Protein AF-0000000075744714 (afdb_homodimer)

InterPro domains:
  IPR002328 Alcohol dehydrogenase, zinc-type, conserved site [PS00059] (64-78)
  IPR011032 GroES-like superfamily [SSF50129] (3-181)
  IPR013149 Alcohol dehydrogenase-like, C-terminal [PF00107] (180-305)
  IPR013154 Alcohol dehydrogenase-like, N-terminal [PF08240] (28-138)
  IPR036291 NAD(P)-binding domain superfamily [SSF51735] (141-310)

Sequence (692 aa):
MRARALVLREFSGRLRLESIDVKEPGNDESVLVKVIGAGMCKTDVRLWKGTEPREGFKLPFVLGHENAGIVEEVGGKVKGLKPGDKVLVYAIWADPGCKYCRVGKCMQCRDQSIPGQSNYYGGYAEYLYVPDYRYLVRIDIDPVETAPLADAGLTSYSAVKKSIPYLYPGSLVIVYGMGGLASYAVQYLRKMTPYVTVVAVSRSDDKLKWAEELGAHYAVHPSELASIVKSVSTDGASILLDFVGNEESAKAVSLLEPGGAVVLVGMEGKSYPIPVFDTVAWQYTVIGSNYGSINEMEEMVKFIKDHGVKSYIEKIPLSEGDVNDALVKLSEGKVLGRFVITPWGGMRARALVLREFSGRLRLESIDVKEPGNDESVLVKVIGAGMCKTDVRLWKGTEPREGFKLPFVLGHENAGIVEEVGGKVKGLKPGDKVLVYAIWADPGCKYCRVGKCMQCRDQSIPGQSNYYGGYAEYLYVPDYRYLVRIDIDPVETAPLADAGLTSYSAVKKSIPYLYPGSLVIVYGMGGLASYAVQYLRKMTPYVTVVAVSRSDDKLKWAEELGAHYAVHPSELASIVKSVSTDGASILLDFVGNEESAKAVSLLEPGGAVVLVGMEGKSYPIPVFDTVAWQYTVIGSNYGSINEMEEMVKFIKDHGVKSYIEKIPLSEGDVNDALVKLSEGKVLGRFVITPWGG

pLDDT: mean 96.55, std 4.26, range [54.09, 98.94]

Structure (mmCIF, N/CA/C/O backbone):
data_AF-0000000075744714-model_v1
#
loop_
_entity.id
_entity.type
_entity.pdbx_description
1 polymer 'Alcohol dehydrogenase GroES domain protein'
#
loop_
_atom_site.group_PDB
_atom_site.id
_atom_site.type_symbol
_atom_site.label_atom_id
_atom_site.label_alt_id
_atom_site.label_comp_id
_atom_site.label_asym_id
_atom_site.label_entity_id
_atom_site.label_seq_id
_atom_site.pdbx_PDB_ins_code
_atom_site.Cartn_x
_atom_site.Cartn_y
_atom_site.Cartn_z
_atom_site.occupancy
_atom_site.B_iso_or_equiv
_atom_site.auth_seq_id
_atom_site.auth_comp_id
_atom_site.auth_asym_id
_atom_site.auth_atom_id
_atom_site.pdbx_PDB_model_num
ATOM 1 N N . MET A 1 1 ? 17 -38.312 -19.609 1 95.38 1 MET A N 1
ATOM 2 C CA . MET A 1 1 ? 16.094 -39.25 -20.281 1 95.38 1 MET A CA 1
ATOM 3 C C . MET A 1 1 ? 15.211 -38.5 -21.297 1 95.38 1 MET A C 1
ATOM 5 O O . MET A 1 1 ? 15.078 -37.281 -21.219 1 95.38 1 MET A O 1
ATOM 9 N N . ARG A 1 2 ? 14.625 -39.25 -22.141 1 97.19 2 ARG A N 1
ATOM 10 C CA . ARG A 1 2 ? 13.711 -38.625 -23.094 1 97.19 2 ARG A CA 1
ATOM 11 C C . ARG A 1 2 ? 12.273 -38.688 -22.594 1 97.19 2 ARG A C 1
ATOM 13 O O . ARG A 1 2 ? 11.867 -39.688 -21.969 1 97.19 2 ARG A O 1
ATOM 20 N N . ALA A 1 3 ? 11.508 -37.656 -22.828 1 97.69 3 ALA A N 1
ATOM 21 C CA . ALA A 1 3 ? 10.109 -37.594 -22.422 1 97.69 3 ALA A CA 1
ATOM 22 C C . ALA A 1 3 ? 9.305 -36.688 -23.375 1 97.69 3 ALA A C 1
ATOM 24 O O . ALA A 1 3 ? 9.852 -35.781 -23.984 1 97.69 3 ALA A O 1
ATOM 25 N N . ARG A 1 4 ? 7.992 -36.938 -23.453 1 97.94 4 ARG A N 1
ATOM 26 C CA . ARG A 1 4 ? 7.121 -36.125 -24.281 1 97.94 4 ARG A CA 1
ATOM 27 C C . ARG A 1 4 ? 6.785 -34.812 -23.594 1 97.94 4 ARG A C 1
ATOM 29 O O . ARG A 1 4 ? 6.59 -34.781 -22.375 1 97.94 4 ARG A O 1
ATOM 36 N N . ALA A 1 5 ? 6.812 -33.781 -24.328 1 98.62 5 ALA A N 1
ATOM 37 C CA . ALA A 1 5 ? 6.434 -32.469 -23.859 1 98.62 5 ALA A CA 1
ATOM 38 C C . ALA A 1 5 ? 5.848 -31.625 -25 1 98.62 5 ALA A C 1
ATOM 40 O O . ALA A 1 5 ? 6.035 -31.938 -26.172 1 98.62 5 ALA A O 1
ATOM 41 N N . LEU A 1 6 ? 5.039 -30.75 -24.688 1 98.69 6 LEU A N 1
ATOM 42 C CA . LEU A 1 6 ? 4.602 -29.75 -25.641 1 98.69 6 LEU A CA 1
ATOM 43 C C . LEU A 1 6 ? 5.574 -28.578 -25.688 1 98.69 6 LEU A C 1
ATOM 45 O O . LEU A 1 6 ? 5.766 -27.875 -24.672 1 98.69 6 LEU A O 1
ATOM 49 N N . VAL A 1 7 ? 6.18 -28.312 -26.828 1 98.5 7 VAL A N 1
ATOM 50 C CA . VAL A 1 7 ? 7.281 -27.359 -26.953 1 98.5 7 VAL A CA 1
ATOM 51 C C . VAL A 1 7 ? 6.816 -26.125 -27.734 1 98.5 7 VAL A C 1
ATOM 53 O O . VAL A 1 7 ? 6.207 -26.25 -28.797 1 98.5 7 VAL A O 1
ATOM 56 N N . LEU A 1 8 ? 6.98 -25 -27.125 1 97.94 8 LEU A N 1
ATOM 57 C CA . LEU A 1 8 ? 6.793 -23.719 -27.781 1 97.94 8 LEU A CA 1
ATOM 58 C C . LEU A 1 8 ? 8.055 -23.297 -28.531 1 97.94 8 LEU A C 1
ATOM 60 O O . LEU A 1 8 ? 9.102 -23.094 -27.922 1 97.94 8 LEU A O 1
ATOM 64 N N . ARG A 1 9 ? 8.016 -23.109 -29.828 1 97.25 9 ARG A N 1
ATOM 65 C CA . ARG A 1 9 ? 9.195 -22.766 -30.609 1 97.25 9 ARG A CA 1
ATOM 66 C C . ARG A 1 9 ? 9.109 -21.344 -31.156 1 97.25 9 ARG A C 1
ATOM 68 O O . ARG A 1 9 ? 10.125 -20.75 -31.516 1 97.25 9 ARG A O 1
ATOM 75 N N . GLU A 1 10 ? 7.883 -20.906 -31.328 1 96.06 10 GLU A N 1
ATOM 76 C CA . GLU A 1 10 ? 7.598 -19.547 -31.797 1 96.06 10 GLU A CA 1
ATOM 77 C C . GLU A 1 10 ? 6.48 -18.906 -30.969 1 96.06 10 GLU A C 1
ATOM 79 O O . GLU A 1 10 ? 5.48 -19.547 -30.672 1 96.06 10 GLU A O 1
ATOM 84 N N . PHE A 1 11 ? 6.742 -17.656 -30.656 1 95 11 PHE A N 1
ATOM 85 C CA . PHE A 1 11 ? 5.703 -16.969 -29.891 1 95 11 PHE A CA 1
ATOM 86 C C . PHE A 1 11 ? 4.379 -17 -30.656 1 95 11 PHE A C 1
ATOM 88 O O . PHE A 1 11 ? 4.352 -16.812 -31.875 1 95 11 PHE A O 1
ATOM 95 N N . SER A 1 12 ? 3.375 -17.25 -29.953 1 94.94 12 SER A N 1
ATOM 96 C CA . SER A 1 12 ? 2.008 -17.328 -30.453 1 94.94 12 SER A CA 1
ATOM 97 C C . SER A 1 12 ? 1.842 -18.5 -31.422 1 94.94 12 SER A C 1
ATOM 99 O O . SER A 1 12 ? 0.806 -18.625 -32.062 1 94.94 12 SER A O 1
ATOM 101 N N . GLY A 1 13 ? 2.865 -19.266 -31.531 1 95.81 13 GLY A N 1
ATOM 102 C CA . GLY A 1 13 ? 2.773 -20.453 -32.344 1 95.81 13 GLY A CA 1
ATOM 103 C C . GLY A 1 13 ? 2.162 -21.641 -31.625 1 95.81 13 GLY A C 1
ATOM 104 O O . GLY A 1 13 ? 1.99 -21.609 -30.406 1 95.81 13 GLY A O 1
ATOM 105 N N . ARG A 1 14 ? 1.861 -22.656 -32.406 1 97.44 14 ARG A N 1
ATOM 106 C CA . ARG A 1 14 ? 1.31 -23.875 -31.844 1 97.44 14 ARG A CA 1
ATOM 107 C C . ARG A 1 14 ? 2.369 -24.641 -31.047 1 97.44 14 ARG A C 1
ATOM 109 O O . ARG A 1 14 ? 3.512 -24.766 -31.5 1 97.44 14 ARG A O 1
ATOM 116 N N . LEU A 1 15 ? 1.974 -25.047 -29.875 1 98.44 15 LEU A N 1
ATOM 117 C CA . LEU A 1 15 ? 2.834 -25.984 -29.156 1 98.44 15 LEU A CA 1
ATOM 118 C C . LEU A 1 15 ? 2.859 -27.344 -29.859 1 98.44 15 LEU A C 1
ATOM 120 O O . LEU A 1 15 ? 1.818 -27.844 -30.297 1 98.44 15 LEU A O 1
ATOM 124 N N . ARG A 1 16 ? 3.973 -27.906 -29.984 1 98.44 16 ARG A N 1
ATOM 125 C CA . ARG A 1 16 ? 4.125 -29.188 -30.672 1 98.44 16 ARG A CA 1
ATOM 126 C C . ARG A 1 16 ? 4.598 -30.266 -29.703 1 98.44 16 ARG A C 1
ATOM 128 O O . ARG A 1 16 ? 5.457 -30.016 -28.844 1 98.44 16 ARG A O 1
ATOM 135 N N . LEU A 1 17 ? 3.953 -31.375 -29.875 1 98.12 17 LEU A N 1
ATOM 136 C CA . LEU A 1 17 ? 4.379 -32.531 -29.078 1 98.12 17 LEU A CA 1
ATOM 137 C C . LEU A 1 17 ? 5.715 -33.062 -29.562 1 98.12 17 LEU A C 1
ATOM 139 O O . LEU A 1 17 ? 5.828 -33.5 -30.719 1 98.12 17 LEU A O 1
ATOM 143 N N . GLU A 1 18 ? 6.684 -33 -28.719 1 98.06 18 GLU A N 1
ATOM 144 C CA . GLU A 1 18 ? 8.031 -33.438 -29.047 1 98.06 18 GLU A CA 1
ATOM 145 C C . GLU A 1 18 ? 8.656 -34.219 -27.906 1 98.06 18 GLU A C 1
ATOM 147 O O . GLU A 1 18 ? 8.133 -34.25 -26.797 1 98.06 18 GLU A O 1
ATOM 152 N N . SER A 1 19 ? 9.695 -34.938 -28.312 1 97.69 19 SER A N 1
ATOM 153 C CA . SER A 1 19 ? 10.531 -35.562 -27.297 1 97.69 19 SER A CA 1
ATOM 154 C C . SER A 1 19 ? 11.648 -34.625 -26.844 1 97.69 19 SER A C 1
ATOM 156 O O . SER A 1 19 ? 12.375 -34.062 -27.688 1 97.69 19 SER A O 1
ATOM 158 N N . ILE A 1 20 ? 11.695 -34.438 -25.531 1 97.25 20 ILE A N 1
ATOM 159 C CA . ILE A 1 20 ? 12.734 -33.562 -25 1 97.25 20 ILE A CA 1
ATOM 160 C C . ILE A 1 20 ? 13.641 -34.375 -24.062 1 97.25 20 ILE A C 1
ATOM 162 O O . ILE A 1 20 ? 13.258 -35.438 -23.578 1 97.25 20 ILE A O 1
ATOM 166 N N . ASP A 1 21 ? 14.875 -33.844 -23.875 1 96.94 21 ASP A N 1
ATOM 167 C CA . ASP A 1 21 ? 15.766 -34.375 -22.859 1 96.94 21 ASP A CA 1
ATOM 168 C C . ASP A 1 21 ? 15.43 -33.844 -21.484 1 96.94 21 ASP A C 1
ATOM 170 O O . ASP A 1 21 ? 15.336 -32.625 -21.297 1 96.94 21 ASP A O 1
ATOM 174 N N . VAL A 1 22 ? 15.188 -34.656 -20.547 1 97.38 22 VAL A N 1
ATOM 175 C CA . VAL A 1 22 ? 14.961 -34.281 -19.156 1 97.38 22 VAL A CA 1
ATOM 176 C C . VAL A 1 22 ? 16.125 -34.75 -18.297 1 97.38 22 VAL A C 1
ATOM 178 O O . VAL A 1 22 ? 16.5 -35.938 -18.328 1 97.38 22 VAL A O 1
ATOM 181 N N . LYS A 1 23 ? 16.672 -33.812 -17.562 1 96.38 23 LYS A N 1
ATOM 182 C CA . LYS A 1 23 ? 17.781 -34.125 -16.672 1 96.38 23 LYS A CA 1
ATOM 183 C C . LYS A 1 23 ? 17.359 -35.188 -15.633 1 96.38 23 LYS A C 1
ATOM 185 O O . LYS A 1 23 ? 16.266 -35.094 -15.086 1 96.38 23 LYS A O 1
ATOM 190 N N . GLU A 1 24 ? 18.234 -36.125 -15.422 1 96.25 24 GLU A N 1
ATOM 191 C CA . GLU A 1 24 ? 18 -37.156 -14.406 1 96.25 24 GLU A CA 1
ATOM 192 C C . GLU A 1 24 ? 18.781 -36.844 -13.125 1 96.25 24 GLU A C 1
ATOM 194 O O . GLU A 1 24 ? 19.875 -36.281 -13.18 1 96.25 24 GLU A O 1
ATOM 199 N N . PRO A 1 25 ? 18.172 -37.281 -12.016 1 97.31 25 PRO A N 1
ATOM 200 C CA . PRO A 1 25 ? 18.859 -37.031 -10.75 1 97.31 25 PRO A CA 1
ATOM 201 C C . PRO A 1 25 ? 20.172 -37.812 -10.633 1 97.31 25 PRO A C 1
ATOM 203 O O . PRO A 1 25 ? 20.25 -38.969 -11.094 1 97.31 25 PRO A O 1
ATOM 206 N N . GLY A 1 26 ? 21.172 -37.188 -10.125 1 96.88 26 GLY A N 1
ATOM 207 C CA . GLY A 1 26 ? 22.438 -37.812 -9.789 1 96.88 26 GLY A CA 1
ATOM 208 C C . GLY A 1 26 ? 22.719 -37.844 -8.305 1 96.88 26 GLY A C 1
ATOM 209 O O . GLY A 1 26 ? 21.844 -38.188 -7.508 1 96.88 26 GLY A O 1
ATOM 210 N N . ASN A 1 27 ? 23.984 -37.688 -8 1 97.31 27 ASN A N 1
ATOM 211 C CA . ASN A 1 27 ? 24.312 -37.5 -6.59 1 97.31 27 ASN A CA 1
ATOM 212 C C . ASN A 1 27 ? 24.141 -36.062 -6.137 1 97.31 27 ASN A C 1
ATOM 214 O O . ASN A 1 27 ? 25.109 -35.406 -5.789 1 97.31 27 ASN A O 1
ATOM 218 N N . ASP A 1 28 ? 22.922 -35.594 -6.102 1 98 28 ASP A N 1
ATOM 219 C CA . ASP A 1 28 ? 22.562 -34.219 -5.797 1 98 28 ASP A CA 1
ATOM 220 C C . ASP A 1 28 ? 21.203 -34.156 -5.094 1 98 28 ASP A C 1
ATOM 222 O O . ASP A 1 28 ? 20.75 -35.156 -4.527 1 98 28 ASP A O 1
ATOM 226 N N . GLU A 1 29 ? 20.609 -33.031 -5.02 1 98.06 29 GLU A N 1
ATOM 227 C CA . GLU A 1 29 ? 19.375 -32.812 -4.27 1 98.06 29 GLU A CA 1
ATOM 228 C C . GLU A 1 29 ? 18.172 -32.75 -5.203 1 98.06 29 GLU A C 1
ATOM 230 O O . GLU A 1 29 ? 17.062 -32.375 -4.777 1 98.06 29 GLU A O 1
ATOM 235 N N . SER A 1 30 ? 18.344 -33.094 -6.461 1 98.5 30 SER A N 1
ATOM 236 C CA . SER A 1 30 ? 17.281 -32.938 -7.461 1 98.5 30 SER A CA 1
ATOM 237 C C . SER A 1 30 ? 16.297 -34.094 -7.395 1 98.5 30 SER A C 1
ATOM 239 O O . SER A 1 30 ? 16.594 -35.156 -6.797 1 98.5 30 SER A O 1
ATOM 241 N N . VAL A 1 31 ? 15.141 -33.906 -7.891 1 98.81 31 VAL A N 1
ATOM 242 C CA . VAL A 1 31 ? 14.062 -34.906 -7.934 1 98.81 31 VAL A CA 1
ATOM 243 C C . VAL A 1 31 ? 13.414 -34.875 -9.312 1 98.81 31 VAL A C 1
ATOM 245 O O . VAL A 1 31 ? 13.18 -33.812 -9.891 1 98.81 31 VAL A O 1
ATOM 248 N N . LEU A 1 32 ? 13.227 -36.031 -9.836 1 98.81 32 LEU A N 1
ATOM 249 C CA . LEU A 1 32 ? 12.422 -36.188 -11.039 1 98.81 32 LEU A CA 1
ATOM 250 C C . LEU A 1 32 ? 10.977 -36.5 -10.695 1 98.81 32 LEU A C 1
ATOM 252 O O . LEU A 1 32 ? 10.703 -37.469 -9.992 1 98.81 32 LEU A O 1
ATOM 256 N N . VAL A 1 33 ? 10.086 -35.719 -11.125 1 98.81 33 VAL A N 1
ATOM 257 C CA . VAL A 1 33 ? 8.672 -35.875 -10.82 1 98.81 33 VAL A CA 1
ATOM 258 C C . VAL A 1 33 ? 7.922 -36.344 -12.07 1 98.81 33 VAL A C 1
ATOM 260 O O . VAL A 1 33 ? 8.07 -35.75 -13.148 1 98.81 33 VAL A O 1
ATOM 263 N N . LYS A 1 34 ? 7.23 -37.438 -11.992 1 98.75 34 LYS A N 1
ATOM 264 C CA . LYS A 1 34 ? 6.223 -37.781 -12.984 1 98.75 34 LYS A CA 1
ATOM 265 C C . LYS A 1 34 ? 5.008 -36.844 -12.898 1 98.75 34 LYS A C 1
ATOM 267 O O . LYS A 1 34 ? 4.25 -36.906 -11.93 1 98.75 34 LYS A O 1
ATOM 272 N N . VAL A 1 35 ? 4.816 -36.031 -13.891 1 98.75 35 VAL A N 1
ATOM 273 C CA . VAL A 1 35 ? 3.752 -35.031 -13.828 1 98.75 35 VAL A CA 1
ATOM 274 C C . VAL A 1 35 ? 2.395 -35.719 -13.969 1 98.75 35 VAL A C 1
ATOM 276 O O . VAL A 1 35 ? 2.148 -36.438 -14.945 1 98.75 35 VAL A O 1
ATOM 279 N N . ILE A 1 36 ? 1.574 -35.562 -12.953 1 98.69 36 ILE A N 1
ATOM 280 C CA . ILE A 1 36 ? 0.22 -36.094 -13.008 1 98.69 36 ILE A CA 1
ATOM 281 C C . ILE A 1 36 ? -0.759 -35 -13.414 1 98.69 36 ILE A C 1
ATOM 283 O O . ILE A 1 36 ? -1.738 -35.25 -14.117 1 98.69 36 ILE A O 1
ATOM 287 N N . GLY A 1 37 ? -0.546 -33.812 -12.977 1 98.56 37 GLY A N 1
ATOM 288 C CA . GLY A 1 37 ? -1.32 -32.656 -13.344 1 98.56 37 GLY A CA 1
ATOM 289 C C . GLY A 1 37 ? -0.476 -31.391 -13.484 1 98.56 37 GLY A C 1
ATOM 290 O O . GLY A 1 37 ? 0.435 -31.156 -12.688 1 98.56 37 GLY A O 1
ATOM 291 N N . ALA A 1 38 ? -0.735 -30.609 -14.523 1 98.69 38 ALA A N 1
ATOM 292 C CA . ALA A 1 38 ? -0.154 -29.281 -14.742 1 98.69 38 ALA A CA 1
ATOM 293 C C . ALA A 1 38 ? -1.235 -28.25 -15.062 1 98.69 38 ALA A C 1
ATOM 295 O O . ALA A 1 38 ? -1.857 -28.312 -16.125 1 98.69 38 ALA A O 1
ATOM 296 N N . GLY A 1 39 ? -1.427 -27.344 -14.109 1 98.06 39 GLY A N 1
ATOM 297 C CA . GLY A 1 39 ? -2.439 -26.328 -14.32 1 98.06 39 GLY A CA 1
ATOM 298 C C . GLY A 1 39 ? -2.031 -25.281 -15.352 1 98.06 39 GLY A C 1
ATOM 299 O O . GLY A 1 39 ? -0.841 -25.047 -15.562 1 98.06 39 GLY A O 1
ATOM 300 N N . MET A 1 40 ? -2.988 -24.734 -16.031 1 97.56 40 MET A N 1
ATOM 301 C CA . MET A 1 40 ? -2.76 -23.672 -17.016 1 97.56 40 MET A CA 1
ATOM 302 C C . MET A 1 40 ? -3.16 -22.312 -16.453 1 97.56 40 MET A C 1
ATOM 304 O O . MET A 1 40 ? -4.301 -22.125 -16.016 1 97.56 40 MET A O 1
ATOM 308 N N . CYS A 1 41 ? -2.279 -21.422 -16.422 1 94.94 41 CYS A N 1
ATOM 309 C CA . CYS A 1 41 ? -2.445 -20.078 -15.859 1 94.94 41 CYS A CA 1
ATOM 310 C C . CYS A 1 41 ? -2.438 -19.031 -16.953 1 94.94 41 CYS A C 1
ATOM 312 O O . CYS A 1 41 ? -1.862 -19.25 -18.031 1 94.94 41 CYS A O 1
ATOM 314 N N . LYS A 1 42 ? -3.049 -17.906 -16.719 1 93 42 LYS A N 1
ATOM 315 C CA . LYS A 1 42 ? -3.016 -16.797 -17.672 1 93 42 LYS A CA 1
ATOM 316 C C . LYS A 1 42 ? -1.58 -16.391 -17.984 1 93 42 LYS A C 1
ATOM 318 O O . LYS A 1 42 ? -1.29 -15.922 -19.094 1 93 42 LYS A O 1
ATOM 323 N N . THR A 1 43 ? -0.723 -16.578 -17.047 1 93.88 43 THR A N 1
ATOM 324 C CA . THR A 1 43 ? 0.689 -16.297 -17.281 1 93.88 43 THR A CA 1
ATOM 325 C C . THR A 1 43 ? 1.226 -17.156 -18.422 1 93.88 43 THR A C 1
ATOM 327 O O . THR A 1 43 ? 2.076 -16.719 -19.203 1 93.88 43 THR A O 1
ATOM 330 N N . ASP A 1 44 ? 0.776 -18.359 -18.562 1 96 44 ASP A N 1
ATOM 331 C CA . ASP A 1 44 ? 1.182 -19.219 -19.672 1 96 44 ASP A CA 1
ATOM 332 C C . ASP A 1 44 ? 0.785 -18.609 -21.016 1 96 44 ASP A C 1
ATOM 334 O O . ASP A 1 44 ? 1.521 -18.734 -22 1 96 44 ASP A O 1
ATOM 338 N N . VAL A 1 45 ? -0.397 -17.969 -21.016 1 95.25 45 VAL A N 1
ATOM 339 C CA . VAL A 1 45 ? -0.871 -17.312 -22.234 1 95.25 45 VAL A CA 1
ATOM 340 C C . VAL A 1 45 ? 0.057 -16.156 -22.594 1 95.25 45 VAL A C 1
ATOM 342 O O . VAL A 1 45 ? 0.417 -15.984 -23.766 1 95.25 45 VAL A O 1
ATOM 345 N N . ARG A 1 46 ? 0.447 -15.43 -21.578 1 93.62 46 ARG A N 1
ATOM 346 C CA . ARG A 1 46 ? 1.331 -14.297 -21.828 1 93.62 46 ARG A CA 1
ATOM 347 C C . ARG A 1 46 ? 2.703 -14.766 -22.297 1 93.62 46 ARG A C 1
ATOM 349 O O . ARG A 1 46 ? 3.316 -14.133 -23.156 1 93.62 46 ARG A O 1
ATOM 356 N N . LEU A 1 47 ? 3.189 -15.805 -21.75 1 94.88 47 LEU A N 1
ATOM 357 C CA . LEU A 1 47 ? 4.445 -16.391 -22.203 1 94.88 47 LEU A CA 1
ATOM 358 C C . LEU A 1 47 ? 4.32 -16.938 -23.625 1 94.88 47 LEU A C 1
ATOM 360 O O . LEU A 1 47 ? 5.203 -16.703 -24.453 1 94.88 47 LEU A O 1
ATOM 364 N N . TRP A 1 48 ? 3.213 -17.547 -23.875 1 96.12 48 TRP A N 1
ATOM 365 C CA . TRP A 1 48 ? 2.918 -18.078 -25.203 1 96.12 48 TRP A CA 1
ATOM 366 C C . TRP A 1 48 ? 2.934 -16.969 -26.25 1 96.12 48 TRP A C 1
ATOM 368 O O . TRP A 1 48 ? 3.48 -17.141 -27.344 1 96.12 48 TRP A O 1
ATOM 378 N N . LYS A 1 49 ? 2.436 -15.844 -25.844 1 94.62 49 LYS A N 1
ATOM 379 C CA . LYS A 1 49 ? 2.336 -14.711 -26.766 1 94.62 49 LYS A CA 1
ATOM 380 C C . LYS A 1 49 ? 3.648 -13.93 -26.812 1 94.62 49 LYS A C 1
ATOM 382 O O . LYS A 1 49 ? 3.844 -13.094 -27.703 1 94.62 49 LYS A O 1
ATOM 387 N N . GLY A 1 50 ? 4.539 -14.148 -25.906 1 91.38 50 GLY A N 1
ATOM 388 C CA . GLY A 1 50 ? 5.801 -13.422 -25.844 1 91.38 50 GLY A CA 1
ATOM 389 C C . GLY A 1 50 ? 5.676 -12.047 -25.219 1 91.38 50 GLY A C 1
ATOM 390 O O . GLY A 1 50 ? 6.516 -11.18 -25.453 1 91.38 50 GLY A O 1
ATOM 391 N N . THR A 1 51 ? 4.633 -11.852 -24.453 1 85.06 51 THR A N 1
ATOM 392 C CA . THR A 1 51 ? 4.379 -10.523 -23.906 1 85.06 51 THR A CA 1
ATOM 393 C C . THR A 1 51 ? 4.801 -10.461 -22.438 1 85.06 51 THR A C 1
ATOM 395 O O . THR A 1 51 ? 4.699 -9.406 -21.797 1 85.06 51 THR A O 1
ATOM 398 N N . GLU A 1 52 ? 5.203 -11.586 -21.922 1 80.25 52 GLU A N 1
ATOM 399 C CA . GLU A 1 52 ? 5.723 -11.641 -20.562 1 80.25 52 GLU A CA 1
ATOM 400 C C . GLU A 1 52 ? 7.246 -11.727 -20.562 1 80.25 52 GLU A C 1
ATOM 402 O O . GLU A 1 52 ? 7.812 -12.812 -20.734 1 80.25 52 GLU A O 1
ATOM 407 N N . PRO A 1 53 ? 7.836 -10.602 -20.312 1 70.94 53 PRO A N 1
ATOM 408 C CA . PRO A 1 53 ? 9.297 -10.664 -20.312 1 70.94 53 PRO A CA 1
ATOM 409 C C . PRO A 1 53 ? 9.852 -11.367 -19.078 1 70.94 53 PRO A C 1
ATOM 411 O O . PRO A 1 53 ? 9.422 -11.086 -17.953 1 70.94 53 PRO A O 1
ATOM 414 N N . ARG A 1 54 ? 10.539 -12.422 -19.25 1 78.44 54 ARG A N 1
ATOM 415 C CA . ARG A 1 54 ? 11.234 -13.094 -18.156 1 78.44 54 ARG A CA 1
ATOM 416 C C . ARG A 1 54 ? 12.703 -13.312 -18.5 1 78.44 54 ARG A C 1
ATOM 418 O O . ARG A 1 54 ? 13.031 -13.805 -19.594 1 78.44 54 ARG A O 1
ATOM 425 N N . GLU A 1 55 ? 13.484 -12.797 -17.547 1 75.81 55 GLU A N 1
ATOM 426 C CA . GLU A 1 55 ? 14.906 -13.062 -17.734 1 75.81 55 GLU A CA 1
ATOM 427 C C . GLU A 1 55 ? 15.18 -14.562 -17.797 1 75.81 55 GLU A C 1
ATOM 429 O O . GLU A 1 55 ? 14.664 -15.328 -16.969 1 75.81 55 GLU A O 1
ATOM 434 N N . GLY A 1 56 ? 15.828 -15.031 -18.828 1 76.5 56 GLY A N 1
ATOM 435 C CA . GLY A 1 56 ? 16.172 -16.438 -18.953 1 76.5 56 GLY A CA 1
ATOM 436 C C . GLY A 1 56 ? 15.203 -17.219 -19.828 1 76.5 56 GLY A C 1
ATOM 437 O O . GLY A 1 56 ? 15.484 -18.359 -20.219 1 76.5 56 GLY A O 1
ATOM 438 N N . PHE A 1 57 ? 14.062 -16.578 -20.109 1 82.38 57 PHE A N 1
ATOM 439 C CA . PHE A 1 57 ? 13.086 -17.219 -20.984 1 82.38 57 PHE A CA 1
ATOM 440 C C . PHE A 1 57 ? 13.57 -17.188 -22.422 1 82.38 57 PHE A C 1
ATOM 442 O O . PHE A 1 57 ? 13.812 -16.125 -22.984 1 82.38 57 PHE A O 1
ATOM 449 N N . LYS A 1 58 ? 13.797 -18.375 -22.953 1 88.94 58 LYS A N 1
ATOM 450 C CA . LYS A 1 58 ? 14.266 -18.5 -24.328 1 88.94 58 LYS A CA 1
ATOM 451 C C . LYS A 1 58 ? 13.586 -19.688 -25.031 1 88.94 58 LYS A C 1
ATOM 453 O O . LYS A 1 58 ? 13.383 -20.734 -24.422 1 88.94 58 LYS A O 1
ATOM 458 N N . LEU A 1 59 ? 13.258 -19.484 -26.266 1 93.06 59 LEU A N 1
ATOM 459 C CA . LEU A 1 59 ? 12.672 -20.562 -27.078 1 93.06 59 LEU A CA 1
ATOM 460 C C . LEU A 1 59 ? 13.75 -21.453 -27.656 1 93.06 59 LEU A C 1
ATOM 462 O O . LEU A 1 59 ? 14.859 -20.984 -27.953 1 93.06 59 LEU A O 1
ATOM 466 N N . PRO A 1 60 ? 13.484 -22.766 -27.953 1 95.88 60 PRO A N 1
ATOM 467 C CA . PRO A 1 60 ? 12.242 -23.469 -27.625 1 95.88 60 PRO A CA 1
ATOM 468 C C . PRO A 1 60 ? 12.062 -23.672 -26.125 1 95.88 60 PRO A C 1
ATOM 470 O O . PRO A 1 60 ? 13.047 -23.75 -25.375 1 95.88 60 PRO A O 1
ATOM 473 N N . PHE A 1 61 ? 10.797 -23.75 -25.672 1 96.25 61 PHE A N 1
ATOM 474 C CA . PHE A 1 61 ? 10.531 -23.812 -24.234 1 96.25 61 PHE A CA 1
ATOM 475 C C . PHE A 1 61 ? 9.32 -24.672 -23.938 1 96.25 61 PHE A C 1
ATOM 477 O O . PHE A 1 61 ? 8.492 -24.922 -24.828 1 96.25 61 PHE A O 1
ATOM 484 N N . VAL A 1 62 ? 9.25 -25.266 -22.766 1 98.06 62 VAL A N 1
ATOM 485 C CA . VAL A 1 62 ? 8.094 -26 -22.266 1 98.06 62 VAL A CA 1
ATOM 486 C C . VAL A 1 62 ? 7.41 -25.203 -21.156 1 98.06 62 VAL A C 1
ATOM 488 O O . VAL A 1 62 ? 8.016 -24.938 -20.109 1 98.06 62 VAL A O 1
ATOM 491 N N . LEU A 1 63 ? 6.121 -24.859 -21.297 1 97.94 63 LEU A N 1
ATOM 492 C CA . LEU A 1 63 ? 5.371 -24.016 -20.359 1 97.94 63 LEU A CA 1
ATOM 493 C C . LEU A 1 63 ? 4.848 -24.859 -19.203 1 97.94 63 LEU A C 1
ATOM 495 O O . LEU A 1 63 ? 5.008 -26.078 -19.188 1 97.94 63 LEU A O 1
ATOM 499 N N . GLY A 1 64 ? 4.27 -24.156 -18.219 1 98 64 GLY A N 1
ATOM 500 C CA . GLY A 1 64 ? 3.562 -24.812 -17.141 1 98 64 GLY A CA 1
ATOM 501 C C . GLY A 1 64 ? 4.262 -24.672 -15.797 1 98 64 GLY A C 1
ATOM 502 O O . GLY A 1 64 ? 5.238 -25.375 -15.523 1 98 64 GLY A O 1
ATOM 503 N N . HIS A 1 65 ? 3.625 -23.875 -14.891 1 98.12 65 HIS A N 1
ATOM 504 C CA . HIS A 1 65 ? 4.277 -23.672 -13.602 1 98.12 65 HIS A CA 1
ATOM 505 C C . HIS A 1 65 ? 3.406 -24.172 -12.453 1 98.12 65 HIS A C 1
ATOM 507 O O . HIS A 1 65 ? 3.809 -24.094 -11.289 1 98.12 65 HIS A O 1
ATOM 513 N N . GLU A 1 66 ? 2.225 -24.672 -12.695 1 98.62 66 GLU A N 1
ATOM 514 C CA . GLU A 1 66 ? 1.341 -25.281 -11.703 1 98.62 66 GLU A CA 1
ATOM 515 C C . GLU A 1 66 ? 1.408 -26.797 -11.766 1 98.62 66 GLU A C 1
ATOM 517 O O . GLU A 1 66 ? 0.614 -27.438 -12.461 1 98.62 66 GLU A O 1
ATOM 522 N N . ASN A 1 67 ? 2.309 -27.359 -10.93 1 98.75 67 ASN A N 1
ATOM 523 C CA . ASN A 1 67 ? 2.605 -28.781 -11.156 1 98.75 67 ASN A CA 1
ATOM 524 C C . ASN A 1 67 ? 2.385 -29.609 -9.891 1 98.75 67 ASN A C 1
ATOM 526 O O . ASN A 1 67 ? 2.693 -29.156 -8.789 1 98.75 67 ASN A O 1
ATOM 530 N N . ALA A 1 68 ? 1.845 -30.766 -10.07 1 98.81 68 ALA A N 1
ATOM 531 C CA . ALA A 1 68 ? 1.754 -31.812 -9.07 1 98.81 68 ALA A CA 1
ATOM 532 C C . ALA A 1 68 ? 1.967 -33.188 -9.703 1 98.81 68 ALA A C 1
ATOM 534 O O . ALA A 1 68 ? 1.697 -33.375 -10.891 1 98.81 68 ALA A O 1
ATOM 535 N N . GLY A 1 69 ? 2.473 -34.094 -8.914 1 98.69 69 GLY A N 1
ATOM 536 C CA . GLY A 1 69 ? 2.73 -35.438 -9.477 1 98.69 69 GLY A CA 1
ATOM 537 C C . GLY A 1 69 ? 3.268 -36.406 -8.453 1 98.69 69 GLY A C 1
ATOM 538 O O . GLY A 1 69 ? 2.922 -36.344 -7.273 1 98.69 69 GLY A O 1
ATOM 539 N N . ILE A 1 70 ? 3.957 -37.375 -9.039 1 98.69 70 ILE A N 1
ATOM 540 C CA . ILE A 1 70 ? 4.527 -38.469 -8.242 1 98.69 70 ILE A CA 1
ATOM 541 C C . ILE A 1 70 ? 6.043 -38.469 -8.398 1 98.69 70 ILE A C 1
ATOM 543 O O . ILE A 1 70 ? 6.562 -38.344 -9.516 1 98.69 70 ILE A O 1
ATOM 547 N N . VAL A 1 71 ? 6.738 -38.625 -7.262 1 98.81 71 VAL A N 1
ATOM 548 C CA . VAL A 1 71 ? 8.195 -38.719 -7.324 1 98.81 71 VAL A CA 1
ATOM 549 C C . VAL A 1 71 ? 8.578 -39.969 -8.109 1 98.81 71 VAL A C 1
ATOM 551 O O . VAL A 1 71 ? 8.188 -41.094 -7.746 1 98.81 71 VAL A O 1
ATOM 554 N N . GLU A 1 72 ? 9.281 -39.75 -9.18 1 98.56 72 GLU A N 1
ATOM 555 C CA . GLU A 1 72 ? 9.75 -40.844 -10.008 1 98.56 72 GLU A CA 1
ATOM 556 C C . GLU A 1 72 ? 11.133 -41.312 -9.562 1 98.56 72 GLU A C 1
ATOM 558 O O . GLU A 1 72 ? 11.375 -42.531 -9.469 1 98.56 72 GLU A O 1
ATOM 563 N N . GLU A 1 73 ? 12.031 -40.438 -9.391 1 98.56 73 GLU A N 1
ATOM 564 C CA . GLU A 1 73 ? 13.406 -40.688 -8.984 1 98.56 73 GLU A CA 1
ATOM 565 C C . GLU A 1 73 ? 13.938 -39.562 -8.086 1 98.56 73 GLU A C 1
ATOM 567 O O . GLU A 1 73 ? 13.492 -38.438 -8.188 1 98.56 73 GLU A O 1
ATOM 572 N N . VAL A 1 74 ? 14.859 -39.969 -7.152 1 98.56 74 VAL A N 1
ATOM 573 C CA . VAL A 1 74 ? 15.445 -38.969 -6.258 1 98.56 74 VAL A CA 1
ATOM 574 C C . VAL A 1 74 ? 16.969 -39.031 -6.359 1 98.56 74 VAL A C 1
ATOM 576 O O . VAL A 1 74 ? 17.547 -40.094 -6.52 1 98.56 74 VAL A O 1
ATOM 579 N N . GLY A 1 75 ? 17.562 -37.844 -6.281 1 98.44 75 GLY A N 1
ATOM 580 C CA . GLY A 1 75 ? 19 -37.781 -6.18 1 98.44 75 GLY A CA 1
ATOM 581 C C . GLY A 1 75 ? 19.531 -38.312 -4.863 1 98.44 75 GLY A C 1
ATOM 582 O O . GLY A 1 75 ? 18.781 -38.469 -3.896 1 98.44 75 GLY A O 1
ATOM 583 N N . GLY A 1 76 ? 20.875 -38.625 -4.895 1 98.06 76 GLY A N 1
ATOM 584 C CA . GLY A 1 76 ? 21.5 -39.281 -3.758 1 98.06 76 GLY A CA 1
ATOM 585 C C . GLY A 1 76 ? 21.469 -38.438 -2.492 1 98.06 76 GLY A C 1
ATOM 586 O O . GLY A 1 76 ? 21.609 -38.969 -1.389 1 98.06 76 GLY A O 1
ATOM 587 N N . LYS A 1 77 ? 21.266 -37.125 -2.562 1 98.19 77 LYS A N 1
ATOM 588 C CA . LYS A 1 77 ? 21.328 -36.219 -1.407 1 98.19 77 LYS A CA 1
ATOM 589 C C . LYS A 1 77 ? 19.938 -35.781 -0.974 1 98.19 77 LYS A C 1
ATOM 591 O O . LYS A 1 77 ? 19.797 -34.906 -0.11 1 98.19 77 LYS A O 1
ATOM 596 N N . VAL A 1 78 ? 18.922 -36.312 -1.591 1 98.06 78 VAL A N 1
ATOM 597 C CA . VAL A 1 78 ? 17.547 -35.969 -1.266 1 98.06 78 VAL A CA 1
ATOM 598 C C . VAL A 1 78 ? 17.172 -36.562 0.091 1 98.06 78 VAL A C 1
ATOM 600 O O . VAL A 1 78 ? 17.516 -37.688 0.397 1 98.06 78 VAL A O 1
ATOM 603 N N . LYS A 1 79 ? 16.5 -35.781 0.887 1 97 79 LYS A N 1
ATOM 604 C CA . LYS A 1 79 ? 16.031 -36.219 2.201 1 97 79 LYS A CA 1
ATOM 605 C C . LYS A 1 79 ? 14.508 -36.188 2.287 1 97 79 LYS A C 1
ATOM 607 O O . LYS A 1 79 ? 13.867 -35.312 1.739 1 97 79 LYS A O 1
ATOM 612 N N . GLY A 1 80 ? 13.898 -37.219 2.885 1 96.62 80 GLY A N 1
ATOM 613 C CA . GLY A 1 80 ? 12.5 -37.188 3.293 1 96.62 80 GLY A CA 1
ATOM 614 C C . GLY A 1 80 ? 11.539 -37.5 2.16 1 96.62 80 GLY A C 1
ATOM 615 O O . GLY A 1 80 ? 10.32 -37.406 2.334 1 96.62 80 GLY A O 1
ATOM 616 N N . LEU A 1 81 ? 11.984 -37.75 0.949 1 98 81 LEU A N 1
ATOM 617 C CA . LEU A 1 81 ? 11.148 -38.094 -0.194 1 98 81 LEU A CA 1
ATOM 618 C C . LEU A 1 81 ? 11.625 -39.406 -0.827 1 98 81 LEU A C 1
ATOM 620 O O . LEU A 1 81 ? 12.812 -39.719 -0.793 1 98 81 LEU A O 1
ATOM 624 N N . LYS A 1 82 ? 10.727 -40.156 -1.398 1 98 82 LYS A N 1
ATOM 625 C CA . LYS A 1 82 ? 11.023 -41.406 -2.102 1 98 82 LYS A CA 1
ATOM 626 C C . LYS A 1 82 ? 10.102 -41.594 -3.303 1 98 82 LYS A C 1
ATOM 628 O O . LYS A 1 82 ? 9.023 -41 -3.365 1 98 82 LYS A O 1
ATOM 633 N N . PRO A 1 83 ? 10.625 -42.375 -4.254 1 98.56 83 PRO A N 1
ATOM 634 C CA . PRO A 1 83 ? 9.734 -42.688 -5.379 1 98.56 83 PRO A CA 1
ATOM 635 C C . PRO A 1 83 ? 8.359 -43.156 -4.934 1 98.56 83 PRO A C 1
ATOM 637 O O . PRO A 1 83 ? 8.25 -43.969 -3.986 1 98.56 83 PRO A O 1
ATOM 640 N N . GLY A 1 84 ? 7.332 -42.625 -5.527 1 98.44 84 GLY A N 1
ATOM 641 C CA . GLY A 1 84 ? 5.977 -43 -5.168 1 98.44 84 GLY A CA 1
ATOM 642 C C . GLY A 1 84 ? 5.254 -41.938 -4.367 1 98.44 84 GLY A C 1
ATOM 643 O O . GLY A 1 84 ? 4.023 -41.938 -4.312 1 98.44 84 GLY A O 1
ATOM 644 N N . ASP A 1 85 ? 5.957 -41.062 -3.711 1 98.5 85 ASP A N 1
ATOM 645 C CA . ASP A 1 85 ? 5.344 -39.969 -2.957 1 98.5 85 ASP A CA 1
ATOM 646 C C . ASP A 1 85 ? 4.598 -39.031 -3.885 1 98.5 85 ASP A C 1
ATOM 648 O O . ASP A 1 85 ? 5.094 -38.688 -4.961 1 98.5 85 ASP A O 1
ATOM 652 N N . LYS A 1 86 ? 3.344 -38.625 -3.539 1 98.69 86 LYS A N 1
ATOM 653 C CA . LYS A 1 86 ? 2.646 -37.531 -4.227 1 98.69 86 LYS A CA 1
ATOM 654 C C . LYS A 1 86 ? 3.143 -36.156 -3.758 1 98.69 86 LYS A C 1
ATOM 656 O O . LYS A 1 86 ? 3.305 -35.938 -2.557 1 98.69 86 LYS A O 1
ATOM 661 N N . VAL A 1 87 ? 3.42 -35.281 -4.691 1 98.81 87 VAL A N 1
ATOM 662 C CA . VAL A 1 87 ? 4.02 -34 -4.305 1 98.81 87 VAL A CA 1
ATOM 663 C C . VAL A 1 87 ? 3.367 -32.875 -5.082 1 98.81 87 VAL A C 1
ATOM 665 O O . VAL A 1 87 ? 2.885 -33.062 -6.199 1 98.81 87 VAL A O 1
ATOM 668 N N . LEU A 1 88 ? 3.199 -31.766 -4.438 1 98.81 88 LEU A N 1
ATOM 669 C CA . LEU A 1 88 ? 2.916 -30.469 -5.039 1 98.81 88 LEU A CA 1
ATOM 670 C C . LEU A 1 88 ? 4.199 -29.656 -5.211 1 98.81 88 LEU A C 1
ATOM 672 O O . LEU A 1 88 ? 5.016 -29.578 -4.289 1 98.81 88 LEU A O 1
ATOM 676 N N . VAL A 1 89 ? 4.457 -29.078 -6.391 1 98.88 89 VAL A N 1
ATOM 677 C CA . VAL A 1 89 ? 5.723 -28.422 -6.703 1 98.88 89 VAL A CA 1
ATOM 678 C C . VAL A 1 89 ? 5.613 -26.922 -6.418 1 98.88 89 VAL A C 1
ATOM 680 O O . VAL A 1 89 ? 4.762 -26.234 -6.988 1 98.88 89 VAL A O 1
ATOM 683 N N . TYR A 1 90 ? 6.391 -26.438 -5.5 1 98.69 90 TYR A N 1
ATOM 684 C CA . TYR A 1 90 ? 6.508 -25.016 -5.254 1 98.69 90 TYR A CA 1
ATOM 685 C C . TYR A 1 90 ? 7.219 -24.312 -6.41 1 98.69 90 TYR A C 1
ATOM 687 O O . TYR A 1 90 ? 8.305 -24.734 -6.82 1 98.69 90 TYR A O 1
ATOM 695 N N . ALA A 1 91 ? 6.703 -23.281 -6.914 1 97.56 91 ALA A N 1
ATOM 696 C CA . ALA A 1 91 ? 7.141 -22.734 -8.195 1 97.56 91 ALA A CA 1
ATOM 697 C C . ALA A 1 91 ? 8.273 -21.734 -8.008 1 97.56 91 ALA A C 1
ATOM 699 O O . ALA A 1 91 ? 8.953 -21.375 -8.977 1 97.56 91 ALA A O 1
ATOM 700 N N . ILE A 1 92 ? 8.484 -21.25 -6.77 1 97.88 92 ILE A N 1
ATOM 701 C CA . ILE A 1 92 ? 9.516 -20.234 -6.562 1 97.88 92 ILE A CA 1
ATOM 702 C C . ILE A 1 92 ? 10.836 -20.906 -6.203 1 97.88 92 ILE A C 1
ATOM 704 O O . ILE A 1 92 ? 11.102 -21.188 -5.027 1 97.88 92 ILE A O 1
ATOM 708 N N . TRP A 1 93 ? 11.656 -21.141 -7.277 1 97.62 93 TRP A N 1
ATOM 709 C CA . TRP A 1 93 ? 12.969 -21.75 -7.094 1 97.62 93 TRP A CA 1
ATOM 710 C C . TRP A 1 93 ? 14.047 -20.688 -6.945 1 97.62 93 TRP A C 1
ATOM 712 O O . TRP A 1 93 ? 14.664 -20.281 -7.934 1 97.62 93 TRP A O 1
ATOM 722 N N . ALA A 1 94 ? 14.32 -20.281 -5.68 1 96.5 94 ALA A N 1
ATOM 723 C CA . ALA A 1 94 ? 15.125 -19.094 -5.391 1 96.5 94 ALA A CA 1
ATOM 724 C C . ALA A 1 94 ? 16.453 -19.469 -4.723 1 96.5 94 ALA A C 1
ATOM 726 O O . ALA A 1 94 ? 16.672 -20.641 -4.422 1 96.5 94 ALA A O 1
ATOM 727 N N . ASP A 1 95 ? 17.359 -18.453 -4.66 1 93.5 95 ASP A N 1
ATOM 728 C CA . ASP A 1 95 ? 18.625 -18.594 -3.936 1 93.5 95 ASP A CA 1
ATOM 729 C C . ASP A 1 95 ? 18.391 -18.641 -2.428 1 93.5 95 ASP A C 1
ATOM 731 O O . ASP A 1 95 ? 18.094 -17.609 -1.806 1 93.5 95 ASP A O 1
ATOM 735 N N . PRO A 1 96 ? 18.609 -19.781 -1.847 1 92.06 96 PRO A N 1
ATOM 736 C CA . PRO A 1 96 ? 18.297 -19.906 -0.421 1 92.06 96 PRO A CA 1
ATOM 737 C C . PRO A 1 96 ? 19.172 -19.031 0.456 1 92.06 96 PRO A C 1
ATOM 739 O O . PRO A 1 96 ? 18.844 -18.781 1.618 1 92.06 96 PRO A O 1
ATOM 742 N N . GLY A 1 97 ? 20.281 -18.578 -0.119 1 93.94 97 GLY A N 1
ATOM 743 C CA . GLY A 1 97 ? 21.234 -17.797 0.657 1 93.94 97 GLY A CA 1
ATOM 744 C C . GLY A 1 97 ? 20.969 -16.297 0.605 1 93.94 97 GLY A C 1
ATOM 745 O O . GLY A 1 97 ? 21.594 -15.531 1.341 1 93.94 97 GLY A O 1
ATOM 746 N N . CYS A 1 98 ? 19.984 -15.914 -0.175 1 94.56 98 CYS A N 1
ATOM 747 C CA . CYS A 1 98 ? 19.797 -14.469 -0.295 1 94.56 98 CYS A CA 1
ATOM 748 C C . CYS A 1 98 ? 19 -13.93 0.893 1 94.56 98 CYS A C 1
ATOM 750 O O . CYS A 1 98 ? 18.422 -14.695 1.655 1 94.56 98 CYS A O 1
ATOM 752 N N . LYS A 1 99 ? 18.953 -12.625 1.075 1 93.25 99 LYS A N 1
ATOM 753 C CA . LYS A 1 99 ? 18.375 -11.984 2.258 1 93.25 99 LYS A CA 1
ATOM 754 C C . LYS A 1 99 ? 16.875 -12.211 2.336 1 93.25 99 LYS A C 1
ATOM 756 O O . LYS A 1 99 ? 16.297 -12.266 3.428 1 93.25 99 LYS A O 1
ATOM 761 N N . TYR A 1 100 ? 16.219 -12.43 1.27 1 96.12 100 TYR A N 1
ATOM 762 C CA . TYR A 1 100 ? 14.766 -12.625 1.252 1 96.12 100 TYR A CA 1
ATOM 763 C C . TYR A 1 100 ? 14.406 -14.062 1.615 1 96.12 100 TYR A C 1
ATOM 765 O O . TYR A 1 100 ? 13.539 -14.297 2.457 1 96.12 100 TYR A O 1
ATOM 773 N N . CYS A 1 101 ? 15.07 -15 1.045 1 95.94 101 CYS A N 1
ATOM 774 C CA . CYS A 1 101 ? 14.758 -16.406 1.273 1 95.94 101 CYS A CA 1
ATOM 775 C C . CYS A 1 101 ? 15.062 -16.812 2.711 1 95.94 101 CYS A C 1
ATOM 777 O O . CYS A 1 101 ? 14.375 -17.656 3.283 1 95.94 101 CYS A O 1
ATOM 779 N N . ARG A 1 102 ? 16.016 -16.141 3.283 1 96.19 102 ARG A N 1
ATOM 780 C CA . ARG A 1 102 ? 16.422 -16.453 4.652 1 96.19 102 ARG A CA 1
ATOM 781 C C . ARG A 1 102 ? 15.305 -16.109 5.637 1 96.19 102 ARG A C 1
ATOM 783 O O . ARG A 1 102 ? 15.312 -16.578 6.777 1 96.19 102 ARG A O 1
ATOM 790 N N . VAL A 1 103 ? 14.352 -15.281 5.176 1 94.94 103 VAL A N 1
ATOM 791 C CA . VAL A 1 103 ? 13.273 -14.914 6.082 1 94.94 103 VAL A CA 1
ATOM 792 C C . VAL A 1 103 ? 11.93 -15.328 5.488 1 94.94 103 VAL A C 1
ATOM 794 O O . VAL A 1 103 ? 10.898 -14.719 5.773 1 94.94 103 VAL A O 1
ATOM 797 N N . GLY A 1 104 ? 11.914 -16.266 4.59 1 94.75 104 GLY A N 1
ATOM 798 C CA . GLY A 1 104 ? 10.695 -16.875 4.082 1 94.75 104 GLY A CA 1
ATOM 799 C C . GLY A 1 104 ? 10.008 -16.047 3.021 1 94.75 104 GLY A C 1
ATOM 800 O O . GLY A 1 104 ? 8.812 -16.234 2.764 1 94.75 104 GLY A O 1
ATOM 801 N N . LYS A 1 105 ? 10.695 -15.078 2.42 1 97.31 105 LYS A N 1
ATOM 802 C CA . LYS A 1 105 ? 10.125 -14.195 1.403 1 97.31 105 LYS A CA 1
ATOM 803 C C . LYS A 1 105 ? 10.781 -14.43 0.045 1 97.31 105 LYS A C 1
ATOM 805 O O . LYS A 1 105 ? 11.164 -13.477 -0.637 1 97.31 105 LYS A O 1
ATOM 810 N N . CYS A 1 106 ? 10.883 -15.703 -0.318 1 97.19 106 CYS A N 1
ATOM 811 C CA . CYS A 1 106 ? 11.609 -16.094 -1.517 1 97.19 106 CYS A CA 1
ATOM 812 C C . CYS A 1 106 ? 10.945 -15.539 -2.77 1 97.19 106 CYS A C 1
ATOM 814 O O . CYS A 1 106 ? 11.578 -15.453 -3.824 1 97.19 106 CYS A O 1
ATOM 816 N N . MET A 1 107 ? 9.602 -15.164 -2.66 1 97.25 107 MET A N 1
ATOM 817 C CA . MET A 1 107 ? 8.898 -14.547 -3.787 1 97.25 107 MET A CA 1
ATOM 818 C C . MET A 1 107 ? 9.562 -13.234 -4.184 1 97.25 107 MET A C 1
ATOM 820 O O . MET A 1 107 ? 9.383 -12.758 -5.309 1 97.25 107 MET A O 1
ATOM 824 N N . GLN A 1 108 ? 10.352 -12.672 -3.289 1 97.31 108 GLN A N 1
ATOM 825 C CA . GLN A 1 108 ? 10.969 -11.367 -3.502 1 97.31 108 GLN A CA 1
ATOM 826 C C . GLN A 1 108 ? 12.398 -11.516 -4.023 1 97.31 108 GLN A C 1
ATOM 828 O O . GLN A 1 108 ? 13.07 -10.516 -4.281 1 97.31 108 GLN A O 1
ATOM 833 N N . CYS A 1 109 ? 12.898 -12.781 -4.23 1 96.25 109 CYS A N 1
ATOM 834 C CA . CYS A 1 109 ? 14.242 -13.031 -4.742 1 96.25 109 CYS A CA 1
ATOM 835 C C . CYS A 1 109 ? 14.328 -12.719 -6.234 1 96.25 109 CYS A C 1
ATOM 837 O O . CYS A 1 109 ? 13.664 -13.375 -7.043 1 96.25 109 CYS A O 1
ATOM 839 N N . ARG A 1 110 ? 15.164 -11.789 -6.672 1 91.5 110 ARG A N 1
ATOM 840 C CA . ARG A 1 110 ? 15.273 -11.406 -8.078 1 91.5 110 ARG A CA 1
ATOM 841 C C . ARG A 1 110 ? 15.906 -12.523 -8.898 1 91.5 110 ARG A C 1
ATOM 843 O O . ARG A 1 110 ? 15.695 -12.594 -10.117 1 91.5 110 ARG A O 1
ATOM 850 N N . ASP A 1 111 ? 16.578 -13.398 -8.211 1 91.69 111 ASP A N 1
ATOM 851 C CA . ASP A 1 111 ? 17.281 -14.477 -8.906 1 91.69 111 ASP A CA 1
ATOM 852 C C . ASP A 1 111 ? 16.438 -15.75 -8.93 1 91.69 111 ASP A C 1
ATOM 854 O O . ASP A 1 111 ? 16.922 -16.828 -9.273 1 91.69 111 ASP A O 1
ATOM 858 N N . GLN A 1 112 ? 15.211 -15.609 -8.617 1 94.25 112 GLN A N 1
ATOM 859 C CA . GLN A 1 112 ? 14.344 -16.781 -8.594 1 94.25 112 GLN A CA 1
ATOM 860 C C . GLN A 1 112 ? 14.086 -17.297 -10 1 94.25 112 GLN A C 1
ATOM 862 O O . GLN A 1 112 ? 14.133 -16.547 -10.969 1 94.25 112 GLN A O 1
ATOM 867 N N . SER A 1 113 ? 13.93 -18.578 -10.109 1 95.06 113 SER A N 1
ATOM 868 C CA . SER A 1 113 ? 13.453 -19.25 -11.312 1 95.06 113 SER A CA 1
ATOM 869 C C . SER A 1 113 ? 12.086 -19.875 -11.086 1 95.06 113 SER A C 1
ATOM 871 O O . SER A 1 113 ? 11.789 -20.359 -9.992 1 95.06 113 SER A O 1
ATOM 873 N N . ILE A 1 114 ? 11.266 -19.797 -12.047 1 96.25 114 ILE A N 1
ATOM 874 C CA . ILE A 1 114 ? 9.961 -20.453 -12.023 1 96.25 114 ILE A CA 1
ATOM 875 C C . ILE A 1 114 ? 9.891 -21.484 -13.148 1 96.25 114 ILE A C 1
ATOM 877 O O . ILE A 1 114 ? 10.133 -21.172 -14.312 1 96.25 114 ILE A O 1
ATOM 881 N N . PRO A 1 115 ? 9.656 -22.766 -12.773 1 97.19 115 PRO A N 1
ATOM 882 C CA . PRO A 1 115 ? 9.508 -23.75 -13.836 1 97.19 115 PRO A CA 1
ATOM 883 C C . PRO A 1 115 ? 8.422 -23.391 -14.844 1 97.19 115 PRO A C 1
ATOM 885 O O . PRO A 1 115 ? 7.324 -22.984 -14.453 1 97.19 115 PRO A O 1
ATOM 888 N N . GLY A 1 116 ? 8.805 -23.5 -16.078 1 97.12 116 GLY A N 1
ATOM 889 C CA . GLY A 1 116 ? 7.836 -23.188 -17.109 1 97.12 116 GLY A CA 1
ATOM 890 C C . GLY A 1 116 ? 7.785 -21.719 -17.453 1 97.12 116 GLY A C 1
ATOM 891 O O . GLY A 1 116 ? 7.012 -21.297 -18.328 1 97.12 116 GLY A O 1
ATOM 892 N N . GLN A 1 117 ? 8.602 -20.922 -16.703 1 95.38 117 GLN A N 1
ATOM 893 C CA . GLN A 1 117 ? 8.609 -19.5 -17 1 95.38 117 GLN A CA 1
ATOM 894 C C . GLN A 1 117 ? 10.016 -19 -17.297 1 95.38 117 GLN A C 1
ATOM 896 O O . GLN A 1 117 ? 10.203 -18 -18 1 95.38 117 GLN A O 1
ATOM 901 N N . SER A 1 118 ? 10.992 -19.672 -16.562 1 90.06 118 SER A N 1
ATOM 902 C CA . SER A 1 118 ? 12.375 -19.25 -16.75 1 90.06 118 SER A CA 1
ATOM 903 C C . SER A 1 118 ? 13.352 -20.359 -16.406 1 90.06 118 SER A C 1
ATOM 905 O O . SER A 1 118 ? 13.156 -21.078 -15.43 1 90.06 118 SER A O 1
ATOM 907 N N . ASN A 1 119 ? 14.398 -20.516 -17.062 1 92.12 119 ASN A N 1
ATOM 908 C CA . ASN A 1 119 ? 15.594 -21.312 -16.797 1 92.12 119 ASN A CA 1
ATOM 909 C C . ASN A 1 119 ? 15.273 -22.797 -16.797 1 92.12 119 ASN A C 1
ATOM 911 O O . ASN A 1 119 ? 16.172 -23.625 -16.969 1 92.12 119 ASN A O 1
ATOM 915 N N . TYR A 1 120 ? 14.039 -23.188 -16.359 1 95.5 120 TYR A N 1
ATOM 916 C CA . TYR A 1 120 ? 13.648 -24.594 -16.281 1 95.5 120 TYR A CA 1
ATOM 917 C C . TYR A 1 120 ? 12.375 -24.859 -17.078 1 95.5 120 TYR A C 1
ATOM 919 O O . TYR A 1 120 ? 11.445 -24.047 -17.062 1 95.5 120 TYR A O 1
ATOM 927 N N . TYR A 1 121 ? 12.359 -25.984 -17.75 1 97.25 121 TYR A N 1
ATOM 928 C CA . TYR A 1 121 ? 11.133 -26.422 -18.422 1 97.25 121 TYR A CA 1
ATOM 929 C C . TYR A 1 121 ? 10.016 -26.672 -17.422 1 97.25 121 TYR A C 1
ATOM 931 O O . TYR A 1 121 ? 10.281 -27.016 -16.266 1 97.25 121 TYR A O 1
ATOM 939 N N . GLY A 1 122 ? 8.75 -26.5 -17.938 1 98.06 122 GLY A N 1
ATOM 940 C CA . GLY A 1 122 ? 7.602 -26.609 -17.062 1 98.06 122 GLY A CA 1
ATOM 941 C C . GLY A 1 122 ? 6.883 -27.938 -17.188 1 98.06 122 GLY A C 1
ATOM 942 O O . GLY A 1 122 ? 7.473 -28.938 -17.609 1 98.06 122 GLY A O 1
ATOM 943 N N . GLY A 1 123 ? 5.656 -27.953 -16.719 1 98.38 123 GLY A N 1
ATOM 944 C CA . GLY A 1 123 ? 4.922 -29.188 -16.484 1 98.38 123 GLY A CA 1
ATOM 945 C C . GLY A 1 123 ? 4.09 -29.609 -17.672 1 98.38 123 GLY A C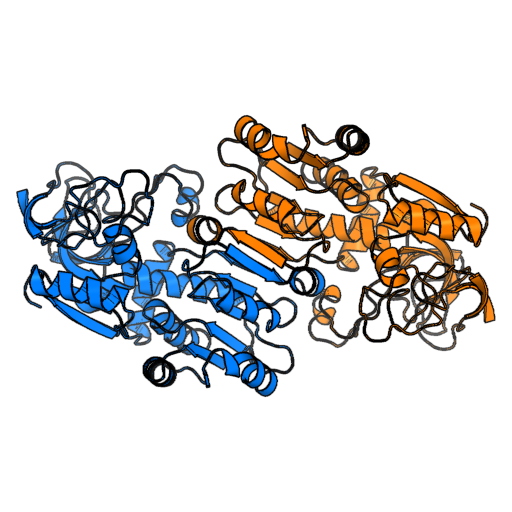 1
ATOM 946 O O . GLY A 1 123 ? 3.387 -30.625 -17.625 1 98.38 123 GLY A O 1
ATOM 947 N N . TYR A 1 124 ? 4.094 -28.797 -18.781 1 98.62 124 TYR A N 1
ATOM 948 C CA . TYR A 1 124 ? 3.443 -29.297 -19.984 1 98.62 124 TYR A CA 1
ATOM 949 C C . TYR A 1 124 ? 4.25 -30.438 -20.594 1 98.62 124 TYR A C 1
ATOM 951 O O . TYR A 1 124 ? 4.594 -30.391 -21.781 1 98.62 124 TYR A O 1
ATOM 959 N N . ALA A 1 125 ? 4.547 -31.453 -19.828 1 98.56 125 ALA A N 1
ATOM 960 C CA . ALA A 1 125 ? 5.434 -32.562 -20.125 1 98.56 125 ALA A CA 1
ATOM 961 C C . ALA A 1 125 ? 5.113 -33.781 -19.25 1 98.56 125 ALA A C 1
ATOM 963 O O . ALA A 1 125 ? 4.367 -33.656 -18.281 1 98.56 125 ALA A O 1
ATOM 964 N N . GLU A 1 126 ? 5.664 -34.875 -19.641 1 98.62 126 GLU A N 1
ATOM 965 C CA . GLU A 1 126 ? 5.473 -36.125 -18.891 1 98.62 126 GLU A CA 1
ATOM 966 C C . GLU A 1 126 ? 6.25 -36.094 -17.578 1 98.62 126 GLU A C 1
ATOM 968 O O . GLU A 1 126 ? 5.801 -36.625 -16.562 1 98.62 126 GLU A O 1
ATOM 973 N N . TYR A 1 127 ? 7.41 -35.438 -17.594 1 98.69 127 TYR A N 1
ATOM 974 C CA . TYR A 1 127 ? 8.281 -35.375 -16.438 1 98.69 127 TYR A CA 1
ATOM 975 C C . TYR A 1 127 ? 8.781 -33.969 -16.172 1 98.69 127 TYR A C 1
ATOM 977 O O . TYR A 1 127 ? 8.906 -33.156 -17.094 1 98.69 127 TYR A O 1
ATOM 985 N N . LEU A 1 128 ? 9.039 -33.656 -14.938 1 98.62 128 LEU A N 1
ATOM 986 C CA . LEU A 1 128 ? 9.555 -32.375 -14.492 1 98.62 128 LEU A CA 1
ATOM 987 C C . LEU A 1 128 ? 10.797 -32.562 -13.633 1 98.62 128 LEU A C 1
ATOM 989 O O . LEU A 1 128 ? 10.773 -33.312 -12.656 1 98.62 128 LEU A O 1
ATOM 993 N N . TYR A 1 129 ? 11.844 -31.906 -14.055 1 98.62 129 TYR A N 1
ATOM 994 C CA . TYR A 1 129 ? 13.062 -31.875 -13.258 1 98.62 129 TYR A CA 1
ATOM 995 C C . TYR A 1 129 ? 12.984 -30.781 -12.188 1 98.62 129 TYR A C 1
ATOM 997 O O . TYR A 1 129 ? 12.758 -29.609 -12.5 1 98.62 129 TYR A O 1
ATOM 1005 N N . VAL A 1 130 ? 13.102 -31.141 -10.93 1 98.62 130 VAL A N 1
ATOM 1006 C CA . VAL A 1 130 ? 13.148 -30.219 -9.805 1 98.62 130 VAL A CA 1
ATOM 1007 C C . VAL A 1 130 ? 14.547 -30.203 -9.195 1 98.62 130 VAL A C 1
ATOM 1009 O O . VAL A 1 130 ? 14.992 -31.219 -8.641 1 98.62 130 VAL A O 1
ATOM 1012 N N . PRO A 1 131 ? 15.219 -29.109 -9.258 1 97.88 131 PRO A N 1
ATOM 1013 C CA . PRO A 1 131 ? 16.641 -29.078 -8.914 1 97.88 131 PRO A CA 1
ATOM 1014 C C . PRO A 1 131 ? 16.891 -29.281 -7.418 1 97.88 131 PRO A C 1
ATOM 1016 O O . PRO A 1 131 ? 18.016 -29.562 -7.012 1 97.88 131 PRO A O 1
ATOM 1019 N N . ASP A 1 132 ? 15.906 -29.078 -6.59 1 98 132 ASP A N 1
ATOM 1020 C CA . ASP A 1 132 ? 16.047 -29.172 -5.141 1 98 132 ASP A CA 1
ATOM 1021 C C . ASP A 1 132 ? 14.773 -29.719 -4.5 1 98 132 ASP A C 1
ATOM 1023 O O . ASP A 1 132 ? 13.68 -29.203 -4.734 1 98 132 ASP A O 1
ATOM 1027 N N . TYR A 1 133 ? 14.906 -30.766 -3.654 1 97.94 133 TYR A N 1
ATOM 1028 C CA . TYR A 1 133 ? 13.758 -31.422 -3.037 1 97.94 133 TYR A CA 1
ATOM 1029 C C . TYR A 1 133 ? 13.016 -30.469 -2.115 1 97.94 133 TYR A C 1
ATOM 1031 O O . TYR A 1 133 ? 11.852 -30.703 -1.767 1 97.94 133 TYR A O 1
ATOM 1039 N N . ARG A 1 134 ? 13.594 -29.375 -1.701 1 96.12 134 ARG A N 1
ATOM 1040 C CA . ARG A 1 134 ? 12.969 -28.406 -0.8 1 96.12 134 ARG A CA 1
ATOM 1041 C C . ARG A 1 134 ? 11.789 -27.719 -1.476 1 96.12 134 ARG A C 1
ATOM 1043 O O . ARG A 1 134 ? 10.969 -27.094 -0.806 1 96.12 134 ARG A O 1
ATOM 1050 N N . TYR A 1 135 ? 11.664 -27.812 -2.795 1 98.31 135 TYR A N 1
ATOM 1051 C CA . TYR A 1 135 ? 10.594 -27.172 -3.545 1 98.31 135 TYR A CA 1
ATOM 1052 C C . TYR A 1 135 ? 9.391 -28.094 -3.68 1 98.31 135 TYR A C 1
ATOM 1054 O O . TYR A 1 135 ? 8.453 -27.797 -4.426 1 98.31 135 TYR A O 1
ATOM 1062 N N . LEU A 1 136 ? 9.422 -29.188 -2.941 1 98.62 136 LEU A N 1
ATOM 1063 C CA . LEU A 1 136 ? 8.336 -30.156 -3.027 1 98.62 136 LEU A CA 1
ATOM 1064 C C . LEU A 1 136 ? 7.617 -30.281 -1.69 1 98.62 136 LEU A C 1
ATOM 1066 O O . LEU A 1 136 ? 8.258 -30.391 -0.643 1 98.62 136 LEU A O 1
ATOM 1070 N N . VAL A 1 137 ? 6.305 -30.188 -1.735 1 98.38 137 VAL A N 1
ATOM 1071 C CA . VAL A 1 137 ? 5.457 -30.453 -0.575 1 98.38 137 VAL A CA 1
ATOM 1072 C C . VAL A 1 137 ? 4.715 -31.766 -0.758 1 98.38 137 VAL A C 1
ATOM 1074 O O . VAL A 1 137 ? 4.012 -31.953 -1.753 1 98.38 137 VAL A O 1
ATOM 1077 N N . ARG A 1 138 ? 4.883 -32.688 0.152 1 97.62 138 ARG A N 1
ATOM 1078 C CA . ARG A 1 138 ? 4.148 -33.938 0.095 1 97.62 138 ARG A CA 1
ATOM 1079 C C . ARG A 1 138 ? 2.652 -33.719 0.278 1 97.62 138 ARG A C 1
ATOM 1081 O O . ARG A 1 138 ? 2.24 -32.906 1.113 1 97.62 138 ARG A O 1
ATOM 1088 N N . ILE A 1 139 ? 1.887 -34.406 -0.524 1 97.31 139 ILE A N 1
ATOM 1089 C CA . ILE A 1 139 ? 0.44 -34.25 -0.427 1 97.31 139 ILE A CA 1
ATOM 1090 C C . ILE A 1 139 ? -0.227 -35.594 -0.379 1 97.31 139 ILE A C 1
ATOM 1092 O O . ILE A 1 139 ? 0.379 -36.625 -0.758 1 97.31 139 ILE A O 1
ATOM 1096 N N . ASP A 1 140 ? -1.422 -35.688 0.166 1 94.69 140 ASP A N 1
ATOM 1097 C CA . ASP A 1 140 ? -2.217 -36.906 0.187 1 94.69 140 ASP A CA 1
ATOM 1098 C C . ASP A 1 140 ? -3.516 -36.719 -0.597 1 94.69 140 ASP A C 1
ATOM 1100 O O . ASP A 1 140 ? -4.465 -37.5 -0.414 1 94.69 140 ASP A O 1
ATOM 1104 N N . ILE A 1 141 ? -3.568 -35.688 -1.356 1 93.69 141 ILE A N 1
ATOM 1105 C CA . ILE A 1 141 ? -4.711 -35.375 -2.213 1 93.69 141 ILE A CA 1
ATOM 1106 C C . ILE A 1 141 ? -4.367 -35.719 -3.664 1 93.69 141 ILE A C 1
ATOM 1108 O O . ILE A 1 141 ? -3.197 -35.875 -4.008 1 93.69 141 ILE A O 1
ATOM 1112 N N . ASP A 1 142 ? -5.406 -35.875 -4.484 1 95.81 142 ASP A N 1
ATOM 1113 C CA . ASP A 1 142 ? -5.227 -36.156 -5.898 1 95.81 142 ASP A CA 1
ATOM 1114 C C . ASP A 1 142 ? -4.387 -35.094 -6.59 1 95.81 142 ASP A C 1
ATOM 1116 O O . ASP A 1 142 ? -4.754 -33.906 -6.598 1 95.81 142 ASP A O 1
ATOM 1120 N N . PRO A 1 143 ? -3.258 -35.5 -7.191 1 97.38 143 PRO A N 1
ATOM 1121 C CA . PRO A 1 143 ? -2.371 -34.5 -7.812 1 97.38 143 PRO A CA 1
ATOM 1122 C C . PRO A 1 143 ? -3.061 -33.719 -8.922 1 97.38 143 PRO A C 1
ATOM 1124 O O . PRO A 1 143 ? -2.717 -32.531 -9.156 1 97.38 143 PRO A O 1
ATOM 1127 N N . VAL A 1 144 ? -4.012 -34.281 -9.641 1 97.56 144 VAL A N 1
ATOM 1128 C CA . VAL A 1 144 ? -4.73 -33.531 -10.68 1 97.56 144 VAL A CA 1
ATOM 1129 C C . VAL A 1 144 ? -5.508 -32.375 -10.055 1 97.56 144 VAL A C 1
ATOM 1131 O O . VAL A 1 144 ? -5.496 -31.266 -10.578 1 97.56 144 VAL A O 1
ATOM 1134 N N . GLU A 1 145 ? -6.074 -32.625 -8.914 1 94.94 145 GLU A N 1
ATOM 1135 C CA . GLU A 1 145 ? -6.887 -31.625 -8.211 1 94.94 145 GLU A CA 1
ATOM 1136 C C . GLU A 1 145 ? -6.008 -30.578 -7.539 1 94.94 145 GLU A C 1
ATOM 1138 O O . GLU A 1 145 ? -6.441 -29.438 -7.324 1 94.94 145 GLU A O 1
ATOM 1143 N N . THR A 1 146 ? -4.754 -30.953 -7.301 1 96.31 146 THR A N 1
ATOM 1144 C CA . THR A 1 146 ? -3.91 -30.078 -6.488 1 96.31 146 THR A CA 1
ATOM 1145 C C . THR A 1 146 ? -2.979 -29.25 -7.371 1 96.31 146 THR A C 1
ATOM 1147 O O . THR A 1 146 ? -2.414 -28.25 -6.922 1 96.31 146 THR A O 1
ATOM 1150 N N . ALA A 1 147 ? -2.832 -29.625 -8.617 1 98 147 ALA A N 1
ATOM 1151 C CA . ALA A 1 147 ? -1.871 -28.969 -9.5 1 98 147 ALA A CA 1
ATOM 1152 C C . ALA A 1 147 ? -2.086 -27.453 -9.508 1 98 147 ALA A C 1
ATOM 1154 O O . ALA A 1 147 ? -1.144 -26.688 -9.305 1 98 147 ALA A O 1
ATOM 1155 N N . PRO A 1 148 ? -3.395 -26.984 -9.602 1 97.81 148 PRO A N 1
ATOM 1156 C CA . PRO A 1 148 ? -3.609 -25.547 -9.633 1 97.81 148 PRO A CA 1
ATOM 1157 C C . PRO A 1 148 ? -3.246 -24.859 -8.32 1 97.81 148 PRO A C 1
ATOM 1159 O O . PRO A 1 148 ? -3.061 -23.641 -8.281 1 97.81 148 PRO A O 1
ATOM 1162 N N . LEU A 1 149 ? -3.15 -25.625 -7.234 1 98.06 149 LEU A N 1
ATOM 1163 C CA . LEU A 1 149 ? -2.846 -25.062 -5.926 1 98.06 149 LEU A CA 1
ATOM 1164 C C . LEU A 1 149 ? -1.423 -24.516 -5.891 1 98.06 149 LEU A C 1
ATOM 1166 O O . LEU A 1 149 ? -1.104 -23.656 -5.062 1 98.06 149 LEU A O 1
ATOM 1170 N N . ALA A 1 150 ? -0.554 -25 -6.789 1 98.38 150 ALA A N 1
ATOM 1171 C CA . ALA A 1 150 ? 0.85 -24.594 -6.793 1 98.38 150 ALA A CA 1
ATOM 1172 C C . ALA A 1 150 ? 0.99 -23.094 -7.043 1 98.38 150 ALA A C 1
ATOM 1174 O O . ALA A 1 150 ? 1.959 -22.469 -6.598 1 98.38 150 ALA A O 1
ATOM 1175 N N . ASP A 1 151 ? 0.047 -22.531 -7.734 1 98.12 151 ASP A N 1
ATOM 1176 C CA . ASP A 1 151 ? 0.048 -21.078 -7.961 1 98.12 151 ASP A CA 1
ATOM 1177 C C . ASP A 1 151 ? -1.314 -20.469 -7.637 1 98.12 151 ASP A C 1
ATOM 1179 O O . ASP A 1 151 ? -1.478 -19.812 -6.605 1 98.12 151 ASP A O 1
ATOM 1183 N N . ALA A 1 152 ? -2.357 -20.844 -8.352 1 97.81 152 ALA A N 1
ATOM 1184 C CA . ALA A 1 152 ? -3.672 -20.234 -8.188 1 97.81 152 ALA A CA 1
ATOM 1185 C C . ALA A 1 152 ? -4.137 -20.312 -6.734 1 97.81 152 ALA A C 1
ATOM 1187 O O . ALA A 1 152 ? -4.543 -19.312 -6.148 1 97.81 152 ALA A O 1
ATOM 1188 N N . GLY A 1 153 ? -4.082 -21.531 -6.203 1 98.25 153 GLY A N 1
ATOM 1189 C CA . GLY A 1 153 ? -4.465 -21.688 -4.812 1 98.25 153 GLY A CA 1
ATOM 1190 C C . GLY A 1 153 ? -3.57 -20.922 -3.854 1 98.25 153 GLY A C 1
ATOM 1191 O O . GLY A 1 153 ? -4.059 -20.219 -2.969 1 98.25 153 GLY A O 1
ATOM 1192 N N . LEU A 1 154 ? -2.256 -21.078 -4.051 1 98.75 154 LEU A N 1
ATOM 1193 C CA . LEU A 1 154 ? -1.281 -20.5 -3.137 1 98.75 154 LEU A CA 1
ATOM 1194 C C . LEU A 1 154 ? -1.323 -18.969 -3.197 1 98.75 154 LEU A C 1
ATOM 1196 O O . LEU A 1 154 ? -1.285 -18.297 -2.16 1 98.75 154 LEU A O 1
ATOM 1200 N N . THR A 1 155 ? -1.399 -18.422 -4.398 1 98.69 155 THR A N 1
ATOM 1201 C CA . THR A 1 155 ? -1.492 -16.984 -4.594 1 98.69 155 THR A CA 1
ATOM 1202 C C . THR A 1 155 ? -2.719 -16.422 -3.885 1 98.69 155 THR A C 1
ATOM 1204 O O . THR A 1 155 ? -2.629 -15.398 -3.197 1 98.69 155 THR A O 1
ATOM 1207 N N . SER A 1 156 ? -3.83 -17.094 -4.008 1 98.81 156 SER A N 1
ATOM 1208 C CA . SER A 1 156 ? -5.07 -16.672 -3.371 1 98.81 156 SER A CA 1
ATOM 1209 C C . SER A 1 156 ? -4.992 -16.812 -1.855 1 98.81 156 SER A C 1
ATOM 1211 O O . SER A 1 156 ? -5.484 -15.953 -1.118 1 98.81 156 SER A O 1
ATOM 1213 N N . TYR A 1 157 ? -4.41 -17.922 -1.407 1 98.88 157 TYR A N 1
ATOM 1214 C CA . TYR A 1 157 ? -4.262 -18.172 0.022 1 98.88 157 TYR A CA 1
ATOM 1215 C C . TYR A 1 157 ? -3.445 -17.078 0.688 1 98.88 157 TYR A C 1
ATOM 1217 O O . TYR A 1 157 ? -3.85 -16.531 1.72 1 98.88 157 TYR A O 1
ATOM 1225 N N . SER A 1 158 ? -2.342 -16.766 0.066 1 98.88 158 SER A N 1
ATOM 1226 C CA . SER A 1 158 ? -1.472 -15.727 0.599 1 98.88 158 SER A CA 1
ATOM 1227 C C . SER A 1 158 ? -2.178 -14.375 0.619 1 98.88 158 SER A C 1
ATOM 1229 O O . SER A 1 158 ? -2.043 -13.609 1.578 1 98.88 158 SER A O 1
ATOM 1231 N N . ALA A 1 159 ? -2.898 -14.039 -0.412 1 98.88 159 ALA A N 1
ATOM 1232 C CA . ALA A 1 159 ? -3.637 -12.781 -0.493 1 98.88 159 ALA A CA 1
ATOM 1233 C C . ALA A 1 159 ? -4.676 -12.688 0.618 1 98.88 159 ALA A C 1
ATOM 1235 O O . ALA A 1 159 ? -4.812 -11.641 1.263 1 98.88 159 ALA A O 1
ATOM 1236 N N . VAL A 1 160 ? -5.402 -13.781 0.84 1 98.88 160 VAL A N 1
ATOM 1237 C CA . VAL A 1 160 ? -6.422 -13.797 1.881 1 98.88 160 VAL A CA 1
ATOM 1238 C C . VAL A 1 160 ? -5.766 -13.648 3.252 1 98.88 160 VAL A C 1
ATOM 1240 O O . VAL A 1 160 ? -6.254 -12.906 4.105 1 98.88 160 VAL A O 1
ATOM 1243 N N . LYS A 1 161 ? -4.691 -14.336 3.443 1 98.81 161 LYS A N 1
ATOM 1244 C CA . LYS A 1 161 ? -3.992 -14.211 4.719 1 98.81 161 LYS A CA 1
ATOM 1245 C C . LYS A 1 161 ? -3.574 -12.766 4.977 1 98.81 161 LYS A C 1
ATOM 1247 O O . LYS A 1 161 ? -3.674 -12.273 6.105 1 98.81 161 LYS A O 1
ATOM 1252 N N . LYS A 1 162 ? -3.135 -12.078 3.977 1 98.69 162 LYS A N 1
ATOM 1253 C CA . LYS A 1 162 ? -2.711 -10.688 4.09 1 98.69 162 LYS A CA 1
ATOM 1254 C C . LYS A 1 162 ? -3.896 -9.773 4.398 1 98.69 162 LYS A C 1
ATOM 1256 O O . LYS A 1 162 ? -3.713 -8.641 4.848 1 98.69 162 LYS A O 1
ATOM 1261 N N . SER A 1 163 ? -5.082 -10.25 4.156 1 98.69 163 SER A N 1
ATOM 1262 C CA . SER A 1 163 ? -6.297 -9.469 4.379 1 98.69 163 SER A CA 1
ATOM 1263 C C . SER A 1 163 ? -6.762 -9.578 5.828 1 98.69 163 SER A C 1
ATOM 1265 O O . SER A 1 163 ? -7.422 -8.672 6.344 1 98.69 163 SER A O 1
ATOM 1267 N N . ILE A 1 164 ? -6.43 -10.617 6.469 1 98.69 164 ILE A N 1
ATOM 1268 C CA . ILE A 1 164 ? -7.039 -11.008 7.734 1 98.69 164 ILE A CA 1
ATOM 1269 C C . ILE A 1 164 ? -6.809 -9.914 8.781 1 98.69 164 ILE A C 1
ATOM 1271 O O . ILE A 1 164 ? -7.723 -9.562 9.531 1 98.69 164 ILE A O 1
ATOM 1275 N N . PRO A 1 165 ? -5.59 -9.273 8.828 1 98.06 165 PRO A N 1
ATOM 1276 C CA . PRO A 1 165 ? -5.352 -8.25 9.844 1 98.06 165 PRO A CA 1
ATOM 1277 C C . PRO A 1 165 ? -6.289 -7.051 9.703 1 98.06 165 PRO A C 1
ATOM 1279 O O . PRO A 1 165 ? -6.422 -6.258 10.641 1 98.06 165 PRO A O 1
ATOM 1282 N N . TYR A 1 166 ? -6.949 -6.859 8.617 1 98.31 166 TYR A N 1
ATOM 1283 C CA . TYR A 1 166 ? -7.828 -5.723 8.367 1 98.31 166 TYR A CA 1
ATOM 1284 C C . TYR A 1 166 ? -9.281 -6.078 8.656 1 98.31 166 TYR A C 1
ATOM 1286 O O . TYR A 1 166 ? -10.156 -5.215 8.625 1 98.31 166 TYR A O 1
ATOM 1294 N N . LEU A 1 167 ? -9.547 -7.371 8.969 1 98.44 167 LEU A N 1
ATOM 1295 C CA . LEU A 1 167 ? -10.922 -7.855 9.016 1 98.44 167 LEU A CA 1
ATOM 1296 C C . LEU A 1 167 ? -11.406 -7.969 10.461 1 98.44 167 LEU A C 1
ATOM 1298 O O . LEU A 1 167 ? -10.633 -8.297 11.359 1 98.44 167 LEU A O 1
ATOM 1302 N N . TYR A 1 168 ? -12.633 -7.645 10.711 1 96.69 168 TYR A N 1
ATOM 1303 C CA . TYR A 1 168 ? -13.391 -7.785 11.953 1 96.69 168 TYR A CA 1
ATOM 1304 C C . TYR A 1 168 ? -14.836 -8.164 11.664 1 96.69 168 TYR A C 1
ATOM 1306 O O . TYR A 1 168 ? -15.2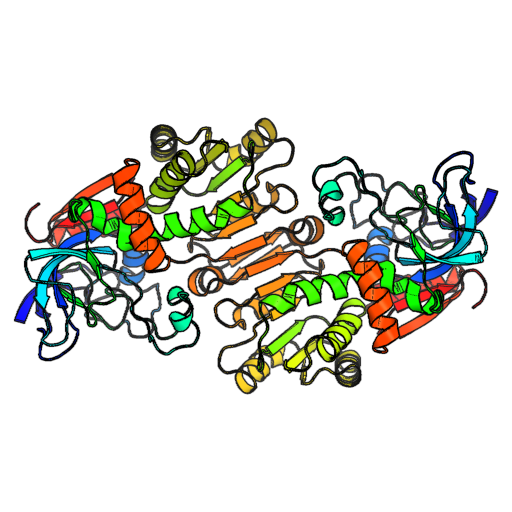81 -8.133 10.516 1 96.69 168 TYR A O 1
ATOM 1314 N N . PRO A 1 169 ? -15.57 -8.68 12.695 1 96.5 169 PRO A N 1
ATOM 1315 C CA . PRO A 1 169 ? -16.969 -9.039 12.438 1 96.5 169 PRO A CA 1
ATOM 1316 C C . PRO A 1 169 ? -17.75 -7.895 11.797 1 96.5 169 PRO A C 1
ATOM 1318 O O . PRO A 1 169 ? -17.766 -6.777 12.32 1 96.5 169 PRO A O 1
ATOM 1321 N N . GLY A 1 170 ? -18.312 -8.188 10.641 1 95.31 170 GLY A N 1
ATOM 1322 C CA . GLY A 1 170 ? -19.078 -7.188 9.922 1 95.31 170 GLY A CA 1
ATOM 1323 C C . GLY A 1 170 ? -18.312 -6.551 8.781 1 95.31 170 GLY A C 1
ATOM 1324 O O . GLY A 1 170 ? -18.891 -5.805 7.98 1 95.31 170 GLY A O 1
ATOM 1325 N N . SER A 1 171 ? -17.047 -6.887 8.617 1 98.06 171 SER A N 1
ATOM 1326 C CA . SER A 1 171 ? -16.234 -6.355 7.523 1 98.06 171 SER A CA 1
ATOM 1327 C C . SER A 1 171 ? -16.766 -6.801 6.168 1 98.06 171 SER A C 1
ATOM 1329 O O . SER A 1 171 ? -17.312 -7.898 6.039 1 98.06 171 SER A O 1
ATOM 1331 N N . LEU A 1 172 ? -16.641 -5.906 5.246 1 98.75 172 LEU A N 1
ATOM 1332 C CA . LEU A 1 172 ? -16.953 -6.211 3.855 1 98.75 172 LEU A CA 1
ATOM 1333 C C . LEU A 1 172 ? -15.672 -6.41 3.043 1 98.75 172 LEU A C 1
ATOM 1335 O O . LEU A 1 172 ? -14.727 -5.633 3.168 1 98.75 172 LEU A O 1
ATOM 1339 N N . VAL A 1 173 ? -15.625 -7.512 2.287 1 98.94 173 VAL A N 1
ATOM 1340 C CA . VAL A 1 173 ? -14.5 -7.797 1.404 1 98.94 173 VAL A CA 1
ATOM 1341 C C . VAL A 1 173 ? -14.977 -7.812 -0.048 1 98.94 173 VAL A C 1
ATOM 1343 O O . VAL A 1 173 ? -15.914 -8.531 -0.393 1 98.94 173 VAL A O 1
ATOM 1346 N N . ILE A 1 174 ? -14.352 -6.973 -0.875 1 98.94 174 ILE A N 1
ATOM 1347 C CA . ILE A 1 174 ? -14.602 -7.008 -2.312 1 98.94 174 ILE A CA 1
ATOM 1348 C C . ILE A 1 174 ? -13.609 -7.945 -2.988 1 98.94 174 ILE A C 1
ATOM 1350 O O . ILE A 1 174 ? -12.398 -7.805 -2.814 1 98.94 174 ILE A O 1
ATOM 1354 N N . VAL A 1 175 ? -14.086 -8.93 -3.633 1 98.94 175 VAL A N 1
ATOM 1355 C CA . VAL A 1 175 ? -13.281 -9.781 -4.5 1 98.94 175 VAL A CA 1
ATOM 1356 C C . VAL A 1 175 ? -13.5 -9.391 -5.961 1 98.94 175 VAL A C 1
ATOM 1358 O O . VAL A 1 175 ? -14.508 -9.766 -6.562 1 98.94 175 VAL A O 1
ATOM 1361 N N . TYR A 1 176 ? -12.523 -8.695 -6.48 1 98.88 176 TYR A N 1
ATOM 1362 C CA . TYR A 1 176 ? -12.695 -8.07 -7.789 1 98.88 176 TYR A CA 1
ATOM 1363 C C . TYR A 1 176 ? -12.031 -8.906 -8.875 1 98.88 176 TYR A C 1
ATOM 1365 O O . TYR A 1 176 ? -10.805 -9.031 -8.906 1 98.88 176 TYR A O 1
ATOM 1373 N N . GLY A 1 177 ? -12.812 -9.391 -9.797 1 97.38 177 GLY A N 1
ATOM 1374 C CA . GLY A 1 177 ? -12.305 -10.227 -10.875 1 97.38 177 GLY A CA 1
ATOM 1375 C C . GLY A 1 177 ? -12.445 -11.711 -10.594 1 97.38 177 GLY A C 1
ATOM 1376 O O . GLY A 1 177 ? -11.469 -12.383 -10.25 1 97.38 177 GLY A O 1
ATOM 1377 N N . MET A 1 178 ? -13.672 -12.234 -10.828 1 96.19 178 MET A N 1
ATOM 1378 C CA . MET A 1 178 ? -13.922 -13.656 -10.594 1 96.19 178 MET A CA 1
ATOM 1379 C C . MET A 1 178 ? -13.273 -14.508 -11.672 1 96.19 178 MET A C 1
ATOM 1381 O O . MET A 1 178 ? -13.508 -14.289 -12.867 1 96.19 178 MET A O 1
ATOM 1385 N N . GLY A 1 179 ? -12.438 -15.375 -11.266 1 94.12 179 GLY A N 1
ATOM 1386 C CA . GLY A 1 179 ? -11.734 -16.328 -12.109 1 94.12 179 GLY A CA 1
ATOM 1387 C C . GLY A 1 179 ? -11.039 -17.422 -11.312 1 94.12 179 GLY A C 1
ATOM 1388 O O . GLY A 1 179 ? -11.516 -17.828 -10.258 1 94.12 179 GLY A O 1
ATOM 1389 N N . GLY A 1 180 ? -10.039 -17.969 -11.938 1 93.75 180 GLY A N 1
ATOM 1390 C CA . GLY A 1 180 ? -9.344 -19.094 -11.32 1 93.75 180 GLY A CA 1
ATOM 1391 C C . GLY A 1 180 ? -8.812 -18.766 -9.938 1 93.75 180 GLY A C 1
ATOM 1392 O O . GLY A 1 180 ? -9.008 -19.547 -9 1 93.75 180 GLY A O 1
ATOM 1393 N N . LEU A 1 181 ? -8.18 -17.625 -9.734 1 96.69 181 LEU A N 1
ATOM 1394 C CA . LEU A 1 181 ? -7.613 -17.25 -8.438 1 96.69 181 LEU A CA 1
ATOM 1395 C C . LEU A 1 181 ? -8.711 -16.859 -7.457 1 96.69 181 LEU A C 1
ATOM 1397 O O . LEU A 1 181 ? -8.75 -17.344 -6.328 1 96.69 181 LEU A O 1
ATOM 1401 N N . ALA A 1 182 ? -9.633 -16.094 -7.922 1 97.75 182 ALA A N 1
ATOM 1402 C CA . ALA A 1 182 ? -10.695 -15.562 -7.066 1 97.75 182 ALA A CA 1
ATOM 1403 C C . ALA A 1 182 ? -11.594 -16.688 -6.559 1 97.75 182 ALA A C 1
ATOM 1405 O O . ALA A 1 182 ? -12.164 -16.578 -5.469 1 97.75 182 ALA A O 1
ATOM 1406 N N . SER A 1 183 ? -11.719 -17.734 -7.348 1 97.69 183 SER A N 1
ATOM 1407 C CA . SER A 1 183 ? -12.539 -18.859 -6.918 1 97.69 183 SER A CA 1
ATOM 1408 C C . SER A 1 183 ? -12.008 -19.484 -5.633 1 97.69 183 SER A C 1
ATOM 1410 O O . SER A 1 183 ? -12.781 -19.875 -4.758 1 97.69 183 SER A O 1
ATOM 1412 N N . TYR A 1 184 ? -10.688 -19.562 -5.527 1 98.25 184 TYR A N 1
ATOM 1413 C CA . TYR A 1 184 ? -10.086 -20.047 -4.289 1 98.25 184 TYR A CA 1
ATOM 1414 C C . TYR A 1 184 ? -10.25 -19.016 -3.17 1 98.25 184 TYR A C 1
ATOM 1416 O O . TYR A 1 184 ? -10.57 -19.375 -2.037 1 98.25 184 TYR A O 1
ATOM 1424 N N . ALA A 1 185 ? -10.078 -17.766 -3.471 1 98.81 185 ALA A N 1
ATOM 1425 C CA . ALA A 1 185 ? -10.125 -16.703 -2.467 1 98.81 185 ALA A CA 1
ATOM 1426 C C . ALA A 1 185 ? -11.492 -16.656 -1.788 1 98.81 185 ALA A C 1
ATOM 1428 O O . ALA A 1 185 ? -11.578 -16.5 -0.566 1 98.81 185 ALA A O 1
ATOM 1429 N N . VAL A 1 186 ? -12.562 -16.766 -2.596 1 98.81 186 VAL A N 1
ATOM 1430 C CA . VAL A 1 186 ? -13.914 -16.734 -2.039 1 98.81 186 VAL A CA 1
ATOM 1431 C C . VAL A 1 186 ? -14.086 -17.891 -1.049 1 98.81 186 VAL A C 1
ATOM 1433 O O . VAL A 1 186 ? -14.578 -17.688 0.062 1 98.81 186 VAL A O 1
ATOM 1436 N N . GLN A 1 187 ? -13.625 -19.047 -1.439 1 98.69 187 GLN A N 1
ATOM 1437 C CA . GLN A 1 187 ? -13.742 -20.203 -0.56 1 98.69 187 GLN A CA 1
ATOM 1438 C C . GLN A 1 187 ? -12.906 -20.016 0.702 1 98.69 187 GLN A C 1
ATOM 1440 O O . GLN A 1 187 ? -13.367 -20.328 1.807 1 98.69 187 GLN A O 1
ATOM 1445 N N . TYR A 1 188 ? -11.609 -19.562 0.532 1 98.81 188 TYR A N 1
ATOM 1446 C CA . TYR A 1 188 ? -10.758 -19.312 1.686 1 98.81 188 TYR A CA 1
ATOM 1447 C C . TYR A 1 188 ? -11.406 -18.312 2.637 1 98.81 188 TYR A C 1
ATOM 1449 O O . TYR A 1 188 ? -11.414 -18.516 3.854 1 98.81 188 TYR A O 1
ATOM 1457 N N . LEU A 1 189 ? -11.969 -17.203 2.086 1 98.75 189 LEU A N 1
ATOM 1458 C CA . LEU A 1 189 ? -12.609 -16.188 2.914 1 98.75 189 LEU A CA 1
ATOM 1459 C C . LEU A 1 189 ? -13.766 -16.797 3.703 1 98.75 189 LEU A C 1
ATOM 1461 O O . LEU A 1 189 ? -13.883 -16.562 4.91 1 98.75 189 LEU A O 1
ATOM 1465 N N . ARG A 1 190 ? -14.57 -17.578 3.061 1 98.5 190 ARG A N 1
ATOM 1466 C CA . ARG A 1 190 ? -15.758 -18.141 3.691 1 98.5 190 ARG A CA 1
ATOM 1467 C C . ARG A 1 190 ? -15.367 -19.094 4.816 1 98.5 190 ARG A C 1
ATOM 1469 O O . ARG A 1 190 ? -16.078 -19.203 5.816 1 98.5 190 ARG A O 1
ATOM 1476 N N . LYS A 1 191 ? -14.266 -19.719 4.672 1 98.31 191 LYS A N 1
ATOM 1477 C CA . LYS A 1 191 ? -13.867 -20.734 5.645 1 98.31 191 LYS A CA 1
ATOM 1478 C C . LYS A 1 191 ? -12.984 -20.141 6.734 1 98.31 191 LYS A C 1
ATOM 1480 O O . LYS A 1 191 ? -13.102 -20.5 7.906 1 98.31 191 LYS A O 1
ATOM 1485 N N . MET A 1 192 ? -12.094 -19.188 6.43 1 98.19 192 MET A N 1
ATOM 1486 C CA . MET A 1 192 ? -11.141 -18.625 7.379 1 98.19 192 MET A CA 1
ATOM 1487 C C . MET A 1 192 ? -11.758 -17.453 8.141 1 98.19 192 MET A C 1
ATOM 1489 O O . MET A 1 192 ? -11.375 -17.172 9.273 1 98.19 192 MET A O 1
ATOM 1493 N N . THR A 1 193 ? -12.648 -16.719 7.461 1 98.25 193 THR A N 1
ATOM 1494 C CA . THR A 1 193 ? -13.234 -15.508 8.016 1 98.25 193 THR A CA 1
ATOM 1495 C C . THR A 1 193 ? -14.75 -15.5 7.82 1 98.25 193 THR A C 1
ATOM 1497 O O . THR A 1 193 ? -15.289 -14.602 7.172 1 98.25 193 THR A O 1
ATOM 1500 N N . PRO A 1 194 ? -15.422 -16.438 8.43 1 97.31 194 PRO A N 1
ATOM 1501 C CA . PRO A 1 194 ? -16.859 -16.578 8.219 1 97.31 194 PRO A CA 1
ATOM 1502 C C . PRO A 1 194 ? -17.641 -15.359 8.695 1 97.31 194 PRO A C 1
ATOM 1504 O O . PRO A 1 194 ? -18.844 -15.234 8.414 1 97.31 194 PRO A O 1
ATOM 1507 N N . TYR A 1 195 ? -17.047 -14.438 9.383 1 97.88 195 TYR A N 1
ATOM 1508 C CA . TYR A 1 195 ? -17.719 -13.289 9.992 1 97.88 195 TYR A CA 1
ATOM 1509 C C . TYR A 1 195 ? -17.734 -12.109 9.023 1 97.88 195 TYR A C 1
ATOM 1511 O O . TYR A 1 195 ? -18.266 -11.039 9.359 1 97.88 195 TYR A O 1
ATOM 1519 N N . VAL A 1 196 ? -17.203 -12.266 7.793 1 98.38 196 VAL A N 1
ATOM 1520 C CA . VAL A 1 196 ? -17.172 -11.156 6.848 1 98.38 196 VAL A CA 1
ATOM 1521 C C . VAL A 1 196 ? -18.266 -11.336 5.805 1 98.38 196 VAL A C 1
ATOM 1523 O O . VAL A 1 196 ? -18.812 -12.43 5.656 1 98.38 196 VAL A O 1
ATOM 1526 N N . THR A 1 197 ? -18.625 -10.258 5.129 1 98.69 197 THR A N 1
ATOM 1527 C CA . THR A 1 197 ? -19.469 -10.266 3.934 1 98.69 197 THR A CA 1
ATOM 1528 C C . THR A 1 197 ? -18.609 -10.164 2.674 1 98.69 197 THR A C 1
ATOM 1530 O O . THR A 1 197 ? -17.781 -9.258 2.551 1 98.69 197 THR A O 1
ATOM 1533 N N . VAL A 1 198 ? -18.812 -11.117 1.769 1 98.88 198 VAL A N 1
ATOM 1534 C CA . VAL A 1 198 ? -18.016 -11.164 0.546 1 98.88 198 VAL A CA 1
ATOM 1535 C C . VAL A 1 198 ? -18.859 -10.695 -0.637 1 98.88 198 VAL A C 1
ATOM 1537 O O . VAL A 1 198 ? -19.938 -11.219 -0.885 1 98.88 198 VAL A O 1
ATOM 1540 N N . VAL A 1 199 ? -18.375 -9.672 -1.364 1 98.88 199 VAL A N 1
ATOM 1541 C CA . VAL A 1 199 ? -18.953 -9.211 -2.617 1 98.88 199 VAL A CA 1
ATOM 1542 C C . VAL A 1 199 ? -18.031 -9.547 -3.781 1 98.88 199 VAL A C 1
ATOM 1544 O O . VAL A 1 199 ? -16.938 -9 -3.883 1 98.88 199 VAL A O 1
ATOM 1547 N N . ALA A 1 200 ? -18.469 -10.422 -4.648 1 98.88 200 ALA A N 1
ATOM 1548 C CA . ALA A 1 200 ? -17.703 -10.797 -5.832 1 98.88 200 ALA A CA 1
ATOM 1549 C C . ALA A 1 200 ? -18.094 -9.945 -7.031 1 98.88 200 ALA A C 1
ATOM 1551 O O . ALA A 1 200 ? -19.266 -9.625 -7.219 1 98.88 200 ALA A O 1
ATOM 1552 N N . VAL A 1 201 ? -17.094 -9.578 -7.805 1 98.81 201 VAL A N 1
ATOM 1553 C CA . VAL A 1 201 ? -17.312 -8.703 -8.953 1 98.81 201 VAL A CA 1
ATOM 1554 C C . VAL A 1 201 ? -16.844 -9.398 -10.227 1 98.81 201 VAL A C 1
ATOM 1556 O O . VAL A 1 201 ? -15.773 -10.008 -10.25 1 98.81 201 VAL A O 1
ATOM 1559 N N . SER A 1 202 ? -17.594 -9.422 -11.273 1 97.5 202 SER A N 1
ATOM 1560 C CA . SER A 1 202 ? -17.25 -9.961 -12.586 1 97.5 202 SER A CA 1
ATOM 1561 C C . SER A 1 202 ? -18.094 -9.328 -13.688 1 97.5 202 SER A C 1
ATOM 1563 O O . SER A 1 202 ? -19.188 -8.82 -13.414 1 97.5 202 SER A O 1
ATOM 1565 N N . ARG A 1 203 ? -17.578 -9.328 -14.844 1 95.88 203 ARG A N 1
ATOM 1566 C CA . ARG A 1 203 ? -18.344 -8.883 -16 1 95.88 203 ARG A CA 1
ATOM 1567 C C . ARG A 1 203 ? -19.234 -10.008 -16.531 1 95.88 203 ARG A C 1
ATOM 1569 O O . ARG A 1 203 ? -20.141 -9.766 -17.328 1 95.88 203 ARG A O 1
ATOM 1576 N N . SER A 1 204 ? -18.953 -11.258 -16.141 1 95.56 204 SER A N 1
ATOM 1577 C CA . SER A 1 204 ? -19.609 -12.445 -16.656 1 95.56 204 SER A CA 1
ATOM 1578 C C . SER A 1 204 ? -20.719 -12.93 -15.719 1 95.56 204 SER A C 1
ATOM 1580 O O . SER A 1 204 ? -20.453 -13.211 -14.547 1 95.56 204 SER A O 1
ATOM 1582 N N . ASP A 1 205 ? -21.922 -13.141 -16.328 1 96.56 205 ASP A N 1
ATOM 1583 C CA . ASP A 1 205 ? -23.047 -13.664 -15.539 1 96.56 205 ASP A CA 1
ATOM 1584 C C . ASP A 1 205 ? -22.734 -15.062 -15.008 1 96.56 205 ASP A C 1
ATOM 1586 O O . ASP A 1 205 ? -23.062 -15.383 -13.867 1 96.56 205 ASP A O 1
ATOM 1590 N N . ASP A 1 206 ? -22.109 -15.805 -15.836 1 95.5 206 ASP A N 1
ATOM 1591 C CA . ASP A 1 206 ? -21.781 -17.172 -15.445 1 95.5 206 ASP A CA 1
ATOM 1592 C C . ASP A 1 206 ? -20.828 -17.188 -14.258 1 95.5 206 ASP A C 1
ATOM 1594 O O . ASP A 1 206 ? -20.969 -18 -13.336 1 95.5 206 ASP A O 1
ATOM 1598 N N . LYS A 1 207 ? -19.906 -16.297 -14.227 1 96.38 207 LYS A N 1
ATOM 1599 C CA . LYS A 1 207 ? -18.922 -16.234 -13.141 1 96.38 207 LYS A CA 1
ATOM 1600 C C . LYS A 1 207 ? -19.547 -15.664 -11.867 1 96.38 207 LYS A C 1
ATOM 1602 O O . LYS A 1 207 ? -19.156 -16.016 -10.758 1 96.38 207 LYS A O 1
ATOM 1607 N N . LEU A 1 208 ? -20.531 -14.766 -12.094 1 98.06 208 LEU A N 1
ATOM 1608 C CA . LEU A 1 208 ? -21.25 -14.258 -10.93 1 98.06 208 LEU A CA 1
ATOM 1609 C C . LEU A 1 208 ? -22.031 -15.367 -10.242 1 98.06 208 LEU A C 1
ATOM 1611 O O . LEU A 1 208 ? -22 -15.484 -9.016 1 98.06 208 LEU A O 1
ATOM 1615 N N . LYS A 1 209 ? -22.719 -16.172 -11.039 1 97.75 209 LYS A N 1
ATOM 1616 C CA . LYS A 1 209 ? -23.422 -17.328 -10.484 1 97.75 209 LYS A CA 1
ATOM 1617 C C . LYS A 1 209 ? -22.469 -18.281 -9.789 1 97.75 209 LYS A C 1
ATOM 1619 O O . LYS A 1 209 ? -22.75 -18.781 -8.695 1 97.75 209 LYS A O 1
ATOM 1624 N N . TRP A 1 210 ? -21.359 -18.469 -10.461 1 97.12 210 TRP A N 1
ATOM 1625 C CA . TRP A 1 210 ? -20.312 -19.344 -9.914 1 97.12 210 TRP A CA 1
ATOM 1626 C C . TRP A 1 210 ? -19.812 -18.797 -8.578 1 97.12 210 TRP A C 1
ATOM 1628 O O . TRP A 1 210 ? -19.609 -19.562 -7.629 1 97.12 210 TRP A O 1
ATOM 1638 N N . ALA A 1 211 ? -19.641 -17.5 -8.422 1 98.12 211 ALA A N 1
ATOM 1639 C CA . ALA A 1 211 ? -19.188 -16.859 -7.195 1 98.12 211 ALA A CA 1
ATOM 1640 C C . ALA A 1 211 ? -20.156 -17.125 -6.047 1 98.12 211 ALA A C 1
ATOM 1642 O O . ALA A 1 211 ? -19.734 -17.422 -4.926 1 98.12 211 ALA A O 1
ATOM 1643 N N . GLU A 1 212 ? -21.406 -17 -6.328 1 98.31 212 GLU A N 1
ATOM 1644 C CA . GLU A 1 212 ? -22.422 -17.281 -5.316 1 98.31 212 GLU A CA 1
ATOM 1645 C C . GLU A 1 212 ? -22.391 -18.734 -4.871 1 98.31 212 GLU A C 1
ATOM 1647 O O . GLU A 1 212 ? -22.5 -19.031 -3.678 1 98.31 212 GLU A O 1
ATOM 1652 N N . GLU A 1 213 ? -22.188 -19.609 -5.836 1 97.38 213 GLU A N 1
ATOM 1653 C CA . GLU A 1 213 ? -22.078 -21.031 -5.523 1 97.38 213 GLU A CA 1
ATOM 1654 C C . GLU A 1 213 ? -20.891 -21.312 -4.609 1 97.38 213 GLU A C 1
ATOM 1656 O O . GLU A 1 213 ? -20.953 -22.219 -3.766 1 97.38 213 GLU A O 1
ATOM 1661 N N . LEU A 1 214 ? -19.859 -20.547 -4.785 1 97.44 214 LEU A N 1
ATOM 1662 C CA . LEU A 1 214 ? -18.641 -20.75 -4.016 1 97.44 214 LEU A CA 1
ATOM 1663 C C . LEU A 1 214 ? -18.75 -20.109 -2.633 1 97.44 214 LEU A C 1
ATOM 1665 O O . LEU A 1 214 ? -17.922 -20.375 -1.757 1 97.44 214 LEU A O 1
ATOM 1669 N N . GLY A 1 215 ? -19.766 -19.219 -2.453 1 98.06 215 GLY A N 1
ATOM 1670 C CA . GLY A 1 215 ? -20.031 -18.734 -1.107 1 98.06 215 GLY A CA 1
ATOM 1671 C C . GLY A 1 215 ? -20.047 -17.219 -1.021 1 98.06 215 GLY A C 1
ATOM 1672 O O . GLY A 1 215 ? -20.203 -16.656 0.065 1 98.06 215 GLY A O 1
ATOM 1673 N N . ALA A 1 216 ? -19.875 -16.5 -2.133 1 98.75 216 ALA A N 1
ATOM 1674 C CA . ALA A 1 216 ? -20.016 -15.047 -2.08 1 98.75 216 ALA A CA 1
ATOM 1675 C C . ALA A 1 216 ? -21.422 -14.641 -1.637 1 98.75 216 ALA A C 1
ATOM 1677 O O . ALA A 1 216 ? -22.406 -15.258 -2.051 1 98.75 216 ALA A O 1
ATOM 1678 N N . HIS A 1 217 ? -21.5 -13.688 -0.777 1 98.81 217 HIS A N 1
ATOM 1679 C CA . HIS A 1 217 ? -22.797 -13.227 -0.307 1 98.81 217 HIS A CA 1
ATOM 1680 C C . HIS A 1 217 ? -23.516 -12.406 -1.379 1 98.81 217 HIS A C 1
ATOM 1682 O O . HIS A 1 217 ? -24.75 -12.43 -1.469 1 98.81 217 HIS A O 1
ATOM 1688 N N . TYR A 1 218 ? -22.766 -11.625 -2.125 1 98.69 218 TYR A N 1
ATOM 1689 C CA . TYR A 1 218 ? -23.25 -10.852 -3.268 1 98.69 218 TYR A CA 1
ATOM 1690 C C . TYR A 1 218 ? -22.328 -11.047 -4.473 1 98.69 218 TYR A C 1
ATOM 1692 O O . TYR A 1 218 ? -21.125 -11.273 -4.32 1 98.69 218 TYR A O 1
ATOM 1700 N N . ALA A 1 219 ? -22.891 -11.039 -5.645 1 98.81 219 ALA A N 1
ATOM 1701 C CA . ALA A 1 219 ? -22.172 -11.094 -6.918 1 98.81 219 ALA A CA 1
ATOM 1702 C C . ALA A 1 219 ? -22.734 -10.07 -7.906 1 98.81 219 ALA A C 1
ATOM 1704 O O . ALA A 1 219 ? -23.906 -10.125 -8.258 1 98.81 219 ALA A O 1
ATOM 1705 N N . VAL A 1 220 ? -21.859 -9.148 -8.32 1 98.81 220 VAL A N 1
ATOM 1706 C CA . VAL A 1 220 ? -22.422 -8.023 -9.078 1 98.81 220 VAL A CA 1
ATOM 1707 C C . VAL A 1 220 ? -21.469 -7.648 -10.211 1 98.81 220 VAL A C 1
ATOM 1709 O O . VAL A 1 220 ? -20.281 -7.988 -10.18 1 98.81 220 VAL A O 1
ATOM 1712 N N . HIS A 1 221 ? -22.016 -7 -11.203 1 98.62 221 HIS A N 1
ATOM 1713 C CA . HIS A 1 221 ? -21.203 -6.379 -12.242 1 98.62 221 HIS A CA 1
ATOM 1714 C C . HIS A 1 221 ? -20.484 -5.141 -11.719 1 98.62 221 HIS A C 1
ATOM 1716 O O . HIS A 1 221 ? -20.906 -4.547 -10.727 1 98.62 221 HIS A O 1
ATOM 1722 N N . PRO A 1 222 ? -19.391 -4.773 -12.352 1 98.31 222 PRO A N 1
ATOM 1723 C CA . PRO A 1 222 ? -18.625 -3.609 -11.891 1 98.31 222 PRO A CA 1
ATOM 1724 C C . PRO A 1 222 ? -19.5 -2.363 -11.734 1 98.31 222 PRO A C 1
ATOM 1726 O O . PRO A 1 222 ? -19.312 -1.59 -10.789 1 98.31 222 PRO A O 1
ATOM 1729 N N . SER A 1 223 ? -20.438 -2.18 -12.625 1 97.81 223 SER A N 1
ATOM 1730 C CA . SER A 1 223 ? -21.266 -0.973 -12.625 1 97.81 223 SER A CA 1
ATOM 1731 C C . SER A 1 223 ? -22.156 -0.913 -11.398 1 97.81 223 SER A C 1
ATOM 1733 O O . SER A 1 223 ? -22.656 0.156 -11.039 1 97.81 223 SER A O 1
ATOM 1735 N N . GLU A 1 224 ? -22.312 -2.039 -10.734 1 98.38 224 GLU A N 1
ATOM 1736 C CA . GLU A 1 224 ? -23.234 -2.113 -9.594 1 98.38 224 GLU A CA 1
ATOM 1737 C C . GLU A 1 224 ? -22.469 -2.143 -8.273 1 98.38 224 GLU A C 1
ATOM 1739 O O . GLU A 1 224 ? -23.062 -2.119 -7.203 1 98.38 224 GLU A O 1
ATOM 1744 N N . LEU A 1 225 ? -21.203 -2.195 -8.344 1 98.69 225 LEU A N 1
ATOM 1745 C CA . LEU A 1 225 ? -20.375 -2.449 -7.168 1 98.69 225 LEU A CA 1
ATOM 1746 C C . LEU A 1 225 ? -20.531 -1.336 -6.141 1 98.69 225 LEU A C 1
ATOM 1748 O O . LEU A 1 225 ? -20.766 -1.605 -4.961 1 98.69 225 LEU A O 1
ATOM 1752 N N . ALA A 1 226 ? -20.469 -0.086 -6.551 1 98.19 226 ALA A N 1
ATOM 1753 C CA . ALA A 1 226 ? -20.562 1.042 -5.629 1 98.19 226 ALA A CA 1
ATOM 1754 C C . ALA A 1 226 ? -21.891 1.023 -4.871 1 98.19 226 ALA A C 1
ATOM 1756 O O . ALA A 1 226 ? -21.922 1.252 -3.66 1 98.19 226 ALA A O 1
ATOM 1757 N N . SER A 1 227 ? -22.984 0.747 -5.578 1 98 227 SER A N 1
ATOM 1758 C CA . SER A 1 227 ? -24.312 0.727 -4.977 1 98 227 SER A CA 1
ATOM 1759 C C . SER A 1 227 ? -24.438 -0.385 -3.941 1 98 227 SER A C 1
ATOM 1761 O O . SER A 1 227 ? -25 -0.179 -2.865 1 98 227 SER A O 1
ATOM 1763 N N . ILE A 1 228 ? -23.922 -1.562 -4.246 1 98.31 228 ILE A N 1
ATOM 1764 C CA . ILE A 1 228 ? -24.031 -2.686 -3.322 1 98.31 228 ILE A CA 1
ATOM 1765 C C . ILE A 1 228 ? -23.172 -2.426 -2.088 1 98.31 228 ILE A C 1
ATOM 1767 O O . ILE A 1 228 ? -23.578 -2.732 -0.964 1 98.31 228 ILE A O 1
ATOM 1771 N N . VAL A 1 229 ? -21.984 -1.874 -2.244 1 98.5 229 VAL A N 1
ATOM 1772 C CA . VAL A 1 229 ? -21.125 -1.568 -1.111 1 98.5 229 VAL A CA 1
ATOM 1773 C C . VAL A 1 229 ? -21.828 -0.586 -0.176 1 98.5 229 VAL A C 1
ATOM 1775 O O . VAL A 1 229 ? -21.859 -0.796 1.039 1 98.5 229 VAL A O 1
ATOM 1778 N N . LYS A 1 230 ? -22.375 0.466 -0.741 1 96.81 230 LYS A N 1
ATOM 1779 C CA . LYS A 1 230 ? -23.078 1.476 0.048 1 96.81 230 LYS A CA 1
ATOM 1780 C C . LYS A 1 230 ? -24.25 0.864 0.805 1 96.81 230 LYS A C 1
ATOM 1782 O O . LYS A 1 230 ? -24.547 1.261 1.935 1 96.81 230 LYS A O 1
ATOM 1787 N N . SER A 1 231 ? -24.906 -0.077 0.188 1 96.94 231 SER A N 1
ATOM 1788 C CA . SER A 1 231 ? -26.094 -0.683 0.776 1 96.94 231 SER A CA 1
ATOM 1789 C C . SER A 1 231 ? -25.734 -1.639 1.906 1 96.94 231 SER A C 1
ATOM 1791 O O . SER A 1 231 ? -26.484 -1.794 2.865 1 96.94 231 SER A O 1
ATOM 1793 N N . VAL A 1 232 ? -24.547 -2.252 1.843 1 96.12 232 VAL A N 1
ATOM 1794 C CA . VAL A 1 232 ? -24.219 -3.346 2.748 1 96.12 232 VAL A CA 1
ATOM 1795 C C . VAL A 1 232 ? -23.328 -2.83 3.877 1 96.12 232 VAL A C 1
ATOM 1797 O O . VAL A 1 232 ? -23.297 -3.408 4.965 1 96.12 232 VAL A O 1
ATOM 1800 N N . SER A 1 233 ? -22.609 -1.794 3.594 1 95.38 233 SER A N 1
ATOM 1801 C CA . SER A 1 233 ? -21.672 -1.266 4.578 1 95.38 233 SER A CA 1
ATOM 1802 C C . SER A 1 233 ? -21.688 0.26 4.594 1 95.38 233 SER A C 1
ATOM 1804 O O . SER A 1 233 ? -21.406 0.899 3.578 1 95.38 233 SER A O 1
ATOM 1806 N N . THR A 1 234 ? -21.891 0.838 5.719 1 90.88 234 THR A N 1
ATOM 1807 C CA . THR A 1 234 ? -21.938 2.289 5.867 1 90.88 234 THR A CA 1
ATOM 1808 C C . THR A 1 234 ? -20.547 2.898 5.68 1 90.88 234 THR A C 1
ATOM 1810 O O . THR A 1 234 ? -20.422 3.98 5.105 1 90.88 234 THR A O 1
ATOM 1813 N N . ASP A 1 235 ? -19.516 2.17 6.051 1 93.56 235 ASP A N 1
ATOM 1814 C CA . ASP A 1 235 ? -18.188 2.748 6.086 1 93.56 235 ASP A CA 1
ATOM 1815 C C . ASP A 1 235 ? -17.375 2.361 4.844 1 93.56 235 ASP A C 1
ATOM 1817 O O . ASP A 1 235 ? -16.344 2.953 4.562 1 93.56 235 ASP A O 1
ATOM 1821 N N . GLY A 1 236 ? -17.859 1.356 4.082 1 98.06 236 GLY A N 1
ATOM 1822 C CA . GLY A 1 236 ? -17.109 0.866 2.932 1 98.06 236 GLY A CA 1
ATOM 1823 C C . GLY A 1 236 ? -16.469 -0.493 3.168 1 98.06 236 GLY A C 1
ATOM 1824 O O . GLY A 1 236 ? -16.844 -1.198 4.109 1 98.06 236 GLY A O 1
ATOM 1825 N N . ALA A 1 237 ? -15.641 -0.889 2.287 1 98.81 237 ALA A N 1
ATOM 1826 C CA . ALA A 1 237 ? -15.016 -2.207 2.354 1 98.81 237 ALA A CA 1
ATOM 1827 C C . ALA A 1 237 ? -13.711 -2.154 3.148 1 98.81 237 ALA A C 1
ATOM 1829 O O . ALA A 1 237 ? -12.945 -1.196 3.029 1 98.81 237 ALA A O 1
ATOM 1830 N N . SER A 1 238 ? -13.469 -3.197 3.975 1 98.81 238 SER A N 1
ATOM 1831 C CA . SER A 1 238 ? -12.203 -3.316 4.684 1 98.81 238 SER A CA 1
ATOM 1832 C C . SER A 1 238 ? -11.078 -3.73 3.742 1 98.81 238 SER A C 1
ATOM 1834 O O . SER A 1 238 ? -9.922 -3.336 3.93 1 98.81 238 SER A O 1
ATOM 1836 N N . ILE A 1 239 ? -11.5 -4.527 2.746 1 98.94 239 ILE A N 1
ATOM 1837 C CA . ILE A 1 239 ? -10.5 -5.082 1.844 1 98.94 239 ILE A CA 1
ATOM 1838 C C . ILE A 1 239 ? -11.039 -5.09 0.416 1 98.94 239 ILE A C 1
ATOM 1840 O O . ILE A 1 239 ? -12.203 -5.434 0.188 1 98.94 239 ILE A O 1
ATOM 1844 N N . LEU A 1 240 ? -10.234 -4.703 -0.488 1 98.94 240 LEU A N 1
ATOM 1845 C CA . LEU A 1 240 ? -10.359 -4.984 -1.913 1 98.94 240 LEU A CA 1
ATOM 1846 C C . LEU A 1 240 ? -9.305 -5.992 -2.363 1 98.94 240 LEU A C 1
ATOM 1848 O O . LEU A 1 240 ? -8.117 -5.656 -2.459 1 98.94 240 LEU A O 1
ATOM 1852 N N . LEU A 1 241 ? -9.688 -7.25 -2.545 1 98.94 241 LEU A N 1
ATOM 1853 C CA . LEU A 1 241 ? -8.836 -8.227 -3.219 1 98.94 241 LEU A CA 1
ATOM 1854 C C . LEU A 1 241 ? -8.938 -8.078 -4.734 1 98.94 241 LEU A C 1
ATOM 1856 O O . LEU A 1 241 ? -9.922 -8.508 -5.34 1 98.94 241 LEU A O 1
ATOM 1860 N N . ASP A 1 242 ? -7.969 -7.523 -5.324 1 98.94 242 ASP A N 1
ATOM 1861 C CA . ASP A 1 242 ? -8.055 -7.195 -6.742 1 98.94 242 ASP A CA 1
ATOM 1862 C C . ASP A 1 242 ? -7.289 -8.219 -7.586 1 98.94 242 ASP A C 1
ATOM 1864 O O . ASP A 1 242 ? -6.055 -8.203 -7.613 1 98.94 242 ASP A O 1
ATOM 1868 N N . PHE A 1 243 ? -8.008 -9.055 -8.281 1 98.19 243 PHE A N 1
ATOM 1869 C CA . PHE A 1 243 ? -7.414 -10.102 -9.102 1 98.19 243 PHE A CA 1
ATOM 1870 C C . PHE A 1 243 ? -7.312 -9.664 -10.555 1 98.19 243 PHE A C 1
ATOM 1872 O O . PHE A 1 243 ? -7 -10.469 -11.43 1 98.19 243 PHE A O 1
ATOM 1879 N N . VAL A 1 244 ? -7.547 -8.43 -10.875 1 97.38 244 VAL A N 1
ATOM 1880 C CA . VAL A 1 244 ? -7.434 -7.883 -12.227 1 97.38 244 VAL A CA 1
ATOM 1881 C C . VAL A 1 244 ? -6.215 -6.965 -12.312 1 97.38 244 VAL A C 1
ATOM 1883 O O . VAL A 1 244 ? -5.223 -7.301 -12.961 1 97.38 244 VAL A O 1
ATOM 1886 N N . GLY A 1 245 ? -6.207 -5.883 -11.484 1 98.06 245 GLY A N 1
ATOM 1887 C CA . GLY A 1 245 ? -5.062 -4.988 -11.422 1 98.06 245 GLY A CA 1
ATOM 1888 C C . GLY A 1 245 ? -4.926 -4.105 -12.648 1 98.06 245 GLY A C 1
ATOM 1889 O O . GLY A 1 245 ? -3.877 -4.094 -13.297 1 98.06 245 GLY A O 1
ATOM 1890 N N . ASN A 1 246 ? -5.957 -3.404 -13.008 1 97.94 246 ASN A N 1
ATOM 1891 C CA . ASN A 1 246 ? -5.93 -2.441 -14.109 1 97.94 246 ASN A CA 1
ATOM 1892 C C . ASN A 1 246 ? -6.621 -1.137 -13.727 1 97.94 246 ASN A C 1
ATOM 1894 O O . ASN A 1 246 ? -6.977 -0.933 -12.562 1 97.94 246 ASN A O 1
ATOM 1898 N N . GLU A 1 247 ? -6.723 -0.193 -14.641 1 98 247 GLU A N 1
ATOM 1899 C CA . GLU A 1 247 ? -7.289 1.121 -14.352 1 98 247 GLU A CA 1
ATOM 1900 C C . GLU A 1 247 ? -8.75 1.009 -13.914 1 98 247 GLU A C 1
ATOM 1902 O O . GLU A 1 247 ? -9.195 1.748 -13.039 1 98 247 GLU A O 1
ATOM 1907 N N . GLU A 1 248 ? -9.492 0.099 -14.516 1 97.56 248 GLU A N 1
ATOM 1908 C CA . GLU A 1 248 ? -10.906 -0.057 -14.188 1 97.56 248 GLU A CA 1
ATOM 1909 C C . GLU A 1 248 ? -11.086 -0.583 -12.773 1 97.56 248 GLU A C 1
ATOM 1911 O O . GLU A 1 248 ? -11.891 -0.051 -12.008 1 97.56 248 GLU A O 1
ATOM 1916 N N . SER A 1 249 ? -10.367 -1.643 -12.422 1 98.5 249 SER A N 1
ATOM 1917 C CA . SER A 1 249 ? -10.516 -2.207 -11.086 1 98.5 249 SER A CA 1
ATOM 1918 C C . SER A 1 249 ? -10.008 -1.243 -10.016 1 98.5 249 SER A C 1
ATOM 1920 O O . SER A 1 249 ? -10.492 -1.252 -8.883 1 98.5 249 SER A O 1
ATOM 1922 N N . ALA A 1 250 ? -9.055 -0.352 -10.398 1 98.69 250 ALA A N 1
ATOM 1923 C CA . ALA A 1 250 ? -8.5 0.628 -9.469 1 98.69 250 ALA A CA 1
ATOM 1924 C C . ALA A 1 250 ? -9.578 1.598 -8.984 1 98.69 250 ALA A C 1
ATOM 1926 O O . ALA A 1 250 ? -9.445 2.195 -7.914 1 98.69 250 ALA A O 1
ATOM 1927 N N . LYS A 1 251 ? -10.617 1.788 -9.742 1 98.12 251 LYS A N 1
ATOM 1928 C CA . LYS A 1 251 ? -11.711 2.686 -9.367 1 98.12 251 LYS A CA 1
ATOM 1929 C C . LYS A 1 251 ? -12.383 2.219 -8.078 1 98.12 251 LYS A C 1
ATOM 1931 O O . LYS A 1 251 ? -13 3.018 -7.371 1 98.12 251 LYS A O 1
ATOM 1936 N N . ALA A 1 252 ? -12.242 0.944 -7.75 1 98.75 252 ALA A N 1
ATOM 1937 C CA . ALA A 1 252 ? -12.891 0.373 -6.57 1 98.75 252 ALA A CA 1
ATOM 1938 C C . ALA A 1 252 ? -12.156 0.771 -5.293 1 98.75 252 ALA A C 1
ATOM 1940 O O . ALA A 1 252 ? -12.672 0.596 -4.191 1 98.75 252 ALA A O 1
ATOM 1941 N N . VAL A 1 253 ? -10.977 1.348 -5.41 1 98.81 253 VAL A N 1
ATOM 1942 C CA . VAL A 1 253 ? -10.188 1.744 -4.25 1 98.81 253 VAL A CA 1
ATOM 1943 C C . VAL A 1 253 ? -10.961 2.768 -3.424 1 98.81 253 VAL A C 1
ATOM 1945 O O . VAL A 1 253 ? -10.883 2.77 -2.193 1 98.81 253 VAL A O 1
ATOM 1948 N N . SER A 1 254 ? -11.734 3.592 -4.055 1 97.62 254 SER A N 1
ATOM 1949 C CA . SER A 1 254 ? -12.469 4.66 -3.381 1 97.62 254 SER A CA 1
ATOM 1950 C C . SER A 1 254 ? -13.609 4.102 -2.537 1 97.62 254 SER A C 1
ATOM 1952 O O . SER A 1 254 ? -14.234 4.832 -1.765 1 97.62 254 SER A O 1
ATOM 1954 N N . LEU A 1 255 ? -13.891 2.809 -2.646 1 98.62 255 LEU A N 1
ATOM 1955 C CA . LEU A 1 255 ? -14.984 2.172 -1.921 1 98.62 255 LEU A CA 1
ATOM 1956 C C . LEU A 1 255 ? -14.508 1.633 -0.578 1 98.62 255 LEU A C 1
ATOM 1958 O O . LEU A 1 255 ? -15.297 1.091 0.196 1 98.62 255 LEU A O 1
ATOM 1962 N N . LEU A 1 256 ? -13.219 1.799 -0.276 1 98.75 256 LEU A N 1
ATOM 1963 C CA . LEU A 1 256 ? -12.648 1.31 0.976 1 98.75 256 LEU A CA 1
ATOM 1964 C C . LEU A 1 256 ? -13.125 2.154 2.154 1 98.75 256 LEU A C 1
ATOM 1966 O O . LEU A 1 256 ? -13.398 3.348 1.998 1 98.75 256 LEU A O 1
ATOM 1970 N N . GLU A 1 257 ? -13.258 1.557 3.307 1 98.44 257 GLU A N 1
ATOM 1971 C CA . GLU A 1 257 ? -13.414 2.316 4.543 1 98.44 257 GLU A CA 1
ATOM 1972 C C . GLU A 1 257 ? -12.086 2.926 4.98 1 98.44 257 GLU A C 1
ATOM 1974 O O . GLU A 1 257 ? -11.016 2.5 4.527 1 98.44 257 GLU A O 1
ATOM 1979 N N . PRO A 1 258 ? -12.109 3.947 5.812 1 98.06 258 PRO A N 1
ATOM 1980 C CA . PRO A 1 258 ? -10.836 4.465 6.316 1 98.06 258 PRO A CA 1
ATOM 1981 C C . PRO A 1 258 ? -9.953 3.373 6.922 1 98.06 258 PRO A C 1
ATOM 1983 O O . PRO A 1 258 ? -10.445 2.529 7.676 1 98.06 258 PRO A O 1
ATOM 1986 N N . GLY A 1 259 ? -8.695 3.412 6.508 1 98.38 259 GLY A N 1
ATOM 1987 C CA . GLY A 1 259 ? -7.773 2.41 7.012 1 98.38 259 GLY A CA 1
ATOM 1988 C C . GLY A 1 259 ? -7.855 1.093 6.266 1 98.38 259 GLY A C 1
ATOM 1989 O O . GLY A 1 259 ? -7.129 0.147 6.582 1 98.38 259 GLY A O 1
ATOM 1990 N N . GLY A 1 260 ? -8.758 1.001 5.227 1 98.75 260 GLY A N 1
ATOM 1991 C CA . GLY A 1 260 ? -8.883 -0.211 4.434 1 98.75 260 GLY A CA 1
ATOM 1992 C C . GLY A 1 260 ? -7.688 -0.466 3.541 1 98.75 260 GLY A C 1
ATOM 1993 O O . GLY A 1 260 ? -6.781 0.366 3.457 1 98.75 260 GLY A O 1
ATOM 1994 N N . ALA A 1 261 ? -7.719 -1.666 2.863 1 98.94 261 ALA A N 1
ATOM 1995 C CA . ALA A 1 261 ? -6.535 -2.021 2.084 1 98.94 261 ALA A CA 1
ATOM 1996 C C . ALA A 1 261 ? -6.922 -2.725 0.786 1 98.94 261 ALA A C 1
ATOM 1998 O O . ALA A 1 261 ? -8 -3.314 0.691 1 98.94 261 ALA A O 1
ATOM 1999 N N . VAL A 1 262 ? -6.051 -2.547 -0.153 1 98.94 262 VAL A N 1
ATOM 2000 C CA . VAL A 1 262 ? -6.062 -3.334 -1.382 1 98.94 262 VAL A CA 1
ATOM 2001 C C . VAL A 1 262 ? -4.992 -4.418 -1.311 1 98.94 262 VAL A C 1
ATOM 2003 O O . VAL A 1 262 ? -3.852 -4.148 -0.925 1 98.94 262 VAL A O 1
ATOM 2006 N N . VAL A 1 263 ? -5.363 -5.602 -1.526 1 98.94 263 VAL A N 1
ATOM 2007 C CA . VAL A 1 263 ? -4.379 -6.613 -1.902 1 98.94 263 VAL A CA 1
ATOM 2008 C C . VAL A 1 263 ? -4.379 -6.793 -3.418 1 98.94 263 VAL A C 1
ATOM 2010 O O . VAL A 1 263 ? -5.332 -7.336 -3.986 1 98.94 263 VAL A O 1
ATOM 2013 N N . LEU A 1 264 ? -3.35 -6.297 -4.031 1 98.94 264 LEU A N 1
ATOM 2014 C CA . LEU A 1 264 ? -3.234 -6.27 -5.484 1 98.94 264 LEU A CA 1
ATOM 2015 C C . LEU A 1 264 ? -2.543 -7.531 -5.996 1 98.94 264 LEU A C 1
ATOM 2017 O O . LEU A 1 264 ? -1.358 -7.746 -5.73 1 98.94 264 LEU A O 1
ATOM 2021 N N . VAL A 1 265 ? -3.289 -8.336 -6.766 1 98.62 265 VAL A N 1
ATOM 2022 C CA . VAL A 1 265 ? -2.797 -9.633 -7.219 1 98.62 265 VAL A CA 1
ATOM 2023 C C . VAL A 1 265 ? -2.734 -9.656 -8.742 1 98.62 265 VAL A C 1
ATOM 2025 O O . VAL A 1 265 ? -1.768 -10.156 -9.32 1 98.62 265 VAL A O 1
ATOM 2028 N N . GLY A 1 266 ? -3.76 -9.102 -9.352 1 97.25 266 GLY A N 1
ATOM 2029 C CA . GLY A 1 266 ? -3.854 -9.141 -10.805 1 97.25 266 GLY A CA 1
ATOM 2030 C C . GLY A 1 266 ? -2.854 -8.234 -11.492 1 97.25 266 GLY A C 1
ATOM 2031 O O . GLY A 1 266 ? -2.467 -7.199 -10.945 1 97.25 266 GLY A O 1
ATOM 2032 N N . MET A 1 267 ? -2.477 -8.617 -12.727 1 95.38 267 MET A N 1
ATOM 2033 C CA . MET A 1 267 ? -1.449 -7.879 -13.453 1 95.38 267 MET A CA 1
ATOM 2034 C C . MET A 1 267 ? -1.913 -7.547 -14.867 1 95.38 267 MET A C 1
ATOM 2036 O O . MET A 1 267 ? -1.117 -7.574 -15.805 1 95.38 267 MET A O 1
ATOM 2040 N N . GLU A 1 268 ? -3.178 -7.277 -14.969 1 93.25 268 GLU A N 1
ATOM 2041 C CA . GLU A 1 268 ? -3.729 -7.102 -16.312 1 93.25 268 GLU A CA 1
ATOM 2042 C C . GLU A 1 268 ? -3.363 -5.734 -16.875 1 93.25 268 GLU A C 1
ATOM 2044 O O . GLU A 1 268 ? -3.316 -5.559 -18.094 1 93.25 268 GLU A O 1
ATOM 2049 N N . GLY A 1 269 ? -3.221 -4.773 -15.992 1 94.81 269 GLY A N 1
ATOM 2050 C CA . GLY A 1 269 ? -2.902 -3.436 -16.469 1 94.81 269 GLY A CA 1
ATOM 2051 C C . GLY A 1 269 ? -1.444 -3.064 -16.266 1 94.81 269 GLY A C 1
ATOM 2052 O O . GLY A 1 269 ? -0.707 -3.771 -15.57 1 94.81 269 GLY A O 1
ATOM 2053 N N . LYS A 1 270 ? -1.013 -1.977 -16.953 1 95.06 270 LYS A N 1
ATOM 2054 C CA . LYS A 1 270 ? 0.337 -1.451 -16.781 1 95.06 270 LYS A CA 1
ATOM 2055 C C . LYS A 1 270 ? 0.439 -0.612 -15.5 1 95.06 270 LYS A C 1
ATOM 2057 O O . LYS A 1 270 ? 1.455 -0.654 -14.805 1 95.06 270 LYS A O 1
ATOM 2062 N N . SER A 1 271 ? -0.628 0.079 -15.273 1 97.5 271 SER A N 1
ATOM 2063 C CA . SER A 1 271 ? -0.644 0.976 -14.117 1 97.5 271 SER A CA 1
ATOM 2064 C C . SER A 1 271 ? -1.919 0.804 -13.305 1 97.5 271 SER A C 1
ATOM 2066 O O . SER A 1 271 ? -2.93 0.313 -13.812 1 97.5 271 SER A O 1
ATOM 2068 N N . TYR A 1 272 ? -1.812 1.071 -12.094 1 98.56 272 TYR A N 1
ATOM 2069 C CA . TYR A 1 272 ? -2.896 1.061 -11.117 1 98.56 272 TYR A CA 1
ATOM 2070 C C . TYR A 1 272 ? -3.043 2.422 -10.453 1 98.56 272 TYR A C 1
ATOM 2072 O O . TYR A 1 272 ? -2.383 2.705 -9.453 1 98.56 272 TYR A O 1
ATOM 2080 N N . PRO A 1 273 ? -3.893 3.299 -11.078 1 98.62 273 PRO A N 1
ATOM 2081 C CA . PRO A 1 273 ? -4.043 4.656 -10.547 1 98.62 273 PRO A CA 1
ATOM 2082 C C . PRO A 1 273 ? -4.891 4.699 -9.273 1 98.62 273 PRO A C 1
ATOM 2084 O O . PRO A 1 273 ? -6.121 4.629 -9.344 1 98.62 273 PRO A O 1
ATOM 2087 N N . ILE A 1 274 ? -4.25 4.844 -8.102 1 98.56 274 ILE A N 1
ATOM 2088 C CA . ILE A 1 274 ? -5.023 4.965 -6.871 1 98.56 274 ILE A CA 1
ATOM 2089 C C . ILE A 1 274 ? -5.398 6.426 -6.641 1 98.56 274 ILE A C 1
ATOM 2091 O O . ILE A 1 274 ? -4.668 7.332 -7.043 1 98.56 274 ILE A O 1
ATOM 2095 N N . PRO A 1 275 ? -6.555 6.707 -6.066 1 98.38 275 PRO A N 1
ATOM 2096 C CA . PRO A 1 275 ? -6.93 8.086 -5.758 1 98.38 275 PRO A CA 1
ATOM 2097 C C . PRO A 1 275 ? -6.062 8.703 -4.66 1 98.38 275 PRO A C 1
ATOM 2099 O O . PRO A 1 275 ? -6.059 8.211 -3.527 1 98.38 275 PRO A O 1
ATOM 2102 N N . VAL A 1 276 ? -5.391 9.75 -4.98 1 97.75 276 VAL A N 1
ATOM 2103 C CA . VAL A 1 276 ? -4.375 10.305 -4.098 1 97.75 276 VAL A CA 1
ATOM 2104 C C . VAL A 1 276 ? -5.031 10.844 -2.826 1 97.75 276 VAL A C 1
ATOM 2106 O O . VAL A 1 276 ? -4.652 10.461 -1.716 1 97.75 276 VAL A O 1
ATOM 2109 N N . PHE A 1 277 ? -6.047 11.695 -2.939 1 95.06 277 PHE A N 1
ATOM 2110 C CA . PHE A 1 277 ? -6.648 12.352 -1.787 1 95.06 277 PHE A CA 1
ATOM 2111 C C . PHE A 1 277 ? -7.191 11.328 -0.798 1 95.06 277 PHE A C 1
ATOM 2113 O O . PHE A 1 277 ? -6.844 11.352 0.385 1 95.06 277 PHE A O 1
ATOM 2120 N N . ASP A 1 278 ? -7.996 10.344 -1.323 1 96 278 ASP A N 1
ATOM 2121 C CA . ASP A 1 278 ? -8.602 9.344 -0.451 1 96 278 ASP A CA 1
ATOM 2122 C C . ASP A 1 278 ? -7.539 8.477 0.221 1 96 278 ASP A C 1
ATOM 2124 O O . ASP A 1 278 ? -7.652 8.156 1.406 1 96 278 ASP A O 1
ATOM 2128 N N . THR A 1 279 ? -6.516 8.102 -0.554 1 98.5 279 THR A N 1
ATOM 2129 C CA . THR A 1 279 ? -5.48 7.223 -0.025 1 98.5 279 THR A CA 1
ATOM 2130 C C . THR A 1 279 ? -4.723 7.906 1.111 1 98.5 279 THR A C 1
ATOM 2132 O O . THR A 1 279 ? -4.469 7.293 2.152 1 98.5 279 THR A O 1
ATOM 2135 N N . VAL A 1 280 ? -4.402 9.148 0.948 1 97.88 280 VAL A N 1
ATOM 2136 C CA . VAL A 1 280 ? -3.635 9.867 1.957 1 97.88 280 VAL A CA 1
ATOM 2137 C C . VAL A 1 280 ? -4.539 10.234 3.133 1 97.88 280 VAL A C 1
ATOM 2139 O O . VAL A 1 280 ? -4.238 9.906 4.281 1 97.88 280 VAL A O 1
ATOM 2142 N N . ALA A 1 281 ? -5.707 10.812 2.885 1 95.25 281 ALA A N 1
ATOM 2143 C CA . ALA A 1 281 ? -6.602 11.336 3.914 1 95.25 281 ALA A CA 1
ATOM 2144 C C . ALA A 1 281 ? -7.137 10.211 4.797 1 95.25 281 ALA A C 1
ATOM 2146 O O . ALA A 1 281 ? -7.23 10.359 6.016 1 95.25 281 ALA A O 1
ATOM 2147 N N . TRP A 1 282 ? -7.461 9.07 4.094 1 97.38 282 TRP A N 1
ATOM 2148 C CA . TRP A 1 282 ? -8.102 7.992 4.836 1 97.38 282 TRP A CA 1
ATOM 2149 C C . TRP A 1 282 ? -7.137 6.836 5.074 1 97.38 282 TRP A C 1
ATOM 2151 O O . TRP A 1 282 ? -7.52 5.801 5.617 1 97.38 282 TRP A O 1
ATOM 2161 N N . GLN A 1 283 ? -5.914 7.066 4.652 1 98.5 283 GLN A N 1
ATOM 2162 C CA . GLN A 1 283 ? -4.793 6.191 4.973 1 98.5 283 GLN A CA 1
ATOM 2163 C C . GLN A 1 283 ? -5.047 4.77 4.48 1 98.5 283 GLN A C 1
ATOM 2165 O O . GLN A 1 283 ? -4.914 3.809 5.242 1 98.5 283 GLN A O 1
ATOM 2170 N N . TYR A 1 284 ? -5.402 4.648 3.156 1 98.81 284 TYR A N 1
ATOM 2171 C CA . TYR A 1 284 ? -5.473 3.342 2.514 1 98.81 284 TYR A CA 1
ATOM 2172 C C . TYR A 1 284 ? -4.086 2.725 2.379 1 98.81 284 TYR A C 1
ATOM 2174 O O . TYR A 1 284 ? -3.078 3.432 2.422 1 98.81 284 TYR A O 1
ATOM 2182 N N . THR A 1 285 ? -4.07 1.393 2.334 1 98.88 285 THR A N 1
ATOM 2183 C CA . THR A 1 285 ? -2.84 0.667 2.037 1 98.88 285 THR A CA 1
ATOM 2184 C C . THR A 1 285 ? -3.01 -0.205 0.797 1 98.88 285 THR A C 1
ATOM 2186 O O . THR A 1 285 ? -4.055 -0.831 0.611 1 98.88 285 THR A O 1
ATOM 2189 N N . VAL A 1 286 ? -2.055 -0.18 -0.096 1 98.94 286 VAL A N 1
ATOM 2190 C CA . VAL A 1 286 ? -2.004 -1.104 -1.225 1 98.94 286 VAL A CA 1
ATOM 2191 C C . VAL A 1 286 ? -0.847 -2.084 -1.038 1 98.94 286 VAL A C 1
ATOM 2193 O O . VAL A 1 286 ? 0.305 -1.672 -0.884 1 98.94 286 VAL A O 1
ATOM 2196 N N . ILE A 1 287 ? -1.176 -3.35 -1.047 1 98.88 287 ILE A N 1
ATOM 2197 C CA . ILE A 1 287 ? -0.198 -4.41 -0.825 1 98.88 287 ILE A CA 1
ATOM 2198 C C . ILE A 1 287 ? -0.072 -5.266 -2.082 1 98.88 287 ILE A C 1
ATOM 2200 O O . ILE A 1 287 ? -1.029 -5.93 -2.486 1 98.88 287 ILE A O 1
ATOM 2204 N N . GLY A 1 288 ? 1.104 -5.215 -2.658 1 98.81 288 GLY A N 1
ATOM 2205 C CA . GLY A 1 288 ? 1.358 -6.176 -3.719 1 98.81 288 GLY A CA 1
ATOM 2206 C C . GLY A 1 288 ? 1.498 -7.598 -3.213 1 98.81 288 GLY A C 1
ATOM 2207 O O . GLY A 1 288 ? 2.121 -7.836 -2.176 1 98.81 288 GLY A O 1
ATOM 2208 N N . SER A 1 289 ? 0.943 -8.5 -3.951 1 98.69 289 SER A N 1
ATOM 2209 C CA . SER A 1 289 ? 0.972 -9.898 -3.527 1 98.69 289 SER A CA 1
ATOM 2210 C C . SER A 1 289 ? 1.229 -10.828 -4.707 1 98.69 289 SER A C 1
ATOM 2212 O O . SER A 1 289 ? 0.577 -10.719 -5.746 1 98.69 289 SER A O 1
ATOM 2214 N N . ASN A 1 290 ? 2.188 -11.672 -4.578 1 97.25 290 ASN A N 1
ATOM 2215 C CA . ASN A 1 290 ? 2.545 -12.648 -5.598 1 97.25 290 ASN A CA 1
ATOM 2216 C C . ASN A 1 290 ? 2.912 -13.992 -4.98 1 97.25 290 ASN A C 1
ATOM 2218 O O . ASN A 1 290 ? 3.775 -14.07 -4.105 1 97.25 290 ASN A O 1
ATOM 2222 N N . TYR A 1 291 ? 2.225 -15.031 -5.445 1 97.81 291 TYR A N 1
ATOM 2223 C CA . TYR A 1 291 ? 2.416 -16.375 -4.918 1 97.81 291 TYR A CA 1
ATOM 2224 C C . TYR A 1 291 ? 2.268 -16.391 -3.4 1 97.81 291 TYR A C 1
ATOM 2226 O O . TYR A 1 291 ? 1.317 -15.828 -2.857 1 97.81 291 TYR A O 1
ATOM 2234 N N . GLY A 1 292 ? 2.896 -17.172 -2.65 1 98.25 292 GLY A N 1
ATOM 2235 C CA . GLY A 1 292 ? 3.043 -17.375 -1.221 1 98.25 292 GLY A CA 1
ATOM 2236 C C . GLY A 1 292 ? 4.297 -18.156 -0.857 1 98.25 292 GLY A C 1
ATOM 2237 O O . GLY A 1 292 ? 5.016 -18.625 -1.738 1 98.25 292 GLY A O 1
ATOM 2238 N N . SER A 1 293 ? 4.594 -18.172 0.351 1 98.06 293 SER A N 1
ATOM 2239 C CA . SER A 1 293 ? 5.758 -18.922 0.823 1 98.06 293 SER A CA 1
ATOM 2240 C C . SER A 1 293 ? 5.508 -20.422 0.795 1 98.06 293 SER A C 1
ATOM 2242 O O . SER A 1 293 ? 4.363 -20.859 0.678 1 98.06 293 SER A O 1
ATOM 2244 N N . ILE A 1 294 ? 6.523 -21.172 0.805 1 97.56 294 ILE A N 1
ATOM 2245 C CA . ILE A 1 294 ? 6.395 -22.625 0.831 1 97.56 294 ILE A CA 1
ATOM 2246 C C . ILE A 1 294 ? 5.688 -23.047 2.113 1 97.56 294 ILE A C 1
ATOM 2248 O O . ILE A 1 294 ? 4.926 -24.031 2.113 1 97.56 294 ILE A O 1
ATOM 2252 N N . ASN A 1 295 ? 5.945 -22.297 3.219 1 97.94 295 ASN A N 1
ATOM 2253 C CA . ASN A 1 295 ? 5.199 -22.562 4.441 1 97.94 295 ASN A CA 1
ATOM 2254 C C . ASN A 1 295 ? 3.699 -22.359 4.246 1 97.94 295 ASN A C 1
ATOM 2256 O O . ASN A 1 295 ? 2.889 -23.141 4.746 1 97.94 295 ASN A O 1
ATOM 2260 N N . GLU A 1 296 ? 3.387 -21.344 3.523 1 98.44 296 GLU A N 1
ATOM 2261 C CA . GLU A 1 296 ? 1.979 -21.109 3.221 1 98.44 296 GLU A CA 1
ATOM 2262 C C . GLU A 1 296 ? 1.405 -22.219 2.355 1 98.44 296 GLU A C 1
ATOM 2264 O O . GLU A 1 296 ? 0.233 -22.578 2.49 1 98.44 296 GLU A O 1
ATOM 2269 N N . MET A 1 297 ? 2.205 -22.734 1.456 1 98.5 297 MET A N 1
ATOM 2270 C CA . MET A 1 297 ? 1.733 -23.844 0.64 1 98.5 297 MET A CA 1
ATOM 2271 C C . MET A 1 297 ? 1.415 -25.062 1.507 1 98.5 297 MET A C 1
ATOM 2273 O O . MET A 1 297 ? 0.384 -25.703 1.319 1 98.5 297 MET A O 1
ATOM 2277 N N . GLU A 1 298 ? 2.244 -25.344 2.457 1 97.81 298 GLU A N 1
ATOM 2278 C CA . GLU A 1 298 ? 1.996 -26.453 3.369 1 97.81 298 GLU A CA 1
ATOM 2279 C C . GLU A 1 298 ? 0.727 -26.234 4.184 1 97.81 298 GLU A C 1
ATOM 2281 O O . GLU A 1 298 ? -0.096 -27.141 4.328 1 97.81 298 GLU A O 1
ATOM 2286 N N . GLU A 1 299 ? 0.606 -24.953 4.676 1 97.94 299 GLU A N 1
ATOM 2287 C CA . GLU A 1 299 ? -0.604 -24.562 5.398 1 97.94 299 GLU A CA 1
ATOM 2288 C C . GLU A 1 299 ? -1.846 -24.75 4.531 1 97.94 299 GLU A C 1
ATOM 2290 O O . GLU A 1 299 ? -2.852 -25.297 4.988 1 97.94 299 GLU A O 1
ATOM 2295 N N . MET A 1 300 ? -1.673 -24.328 3.344 1 98.19 300 MET A N 1
ATOM 2296 C CA . MET A 1 300 ? -2.787 -24.344 2.398 1 98.19 300 MET A CA 1
ATOM 2297 C C . MET A 1 300 ? -3.236 -25.766 2.117 1 98.19 300 MET A C 1
ATOM 2299 O O . MET A 1 300 ? -4.434 -26.062 2.129 1 98.19 300 MET A O 1
ATOM 2303 N N . VAL A 1 301 ? -2.314 -26.641 1.884 1 97.25 301 VAL A N 1
ATOM 2304 C CA . VAL A 1 301 ? -2.635 -28.031 1.583 1 97.25 301 VAL A CA 1
ATOM 2305 C C . VAL A 1 301 ? -3.391 -28.656 2.756 1 97.25 301 VAL A C 1
ATOM 2307 O O . VAL A 1 301 ? -4.41 -29.312 2.561 1 97.25 301 VAL A O 1
ATOM 2310 N N . LYS A 1 302 ? -2.908 -28.422 3.955 1 96.56 302 LYS A N 1
ATOM 2311 C CA . LYS A 1 302 ? -3.586 -28.922 5.148 1 96.56 302 LYS A CA 1
ATOM 2312 C C . LYS A 1 302 ? -4.98 -28.312 5.281 1 96.56 302 LYS A C 1
ATOM 2314 O O . LYS A 1 302 ? -5.945 -29.016 5.586 1 96.56 302 LYS A O 1
ATOM 2319 N N . PHE A 1 303 ? -5.066 -27.062 5.035 1 97.81 303 PHE A N 1
ATOM 2320 C CA . PHE A 1 303 ? -6.328 -26.344 5.164 1 97.81 303 PHE A CA 1
ATOM 2321 C C . PHE A 1 303 ? -7.363 -26.891 4.188 1 97.81 303 PHE A C 1
ATOM 2323 O O . PHE A 1 303 ? -8.523 -27.094 4.555 1 97.81 303 PHE A O 1
ATOM 2330 N N . ILE A 1 304 ? -6.953 -27.031 2.998 1 96.06 304 ILE A N 1
ATOM 2331 C CA . ILE A 1 304 ? -7.848 -27.5 1.943 1 96.06 304 ILE A CA 1
ATOM 2332 C C . ILE A 1 304 ? -8.359 -28.891 2.275 1 96.06 304 ILE A C 1
ATOM 2334 O O . ILE A 1 304 ? -9.547 -29.188 2.1 1 96.06 304 ILE A O 1
ATOM 2338 N N . LYS A 1 305 ? -7.512 -29.688 2.73 1 92.81 305 LYS A N 1
ATOM 2339 C CA . LYS A 1 305 ? -7.898 -31.031 3.135 1 92.81 305 LYS A CA 1
ATOM 2340 C C . LYS A 1 305 ? -8.914 -31 4.277 1 92.81 305 LYS A C 1
ATOM 2342 O O . LYS A 1 305 ? -9.93 -31.688 4.234 1 92.81 305 LYS A O 1
ATOM 2347 N N . ASP A 1 306 ? -8.711 -30.141 5.227 1 95.56 306 ASP A N 1
ATOM 2348 C CA . ASP A 1 306 ? -9.5 -30.109 6.457 1 95.56 306 ASP A CA 1
ATOM 2349 C C . ASP A 1 306 ? -10.836 -29.406 6.23 1 95.56 306 ASP A C 1
ATOM 2351 O O . ASP A 1 306 ? -11.82 -29.703 6.914 1 95.56 306 ASP A O 1
ATOM 2355 N N . HIS A 1 307 ? -10.922 -28.516 5.246 1 96.31 307 HIS A N 1
ATOM 2356 C CA . HIS A 1 307 ? -12.086 -27.641 5.172 1 96.31 307 HIS A CA 1
ATOM 2357 C C . HIS A 1 307 ? -12.836 -27.828 3.857 1 96.31 307 HIS A C 1
ATOM 2359 O O . HIS A 1 307 ? -13.906 -27.25 3.654 1 96.31 307 HIS A O 1
ATOM 2365 N N . GLY A 1 308 ? -12.297 -28.594 3.008 1 93.69 308 GLY A N 1
ATOM 2366 C CA . GLY A 1 308 ? -13 -28.984 1.8 1 93.69 308 GLY A CA 1
ATOM 2367 C C . GLY A 1 308 ? -13.039 -27.891 0.749 1 93.69 308 GLY A C 1
ATOM 2368 O O . GLY A 1 308 ? -14.078 -27.656 0.126 1 93.69 308 GLY A O 1
ATOM 2369 N N . VAL A 1 309 ? -11.984 -27.125 0.551 1 95.56 309 VAL A N 1
ATOM 2370 C CA . VAL A 1 309 ? -11.867 -26.188 -0.56 1 95.56 309 VAL A CA 1
ATOM 2371 C C . VAL A 1 309 ? -11.742 -26.953 -1.874 1 95.56 309 VAL A C 1
ATOM 2373 O O . VAL A 1 309 ? -10.969 -27.906 -1.976 1 95.56 309 VAL A O 1
ATOM 2376 N N . LYS A 1 310 ? -12.492 -26.531 -2.861 1 93.69 310 LYS A N 1
ATOM 2377 C CA . LYS A 1 310 ? -12.562 -27.297 -4.105 1 93.69 310 LYS A CA 1
ATOM 2378 C C . LYS A 1 310 ? -11.836 -26.562 -5.234 1 93.69 310 LYS A C 1
ATOM 2380 O O . LYS A 1 310 ? -11.922 -25.344 -5.355 1 93.69 310 LYS A O 1
ATOM 2385 N N . SER A 1 311 ? -11.086 -27.359 -5.969 1 94.88 311 SER A N 1
ATOM 2386 C CA . SER A 1 311 ? -10.57 -26.875 -7.246 1 94.88 311 SER A CA 1
ATOM 2387 C C . SER A 1 311 ? -11.531 -27.188 -8.383 1 94.88 311 SER A C 1
ATOM 2389 O O . SER A 1 311 ? -11.984 -28.312 -8.539 1 94.88 311 SER A O 1
ATOM 2391 N N . TYR A 1 312 ? -11.914 -26.203 -9.094 1 95.38 312 TYR A N 1
ATOM 2392 C CA . TYR A 1 312 ? -12.703 -26.406 -10.305 1 95.38 312 TYR A CA 1
ATOM 2393 C C . TYR A 1 312 ? -11.805 -26.562 -11.523 1 95.38 312 TYR A C 1
ATOM 2395 O O . TYR A 1 312 ? -11.227 -25.578 -12 1 95.38 312 TYR A O 1
ATOM 2403 N N . ILE A 1 313 ? -11.766 -27.812 -12.008 1 96.5 313 ILE A N 1
ATOM 2404 C CA . ILE A 1 313 ? -10.758 -28.094 -13.023 1 96.5 313 ILE A CA 1
ATOM 2405 C C . ILE A 1 313 ? -11.414 -28.75 -14.227 1 96.5 313 ILE A C 1
ATOM 2407 O O . ILE A 1 313 ? -12.445 -29.422 -14.094 1 96.5 313 ILE A O 1
ATOM 2411 N N . GLU A 1 314 ? -10.914 -28.469 -15.32 1 95.75 314 GLU A N 1
ATOM 2412 C CA . GLU A 1 314 ? -11.148 -29.234 -16.547 1 95.75 314 GLU A CA 1
ATOM 2413 C C . GLU A 1 314 ? -9.891 -29.953 -17 1 95.75 314 GLU A C 1
ATOM 2415 O O . GLU A 1 314 ? -8.883 -29.312 -17.328 1 95.75 314 GLU A O 1
ATOM 2420 N N . LYS A 1 315 ? -9.984 -31.312 -17.047 1 97.12 315 LYS A N 1
ATOM 2421 C CA . LYS A 1 315 ? -8.828 -32.125 -17.453 1 97.12 315 LYS A CA 1
ATOM 2422 C C . LYS A 1 315 ? -8.656 -32.125 -18.969 1 97.12 315 LYS A C 1
ATOM 2424 O O . LYS A 1 315 ? -9.633 -32.219 -19.703 1 97.12 315 LYS A O 1
ATOM 2429 N N . ILE A 1 316 ? -7.449 -31.891 -19.344 1 96.38 316 ILE A N 1
ATOM 2430 C CA . ILE A 1 316 ? -7.133 -32 -20.75 1 96.38 316 ILE A CA 1
ATOM 2431 C C . ILE A 1 316 ? -5.887 -32.875 -20.938 1 96.38 316 ILE A C 1
ATOM 2433 O O . ILE A 1 316 ? -4.945 -32.781 -20.141 1 96.38 316 ILE A O 1
ATOM 2437 N N . PRO A 1 317 ? -5.867 -33.781 -22.016 1 97.44 317 PRO A N 1
ATOM 2438 C CA . PRO A 1 317 ? -4.68 -34.594 -22.234 1 97.44 317 PRO A CA 1
ATOM 2439 C C . PRO A 1 317 ? -3.488 -33.812 -22.75 1 97.44 317 PRO A C 1
ATOM 2441 O O . PRO A 1 317 ? -3.668 -32.719 -23.312 1 97.44 317 PRO A O 1
ATOM 2444 N N . LEU A 1 318 ? -2.312 -34.312 -22.484 1 97.88 318 LEU A N 1
ATOM 2445 C CA . LEU A 1 318 ? -1.107 -33.75 -23.078 1 97.88 318 LEU A CA 1
ATOM 2446 C C . LEU A 1 318 ? -1.072 -34.031 -24.578 1 97.88 318 LEU A C 1
ATOM 2448 O O . LEU A 1 318 ? -0.413 -34.969 -25.031 1 97.88 318 LEU A O 1
ATOM 2452 N N . SER A 1 319 ? -1.752 -33.281 -25.375 1 97 319 SER A N 1
ATOM 2453 C CA . SER A 1 319 ? -1.797 -33.375 -26.828 1 97 319 SER A CA 1
ATOM 2454 C C . SER A 1 319 ? -1.828 -32 -27.484 1 97 319 SER A C 1
ATOM 2456 O O . SER A 1 319 ? -2.314 -31.047 -26.891 1 97 319 SER A O 1
ATOM 2458 N N . GLU A 1 320 ? -1.375 -31.984 -28.672 1 97.5 320 GLU A N 1
ATOM 2459 C CA . GLU A 1 320 ? -1.277 -30.719 -29.391 1 97.5 320 GLU A CA 1
ATOM 2460 C C . GLU A 1 320 ? -2.645 -30.047 -29.531 1 97.5 320 GLU A C 1
ATOM 2462 O O . GLU A 1 320 ? -2.803 -28.875 -29.188 1 97.5 320 GLU A O 1
ATOM 2467 N N . GLY A 1 321 ? -3.541 -30.812 -29.953 1 97.44 321 GLY A N 1
ATOM 2468 C CA . GLY A 1 321 ? -4.863 -30.266 -30.188 1 97.44 321 GLY A CA 1
ATOM 2469 C C . GLY A 1 321 ? -5.512 -29.703 -28.938 1 97.44 321 GLY A C 1
ATOM 2470 O O . GLY A 1 321 ? -5.969 -28.562 -28.922 1 97.44 321 GLY A O 1
ATOM 2471 N N . ASP A 1 322 ? -5.516 -30.469 -27.891 1 97.06 322 ASP A N 1
ATOM 2472 C CA . ASP A 1 322 ? -6.246 -30.125 -26.672 1 97.06 322 ASP A CA 1
ATOM 2473 C C . ASP A 1 322 ? -5.578 -28.953 -25.953 1 97.06 322 ASP A C 1
ATOM 2475 O O . ASP A 1 322 ? -6.254 -28.016 -25.516 1 97.06 322 ASP A O 1
ATOM 2479 N N . VAL A 1 323 ? -4.273 -28.984 -25.812 1 98 323 VAL A N 1
ATOM 2480 C CA . VAL A 1 323 ? -3.568 -27.953 -25.047 1 98 323 VAL A CA 1
ATOM 2481 C C . VAL A 1 323 ? -3.602 -26.625 -25.797 1 98 323 VAL A C 1
ATOM 2483 O O . VAL A 1 323 ? -3.807 -25.578 -25.203 1 98 323 VAL A O 1
ATOM 2486 N N . ASN A 1 324 ? -3.402 -26.688 -27.141 1 98.31 324 ASN A N 1
ATOM 2487 C CA . ASN A 1 324 ? -3.48 -25.469 -27.922 1 98.31 324 ASN A CA 1
ATOM 2488 C C . ASN A 1 324 ? -4.883 -24.859 -27.891 1 98.31 324 ASN A C 1
ATOM 2490 O O . ASN A 1 324 ? -5.035 -23.641 -27.781 1 98.31 324 ASN A O 1
ATOM 2494 N N . ASP A 1 325 ? -5.855 -25.734 -27.969 1 97.5 325 ASP A N 1
ATOM 2495 C CA . ASP A 1 325 ? -7.227 -25.25 -27.844 1 97.5 325 ASP A CA 1
ATOM 2496 C C . ASP A 1 325 ? -7.473 -24.594 -26.484 1 97.5 325 ASP A C 1
ATOM 2498 O O . ASP A 1 325 ? -8.141 -23.562 -26.406 1 97.5 325 ASP A O 1
ATOM 2502 N N . ALA A 1 326 ? -6.961 -25.219 -25.453 1 97.19 326 ALA A N 1
ATOM 2503 C CA . ALA A 1 326 ? -7.121 -24.703 -24.094 1 97.19 326 ALA A CA 1
ATOM 2504 C C . ALA A 1 326 ? -6.449 -23.344 -23.953 1 97.19 326 ALA A C 1
ATOM 2506 O O . ALA A 1 326 ? -6.984 -22.438 -23.297 1 97.19 326 ALA A O 1
ATOM 2507 N N . LEU A 1 327 ? -5.246 -23.172 -24.547 1 97.06 327 LEU A N 1
ATOM 2508 C CA . LEU A 1 327 ? -4.551 -21.891 -24.516 1 97.06 327 LEU A CA 1
ATOM 2509 C C . LEU A 1 327 ? -5.402 -20.797 -25.141 1 97.06 327 LEU A C 1
ATOM 2511 O O . LEU A 1 327 ? -5.508 -19.688 -24.609 1 97.06 327 LEU A O 1
ATOM 2515 N N . VAL A 1 328 ? -6.039 -21.109 -26.25 1 96.38 328 VAL A N 1
ATOM 2516 C CA . VAL A 1 328 ? -6.883 -20.156 -26.953 1 96.38 328 VAL A CA 1
ATOM 2517 C C . VAL A 1 328 ? -8.102 -19.812 -26.094 1 96.38 328 VAL A C 1
ATOM 2519 O O . VAL A 1 328 ? -8.438 -18.641 -25.922 1 96.38 328 VAL A O 1
ATOM 2522 N N . LYS A 1 329 ? -8.719 -20.875 -25.562 1 95.31 329 LYS A N 1
ATOM 2523 C CA . LYS A 1 329 ? -9.898 -20.672 -24.734 1 95.31 329 LYS A CA 1
ATOM 2524 C C . LYS A 1 329 ? -9.57 -19.797 -23.531 1 95.31 329 LYS A C 1
ATOM 2526 O O . LYS A 1 329 ? -10.344 -18.891 -23.172 1 95.31 329 LYS A O 1
ATOM 2531 N N . LEU A 1 330 ? -8.477 -20.094 -22.906 1 94.56 330 LEU A N 1
ATOM 2532 C CA . LEU A 1 330 ? -8.055 -19.312 -21.75 1 94.56 330 LEU A CA 1
ATOM 2533 C C . LEU A 1 330 ? -7.773 -17.859 -22.141 1 94.56 330 LEU A C 1
ATOM 2535 O O . LEU A 1 330 ? -8.141 -16.938 -21.406 1 94.56 330 LEU A O 1
ATOM 2539 N N . SER A 1 331 ? -7.133 -17.656 -23.25 1 93.06 331 SER A N 1
ATOM 2540 C CA . SER A 1 331 ? -6.801 -16.312 -23.719 1 93.06 331 SER A CA 1
ATOM 2541 C C . SER A 1 331 ? -8.055 -15.492 -23.969 1 93.06 331 SER A C 1
ATOM 2543 O O . SER A 1 331 ? -8.031 -14.266 -23.844 1 93.06 331 SER A O 1
ATOM 2545 N N . GLU A 1 332 ? -9.164 -16.25 -24.234 1 90.81 332 GLU A N 1
ATOM 2546 C CA . GLU A 1 332 ? -10.43 -15.578 -24.531 1 90.81 332 GLU A CA 1
ATOM 2547 C C . GLU A 1 332 ? -11.289 -15.461 -23.281 1 90.81 332 GLU A C 1
ATOM 2549 O O . GLU A 1 332 ? -12.406 -14.922 -23.344 1 90.81 332 GLU A O 1
ATOM 2554 N N . GLY A 1 333 ? -10.766 -15.938 -22.188 1 85.62 333 GLY A N 1
ATOM 2555 C CA . GLY A 1 333 ? -11.492 -15.836 -20.922 1 85.62 333 GLY A CA 1
ATOM 2556 C C . GLY A 1 333 ? -12.672 -16.781 -20.844 1 85.62 333 GLY A C 1
ATOM 2557 O O . GLY A 1 333 ? -13.617 -16.531 -20.094 1 85.62 333 GLY A O 1
ATOM 2558 N N . LYS A 1 334 ? -12.68 -17.859 -21.594 1 83.69 334 LYS A N 1
ATOM 2559 C CA . LYS A 1 334 ? -13.781 -18.812 -21.672 1 83.69 334 LYS A CA 1
ATOM 2560 C C . LYS A 1 334 ? -13.547 -20.016 -20.766 1 83.69 334 LYS A C 1
ATOM 2562 O O . LYS A 1 334 ? -13.797 -21.156 -21.156 1 83.69 334 LYS A O 1
ATOM 2567 N N . VAL A 1 335 ? -12.93 -19.797 -19.656 1 87.12 335 VAL A N 1
ATOM 2568 C CA . VAL A 1 335 ? -12.688 -20.844 -18.672 1 87.12 335 VAL A CA 1
ATOM 2569 C C . VAL A 1 335 ? -13.172 -20.391 -17.297 1 87.12 335 VAL A C 1
ATOM 2571 O O . VAL A 1 335 ? -12.953 -19.234 -16.906 1 87.12 335 VAL A O 1
ATOM 2574 N N . LEU A 1 336 ? -13.961 -21.125 -16.625 1 86.25 336 LEU A N 1
ATOM 2575 C CA . LEU A 1 336 ? -14.445 -20.812 -15.289 1 86.25 336 LEU A CA 1
ATOM 2576 C C . LEU A 1 336 ? -13.398 -21.156 -14.234 1 86.25 336 LEU A C 1
ATOM 2578 O O . LEU A 1 336 ? -13.055 -20.328 -13.398 1 86.25 336 LEU A O 1
ATOM 2582 N N . GLY A 1 337 ? -12.812 -22.266 -14.242 1 91.06 337 GLY A N 1
ATOM 2583 C CA . GLY A 1 337 ? -11.805 -22.75 -13.312 1 91.06 337 GLY A CA 1
ATOM 2584 C C . GLY A 1 337 ? -10.422 -22.859 -13.93 1 91.06 337 GLY A C 1
ATOM 2585 O O . GLY A 1 337 ? -9.922 -21.891 -14.516 1 91.06 337 GLY A O 1
ATOM 2586 N N . ARG A 1 338 ? -9.867 -23.969 -13.766 1 95.06 338 ARG A N 1
ATOM 2587 C CA . ARG A 1 338 ? -8.5 -24.188 -14.234 1 95.06 338 ARG A CA 1
ATOM 2588 C C . ARG A 1 338 ? -8.43 -25.391 -15.172 1 95.06 338 ARG A C 1
ATOM 2590 O O . ARG A 1 338 ? -9.039 -26.422 -14.898 1 95.06 338 ARG A O 1
ATOM 2597 N N . PHE A 1 339 ? -7.812 -25.141 -16.359 1 97.25 339 PHE A N 1
ATOM 2598 C CA . PHE A 1 339 ? -7.414 -26.312 -17.125 1 97.25 339 PHE A CA 1
ATOM 2599 C C . PHE A 1 339 ? -6.242 -27.031 -16.453 1 97.25 339 PHE A C 1
ATOM 2601 O O . PHE A 1 339 ? -5.316 -26.375 -15.969 1 97.25 339 PHE A O 1
ATOM 2608 N N . VAL A 1 340 ? -6.336 -28.328 -16.406 1 98.31 340 VAL A N 1
ATOM 2609 C CA . VAL A 1 340 ? -5.234 -29.141 -15.883 1 98.31 340 VAL A CA 1
ATOM 2610 C C . VAL A 1 340 ? -4.832 -30.188 -16.922 1 98.31 340 VAL A C 1
ATOM 2612 O O . VAL A 1 340 ? -5.641 -31.047 -17.281 1 98.31 340 VAL A O 1
ATOM 2615 N N . ILE A 1 341 ? -3.625 -30.078 -17.391 1 98.5 341 ILE A N 1
ATOM 2616 C CA . ILE A 1 341 ? -3.072 -31.031 -18.344 1 98.5 341 ILE A CA 1
ATOM 2617 C C . ILE A 1 341 ? -2.678 -32.312 -17.625 1 98.5 341 ILE A C 1
ATOM 2619 O O . ILE A 1 341 ? -1.972 -32.281 -16.609 1 98.5 341 ILE A O 1
ATOM 2623 N N . THR A 1 342 ? -3.135 -33.438 -18.141 1 98.44 342 THR A N 1
ATOM 2624 C CA . THR A 1 342 ? -2.836 -34.75 -17.594 1 98.44 342 THR A CA 1
ATOM 2625 C C . THR A 1 342 ? -2.061 -35.594 -18.594 1 98.44 342 THR A C 1
ATOM 2627 O O . THR A 1 342 ? -2.654 -36.188 -19.5 1 98.44 342 THR A O 1
ATOM 2630 N N . PRO A 1 343 ? -0.805 -35.656 -18.391 1 96.62 343 PRO A N 1
ATOM 2631 C CA . PRO A 1 343 ? 0.039 -36.312 -19.406 1 96.62 343 PRO A CA 1
ATOM 2632 C C . PRO A 1 343 ? -0.208 -37.812 -19.5 1 96.62 343 PRO A C 1
ATOM 2634 O O . PRO A 1 343 ? 0.108 -38.438 -20.516 1 96.62 343 PRO A O 1
ATOM 2637 N N . TRP A 1 344 ? -0.689 -38.5 -18.484 1 92.12 344 TRP A N 1
ATOM 2638 C CA . TRP A 1 344 ? -0.801 -39.938 -18.453 1 92.12 344 TRP A CA 1
ATOM 2639 C C . TRP A 1 344 ? -2.264 -40.375 -18.453 1 92.12 344 TRP A C 1
ATOM 2641 O O . TRP A 1 344 ? -2.58 -41.531 -18.094 1 92.12 344 TRP A O 1
ATOM 2651 N N . GLY A 1 345 ? -3.117 -39.688 -19.078 1 78 345 GLY A N 1
ATOM 2652 C CA . GLY A 1 345 ? -4.504 -40.062 -19.297 1 78 345 GLY A CA 1
ATOM 2653 C C . GLY A 1 345 ? -5.328 -40.062 -18.031 1 78 345 GLY A C 1
ATOM 2654 O O . GLY A 1 345 ? -5.965 -41.062 -17.688 1 78 345 GLY A O 1
ATOM 2655 N N . GLY A 1 346 ? -5.227 -39.125 -17.062 1 54.59 346 GLY A N 1
ATOM 2656 C CA . GLY A 1 346 ? -6.129 -39.25 -15.938 1 54.59 346 GLY A CA 1
ATOM 2657 C C . GLY A 1 346 ? -7.559 -39.562 -16.344 1 54.59 346 GLY A C 1
ATOM 2658 O O . GLY A 1 346 ? -7.934 -39.375 -17.5 1 54.59 346 GLY A O 1
ATOM 2659 N N . MET B 1 1 ? -16.016 36.656 22.906 1 95.31 1 MET B N 1
ATOM 2660 C CA . MET B 1 1 ? -15.258 37.906 22.891 1 95.31 1 MET B CA 1
ATOM 2661 C C . MET B 1 1 ? -14.906 38.312 21.469 1 95.31 1 MET B C 1
ATOM 2663 O O . MET B 1 1 ? -14.945 37.469 20.562 1 95.31 1 MET B O 1
ATOM 2667 N N . ARG B 1 2 ? -14.523 39.5 21.328 1 97.19 2 ARG B N 1
ATOM 2668 C CA . ARG B 1 2 ? -14.094 39.969 20.016 1 97.19 2 ARG B CA 1
ATOM 2669 C C . ARG B 1 2 ? -12.578 39.875 19.859 1 97.19 2 ARG B C 1
ATOM 2671 O O . ARG B 1 2 ? -11.836 40.094 20.812 1 97.19 2 ARG B O 1
ATOM 2678 N N . ALA B 1 3 ? -12.117 39.5 18.688 1 97.69 3 ALA B N 1
ATOM 2679 C CA . ALA B 1 3 ? -10.695 39.406 18.406 1 97.69 3 ALA B CA 1
ATOM 2680 C C . ALA B 1 3 ? -10.414 39.656 16.922 1 97.69 3 ALA B C 1
ATOM 2682 O O . ALA B 1 3 ? -11.281 39.406 16.078 1 97.69 3 ALA B O 1
ATOM 2683 N N . ARG B 1 4 ? -9.195 40.062 16.609 1 97.94 4 ARG B N 1
ATOM 2684 C CA . ARG B 1 4 ? -8.805 40.281 15.227 1 97.94 4 ARG B CA 1
ATOM 2685 C C . ARG B 1 4 ? -8.469 38.969 14.531 1 97.94 4 ARG B C 1
ATOM 2687 O O . ARG B 1 4 ? -7.875 38.094 15.141 1 97.94 4 ARG B O 1
ATOM 2694 N N . ALA B 1 5 ? -8.898 38.875 13.359 1 98.56 5 ALA B N 1
ATOM 2695 C CA . ALA B 1 5 ? -8.602 37.719 12.516 1 98.56 5 ALA B CA 1
ATOM 2696 C C . ALA B 1 5 ? -8.586 38.094 11.039 1 98.56 5 ALA B C 1
ATOM 2698 O O . ALA B 1 5 ? -9.109 39.156 10.664 1 98.56 5 ALA B O 1
ATOM 2699 N N . LEU B 1 6 ? -7.863 37.438 10.297 1 98.69 6 LEU B N 1
ATOM 2700 C CA . LEU B 1 6 ? -7.949 37.562 8.852 1 98.69 6 LEU B CA 1
ATOM 2701 C C . LEU B 1 6 ? -9.055 36.688 8.289 1 98.69 6 LEU B C 1
ATOM 2703 O O . LEU B 1 6 ? -9 35.469 8.414 1 98.69 6 LEU B O 1
ATOM 2707 N N . VAL B 1 7 ? -10.047 37.281 7.641 1 98.5 7 VAL B N 1
ATOM 2708 C CA . VAL B 1 7 ? -11.266 36.562 7.238 1 98.5 7 VAL B CA 1
ATOM 2709 C C . VAL B 1 7 ? -11.297 36.438 5.719 1 98.5 7 VAL B C 1
ATOM 2711 O O . VAL B 1 7 ? -11.078 37.406 4.988 1 98.5 7 VAL B O 1
ATOM 2714 N N . LEU B 1 8 ? -11.414 35.219 5.285 1 97.94 8 LEU B N 1
ATOM 2715 C CA . LEU B 1 8 ? -11.664 34.906 3.881 1 97.94 8 LEU B CA 1
ATOM 2716 C C . LEU B 1 8 ? -13.156 35 3.57 1 97.94 8 LEU B C 1
ATOM 2718 O O . LEU B 1 8 ? -13.961 34.25 4.129 1 97.94 8 LEU B O 1
ATOM 2722 N N . ARG B 1 9 ? -13.594 35.812 2.678 1 97.31 9 ARG B N 1
ATOM 2723 C CA . ARG B 1 9 ? -15.016 36 2.383 1 97.31 9 ARG B CA 1
ATOM 2724 C C . ARG B 1 9 ? -15.344 35.5 0.983 1 97.31 9 ARG B C 1
ATOM 2726 O O . ARG B 1 9 ? -16.5 35.219 0.683 1 97.31 9 ARG B O 1
ATOM 2733 N N . GLU B 1 10 ? -14.352 35.531 0.128 1 96.19 10 GLU B N 1
ATOM 2734 C CA . GLU B 1 10 ? -14.469 35.031 -1.243 1 96.19 10 GLU B CA 1
ATOM 2735 C C . GLU B 1 10 ? -13.258 34.188 -1.633 1 96.19 10 GLU B C 1
ATOM 2737 O O . GLU B 1 10 ? -12.117 34.562 -1.32 1 96.19 10 GLU B O 1
ATOM 2742 N N . PHE B 1 11 ? -13.594 33.094 -2.287 1 94.94 11 PHE B N 1
ATOM 2743 C CA . PHE B 1 11 ? -12.484 32.281 -2.715 1 94.94 11 PHE B CA 1
ATOM 2744 C C . PHE B 1 11 ? -11.516 33.062 -3.582 1 94.94 11 PHE B C 1
ATOM 2746 O O . PHE B 1 11 ? -11.93 33.844 -4.43 1 94.94 11 PHE B O 1
ATOM 2753 N N . SER B 1 12 ? -10.297 32.875 -3.328 1 94.94 12 SER B N 1
ATOM 2754 C CA . SER B 1 12 ? -9.195 33.5 -4.023 1 94.94 12 SER B CA 1
ATOM 2755 C C . SER B 1 12 ? -9.18 35 -3.76 1 94.94 12 SER B C 1
ATOM 2757 O O . SER B 1 12 ? -8.422 35.75 -4.391 1 94.94 12 SER B O 1
ATOM 2759 N N . GLY B 1 13 ? -10.047 35.438 -2.908 1 95.88 13 GLY B N 1
ATOM 2760 C CA . GLY B 1 13 ? -10.055 36.844 -2.525 1 95.88 13 GLY B CA 1
ATOM 2761 C C . GLY B 1 13 ? -9.047 37.156 -1.44 1 95.88 13 GLY B C 1
ATOM 2762 O O . GLY B 1 13 ? -8.477 36.25 -0.824 1 95.88 13 GLY B O 1
ATOM 2763 N N . ARG B 1 14 ? -8.859 38.438 -1.231 1 97.44 14 ARG B N 1
ATOM 2764 C CA . ARG B 1 14 ? -7.953 38.906 -0.184 1 97.44 14 ARG B CA 1
ATOM 2765 C C . ARG B 1 14 ? -8.539 38.656 1.2 1 97.44 14 ARG B C 1
ATOM 2767 O O . ARG B 1 14 ? -9.727 38.875 1.43 1 97.44 14 ARG B O 1
ATOM 2774 N N . LEU B 1 15 ? -7.703 38.094 2.039 1 98.44 15 LEU B N 1
ATOM 2775 C CA . LEU B 1 15 ? -8.102 38.031 3.441 1 98.44 15 LEU B CA 1
ATOM 2776 C C . LEU B 1 15 ? -8.141 39.438 4.059 1 98.44 15 LEU B C 1
ATOM 2778 O O . LEU B 1 15 ? -7.238 40.219 3.84 1 98.44 15 LEU B O 1
ATOM 2782 N N . ARG B 1 16 ? -9.133 39.719 4.781 1 98.5 16 ARG B N 1
ATOM 2783 C CA . ARG B 1 16 ? -9.297 41.031 5.395 1 98.5 16 ARG B CA 1
ATOM 2784 C C . ARG B 1 16 ? -9.227 40.938 6.914 1 98.5 16 ARG B C 1
ATOM 2786 O O . ARG B 1 16 ? -9.773 40 7.508 1 98.5 16 ARG B O 1
ATOM 2793 N N . LEU B 1 17 ? -8.516 41.875 7.43 1 98.06 17 LEU B N 1
ATOM 2794 C CA . LEU B 1 17 ? -8.445 41.938 8.883 1 98.06 17 LEU B CA 1
ATOM 2795 C C . LEU B 1 17 ? -9.766 42.469 9.469 1 98.06 17 LEU B C 1
ATOM 2797 O O . LEU B 1 17 ? -10.188 43.594 9.156 1 98.06 17 LEU B O 1
ATOM 2801 N N . GLU B 1 18 ? -10.383 41.625 10.219 1 98.06 18 GLU B N 1
ATOM 2802 C CA . GLU B 1 18 ? -11.68 41.969 10.812 1 98.06 18 GLU B CA 1
ATOM 2803 C C . GLU B 1 18 ? -11.75 41.531 12.266 1 98.06 18 GLU B C 1
ATOM 2805 O O . GLU B 1 18 ? -10.891 40.781 12.742 1 98.06 18 GLU B O 1
ATOM 2810 N N . SER B 1 19 ? -12.742 42.125 12.914 1 97.62 19 SER B N 1
ATOM 2811 C CA . SER B 1 19 ? -13.07 41.625 14.242 1 97.62 19 SER B CA 1
ATOM 2812 C C . SER B 1 19 ? -14.102 40.5 14.188 1 97.62 19 SER B C 1
ATOM 2814 O O . SER B 1 19 ? -15.133 40.625 13.523 1 97.62 19 SER B O 1
ATOM 2816 N N . ILE B 1 20 ? -13.727 39.406 14.828 1 97.19 20 ILE B N 1
ATOM 2817 C CA . ILE B 1 20 ? -14.648 38.281 14.836 1 97.19 20 ILE B CA 1
ATOM 2818 C C . ILE B 1 20 ? -15.047 37.938 16.281 1 97.19 20 ILE B C 1
ATOM 2820 O O . ILE B 1 20 ? -14.359 38.344 17.219 1 97.19 20 ILE B O 1
ATOM 2824 N N . ASP B 1 21 ? -16.203 37.281 16.406 1 96.94 21 ASP B N 1
ATOM 2825 C CA . ASP B 1 21 ? -16.594 36.719 17.703 1 96.94 21 ASP B CA 1
ATOM 2826 C C . ASP B 1 21 ? -15.906 35.375 17.969 1 96.94 21 ASP B C 1
ATOM 2828 O O . ASP B 1 21 ? -15.961 34.469 17.141 1 96.94 21 ASP B O 1
ATOM 2832 N N . VAL B 1 22 ? -15.234 35.281 19.047 1 97.31 22 VAL B N 1
ATOM 2833 C CA . VAL B 1 22 ? -14.609 34.031 19.484 1 97.31 22 VAL B CA 1
ATOM 2834 C C . VAL B 1 22 ? -15.312 33.5 20.734 1 97.31 22 VAL B C 1
ATOM 2836 O O . VAL B 1 22 ? -15.492 34.25 21.703 1 97.31 22 VAL B O 1
ATOM 2839 N N . LYS B 1 23 ? -15.719 32.25 20.625 1 96.31 23 LYS B N 1
ATOM 2840 C CA . LYS B 1 23 ? -16.391 31.641 21.766 1 96.31 23 LYS B CA 1
ATOM 2841 C C . LYS B 1 23 ? -15.484 31.609 23 1 96.31 23 LYS B C 1
ATOM 2843 O O . LYS B 1 23 ? -14.289 31.328 22.875 1 96.31 23 LYS B O 1
ATOM 2848 N N . GLU B 1 24 ? -16.078 31.938 24.109 1 96.25 24 GLU B N 1
ATOM 2849 C CA . GLU B 1 24 ? -15.344 31.875 25.375 1 96.25 24 GLU B CA 1
ATOM 2850 C C . GLU B 1 24 ? -15.68 30.594 26.141 1 96.25 24 GLU B C 1
ATOM 2852 O O . GLU B 1 24 ? -16.812 30.109 26.078 1 96.25 24 GLU B O 1
ATOM 2857 N N . PRO B 1 25 ? -14.664 30.156 26.891 1 97.31 25 PRO B N 1
ATOM 2858 C CA . PRO B 1 25 ? -14.914 28.938 27.688 1 97.31 25 PRO B CA 1
ATOM 2859 C C . PRO B 1 25 ? -15.961 29.156 28.766 1 97.31 25 PRO B C 1
ATOM 2861 O O . PRO B 1 25 ? -16.016 30.219 29.391 1 97.31 25 PRO B O 1
ATOM 2864 N N . GLY B 1 26 ? -16.812 28.219 28.953 1 96.81 26 GLY B N 1
ATOM 2865 C CA . GLY B 1 26 ? -17.766 28.172 30.031 1 96.81 26 GLY B CA 1
ATOM 2866 C C . GLY B 1 26 ? -17.516 27.031 31.016 1 96.81 26 GLY B C 1
ATOM 2867 O O . GLY B 1 26 ? -16.391 26.812 31.438 1 96.81 26 GLY B O 1
ATOM 2868 N N . ASN B 1 27 ? -18.641 26.484 31.484 1 97.31 27 ASN B N 1
ATOM 2869 C CA . ASN B 1 27 ? -18.484 25.281 32.281 1 97.31 27 ASN B CA 1
ATOM 2870 C C . ASN B 1 27 ? -18.391 24.031 31.406 1 97.31 27 ASN B C 1
ATOM 2872 O O . ASN B 1 27 ? -19.281 23.172 31.438 1 97.31 27 ASN B O 1
ATOM 2876 N N . ASP B 1 28 ? -17.328 23.891 30.672 1 98 28 ASP B N 1
ATOM 2877 C CA . ASP B 1 28 ? -17.109 22.828 29.703 1 98 28 ASP B CA 1
ATOM 2878 C C . ASP B 1 28 ? -15.617 22.484 29.594 1 98 28 ASP B C 1
ATOM 2880 O O . ASP B 1 28 ? -14.844 22.781 30.5 1 98 28 ASP B O 1
ATOM 2884 N N . GLU B 1 29 ? -15.227 21.797 28.594 1 98.12 29 GLU B N 1
ATOM 2885 C CA . GLU B 1 29 ? -13.867 21.297 28.438 1 98.12 29 GLU B CA 1
ATOM 2886 C C . GLU B 1 29 ? -13.078 22.141 27.453 1 98.12 29 GLU B C 1
ATOM 2888 O O . GLU B 1 29 ? -11.969 21.781 27.047 1 98.12 29 GLU B O 1
ATOM 2893 N N . SER B 1 30 ? -13.609 23.281 27.031 1 98.5 30 SER B N 1
ATOM 2894 C CA . SER B 1 30 ? -12.992 24.094 26 1 98.5 30 SER B CA 1
ATOM 2895 C C . SER B 1 30 ? -11.875 24.969 26.562 1 98.5 30 SER B C 1
ATOM 2897 O O . SER B 1 30 ? -11.773 25.141 27.781 1 98.5 30 SER B O 1
ATOM 2899 N N . VAL B 1 31 ? -10.992 25.391 25.75 1 98.81 31 VAL B N 1
ATOM 2900 C CA . VAL B 1 31 ? -9.859 26.234 26.094 1 98.81 31 VAL B CA 1
ATOM 2901 C C . VAL B 1 31 ? -9.719 27.359 25.062 1 98.81 31 VAL B C 1
ATOM 2903 O O . VAL B 1 31 ? -9.875 27.125 23.859 1 98.81 31 VAL B O 1
ATOM 2906 N N . LEU B 1 32 ? -9.539 28.516 25.562 1 98.81 32 LEU B N 1
ATOM 2907 C CA . LEU B 1 32 ? -9.188 29.641 24.688 1 98.81 32 LEU B CA 1
ATOM 2908 C C . LEU B 1 32 ? -7.672 29.828 24.641 1 98.81 32 LEU B C 1
ATOM 2910 O O . LEU B 1 32 ? -7.027 29.984 25.672 1 98.81 32 LEU B O 1
ATOM 2914 N N . VAL B 1 33 ? -7.129 29.766 23.5 1 98.81 33 VAL B N 1
ATOM 2915 C CA . VAL B 1 33 ? -5.684 29.875 23.312 1 98.81 33 VAL B CA 1
ATOM 2916 C C . VAL B 1 33 ? -5.348 31.219 22.672 1 98.81 33 VAL B C 1
ATOM 2918 O O . VAL B 1 33 ? -5.945 31.609 21.672 1 98.81 33 VAL B O 1
ATOM 2921 N N . LYS B 1 34 ? -4.492 31.984 23.297 1 98.75 34 LYS B N 1
ATOM 2922 C CA . LYS B 1 34 ? -3.848 33.125 22.641 1 98.75 34 LYS B CA 1
ATOM 2923 C C . LYS B 1 34 ? -2.84 32.656 21.594 1 98.75 34 LYS B C 1
ATOM 2925 O O . LYS B 1 34 ? -1.795 32.094 21.938 1 98.75 34 LYS B O 1
ATOM 2930 N N . VAL B 1 35 ? -3.129 32.875 20.344 1 98.75 35 VAL B N 1
ATOM 2931 C CA . VAL B 1 35 ? -2.281 32.344 19.281 1 98.75 35 VAL B CA 1
ATOM 2932 C C . VAL B 1 35 ? -0.959 33.125 19.25 1 98.75 35 VAL B C 1
ATOM 2934 O O . VAL B 1 35 ? -0.946 34.344 19.141 1 98.75 35 VAL B O 1
ATOM 2937 N N . ILE B 1 36 ? 0.118 32.375 19.422 1 98.69 36 ILE B N 1
ATOM 2938 C CA . ILE B 1 36 ? 1.443 33 19.344 1 98.69 36 ILE B CA 1
ATOM 2939 C C . ILE B 1 36 ? 2.035 32.719 17.953 1 98.69 36 ILE B C 1
ATOM 2941 O O . ILE B 1 36 ? 2.756 33.594 17.422 1 98.69 36 ILE B O 1
ATOM 2945 N N . GLY B 1 37 ? 1.778 31.609 17.406 1 98.56 37 GLY B N 1
ATOM 2946 C CA . GLY B 1 37 ? 2.18 31.25 16.062 1 98.56 37 GLY B CA 1
ATOM 2947 C C . GLY B 1 37 ? 1.149 30.406 15.336 1 98.56 37 GLY B C 1
ATOM 2948 O O . GLY B 1 37 ? 0.542 29.516 15.93 1 98.56 37 GLY B O 1
ATOM 2949 N N . ALA B 1 38 ? 0.91 30.703 14.07 1 98.69 38 ALA B N 1
ATOM 2950 C CA . ALA B 1 38 ? 0.087 29.922 13.156 1 98.69 38 ALA B CA 1
ATOM 2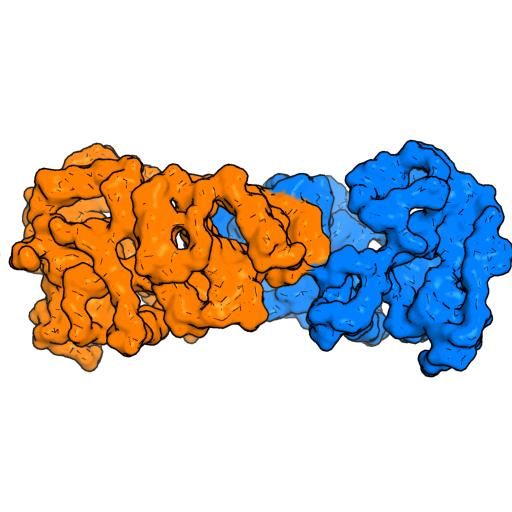951 C C . ALA B 1 38 ? 0.817 29.656 11.844 1 98.69 38 ALA B C 1
ATOM 2953 O O . ALA B 1 38 ? 1.043 30.594 11.055 1 98.69 38 ALA B O 1
ATOM 2954 N N . GLY B 1 39 ? 1.171 28.391 11.641 1 98.06 39 GLY B N 1
ATOM 2955 C CA . GLY B 1 39 ? 1.872 28.047 10.414 1 98.06 39 GLY B CA 1
ATOM 2956 C C . GLY B 1 39 ? 0.979 28.078 9.188 1 98.06 39 GLY B C 1
ATOM 2957 O O . GLY B 1 39 ? -0.237 27.891 9.297 1 98.06 39 GLY B O 1
ATOM 2958 N N . MET B 1 40 ? 1.548 28.359 8.07 1 97.56 40 MET B N 1
ATOM 2959 C CA . MET B 1 40 ? 0.832 28.375 6.793 1 97.56 40 MET B CA 1
ATOM 2960 C C . MET B 1 40 ? 1.177 27.141 5.969 1 97.56 40 MET B C 1
ATOM 2962 O O . MET B 1 40 ? 2.35 26.875 5.691 1 97.56 40 MET B O 1
ATOM 2966 N N . CYS B 1 41 ? 0.223 26.406 5.613 1 94.94 41 CYS B N 1
ATOM 2967 C CA . CYS B 1 41 ? 0.351 25.141 4.879 1 94.94 41 CYS B CA 1
ATOM 2968 C C . CYS B 1 41 ? -0.202 25.281 3.467 1 94.94 41 CYS B C 1
ATOM 2970 O O . CYS B 1 41 ? -1.057 26.141 3.209 1 94.94 41 CYS B O 1
ATOM 2972 N N . LYS B 1 42 ? 0.264 24.469 2.557 1 93.06 42 LYS B N 1
ATOM 2973 C CA . LYS B 1 42 ? -0.271 24.453 1.197 1 93.06 42 LYS B CA 1
ATOM 2974 C C . LYS B 1 42 ? -1.774 24.188 1.2 1 93.06 42 LYS B C 1
ATOM 2976 O O . LYS B 1 42 ? -2.494 24.672 0.32 1 93.06 42 LYS B O 1
ATOM 2981 N N . THR B 1 43 ? -2.219 23.484 2.174 1 93.94 43 THR B N 1
ATOM 2982 C CA . THR B 1 43 ? -3.652 23.25 2.314 1 93.94 43 THR B CA 1
ATOM 2983 C C . THR B 1 43 ? -4.395 24.578 2.486 1 93.94 43 THR B C 1
ATOM 2985 O O . THR B 1 43 ? -5.52 24.734 2.004 1 93.94 43 THR B O 1
ATOM 2988 N N . ASP B 1 44 ? -3.828 25.547 3.137 1 96 44 ASP B N 1
ATOM 2989 C CA . ASP B 1 44 ? -4.441 26.859 3.277 1 96 44 ASP B CA 1
ATOM 2990 C C . ASP B 1 44 ? -4.629 27.531 1.918 1 96 44 ASP B C 1
ATOM 2992 O O . ASP B 1 44 ? -5.625 28.219 1.691 1 96 44 ASP B O 1
ATOM 2996 N N . VAL B 1 45 ? -3.637 27.297 1.036 1 95.31 45 VAL B N 1
ATOM 2997 C CA . VAL B 1 45 ? -3.717 27.859 -0.311 1 95.31 45 VAL B CA 1
ATOM 2998 C C . VAL B 1 45 ? -4.887 27.219 -1.062 1 95.31 45 VAL B C 1
ATOM 3000 O O . VAL B 1 45 ? -5.645 27.922 -1.739 1 95.31 45 VAL B O 1
ATOM 3003 N N . ARG B 1 46 ? -5.016 25.922 -0.877 1 93.62 46 ARG B N 1
ATOM 3004 C CA . ARG B 1 46 ? -6.105 25.234 -1.561 1 93.62 46 ARG B CA 1
ATOM 3005 C C . ARG B 1 46 ? -7.461 25.672 -1.015 1 93.62 46 ARG B C 1
ATOM 3007 O O . ARG B 1 46 ? -8.43 25.797 -1.769 1 93.62 46 ARG B O 1
ATOM 3014 N N . LEU B 1 47 ? -7.555 25.875 0.241 1 94.88 47 LEU B N 1
ATOM 3015 C CA . LEU B 1 47 ? -8.773 26.391 0.853 1 94.88 47 LEU B CA 1
ATOM 3016 C C . LEU B 1 47 ? -9.062 27.812 0.392 1 94.88 47 LEU B C 1
ATOM 3018 O O . LEU B 1 47 ? -10.195 28.141 0.05 1 94.88 47 LEU B O 1
ATOM 3022 N N . TRP B 1 48 ? -8.023 28.578 0.329 1 96.19 48 TRP B N 1
ATOM 3023 C CA . TRP B 1 48 ? -8.117 29.953 -0.137 1 96.19 48 TRP B CA 1
ATOM 3024 C C . TRP B 1 48 ? -8.664 30.016 -1.559 1 96.19 48 TRP B C 1
ATOM 3026 O O . TRP B 1 48 ? -9.523 30.844 -1.867 1 96.19 48 TRP B O 1
ATOM 3036 N N . LYS B 1 49 ? -8.242 29.062 -2.35 1 94.75 49 LYS B N 1
ATOM 3037 C CA . LYS B 1 49 ? -8.648 29.016 -3.752 1 94.75 49 LYS B CA 1
ATOM 3038 C C . LYS B 1 49 ? -10.008 28.344 -3.914 1 94.75 49 LYS B C 1
ATOM 3040 O O . LYS B 1 49 ? -10.625 28.438 -4.977 1 94.75 49 LYS B O 1
ATOM 3045 N N . GLY B 1 50 ? -10.484 27.656 -2.922 1 91.44 50 GLY B N 1
ATOM 3046 C CA . GLY B 1 50 ? -11.75 26.938 -2.996 1 91.44 50 GLY B CA 1
ATOM 3047 C C . GLY B 1 50 ? -11.641 25.609 -3.707 1 91.44 50 GLY B C 1
ATOM 3048 O O . GLY B 1 50 ? -12.641 25.078 -4.199 1 91.44 50 GLY B O 1
ATOM 3049 N N . THR B 1 51 ? -10.453 25.078 -3.777 1 85.19 51 THR B N 1
ATOM 3050 C CA . THR B 1 51 ? -10.242 23.844 -4.535 1 85.19 51 THR B CA 1
ATOM 3051 C C . THR B 1 51 ? -10.148 22.641 -3.6 1 85.19 51 THR B C 1
ATOM 3053 O O . THR B 1 51 ? -10.016 21.516 -4.055 1 85.19 51 THR B O 1
ATOM 3056 N N . GLU B 1 52 ? -10.18 22.922 -2.326 1 81.06 52 GLU B N 1
ATOM 3057 C CA . GLU B 1 52 ? -10.203 21.859 -1.329 1 81.06 52 GLU B CA 1
ATOM 3058 C C . GLU B 1 52 ? -11.586 21.703 -0.706 1 81.06 52 GLU B C 1
ATOM 3060 O O . GLU B 1 52 ? -11.93 22.438 0.231 1 81.06 52 GLU B O 1
ATOM 3065 N N . PRO B 1 53 ? -12.281 20.75 -1.232 1 71.25 53 PRO B N 1
ATOM 3066 C CA . PRO B 1 53 ? -13.617 20.609 -0.65 1 71.25 53 PRO B CA 1
ATOM 3067 C C . PRO B 1 53 ? -13.586 20.016 0.753 1 71.25 53 PRO B C 1
ATOM 3069 O O . PRO B 1 53 ? -12.875 19.031 0.993 1 71.25 53 PRO B O 1
ATOM 3072 N N . ARG B 1 54 ? -14.086 20.688 1.69 1 79.12 54 ARG B N 1
ATOM 3073 C CA . ARG B 1 54 ? -14.25 20.172 3.047 1 79.12 54 ARG B CA 1
ATOM 3074 C C . ARG B 1 54 ? -15.688 20.328 3.529 1 79.12 54 ARG B C 1
ATOM 3076 O O . ARG B 1 54 ? -16.281 21.406 3.395 1 79.12 54 ARG B O 1
ATOM 3083 N N . GLU B 1 55 ? -16.156 19.156 3.945 1 76.25 55 GLU B N 1
ATOM 3084 C CA . GLU B 1 55 ? -17.5 19.25 4.531 1 76.25 55 GLU B CA 1
ATOM 3085 C C . GLU B 1 55 ? -17.516 20.203 5.711 1 76.25 55 GLU B C 1
ATOM 3087 O O . GLU B 1 55 ? -16.641 20.172 6.57 1 76.25 55 GLU B O 1
ATOM 3092 N N . GLY B 1 56 ? -18.391 21.188 5.703 1 76.69 56 GLY B N 1
ATOM 3093 C CA . GLY B 1 56 ? -18.516 22.141 6.797 1 76.69 56 GLY B CA 1
ATOM 3094 C C . GLY B 1 56 ? -17.797 23.438 6.539 1 76.69 56 GLY B C 1
ATOM 3095 O O . GLY B 1 56 ? -17.984 24.422 7.27 1 76.69 56 GLY B O 1
ATOM 3096 N N . PHE B 1 57 ? -16.938 23.406 5.504 1 82.5 57 PHE B N 1
ATOM 3097 C CA . PHE B 1 57 ? -16.219 24.625 5.145 1 82.5 57 PHE B CA 1
ATOM 3098 C C . PHE B 1 57 ? -17.156 25.609 4.449 1 82.5 57 PHE B C 1
ATOM 3100 O O . PHE B 1 57 ? -17.734 25.312 3.4 1 82.5 57 PHE B O 1
ATOM 3107 N N . LYS B 1 58 ? -17.406 26.734 5.098 1 89.38 58 LYS B N 1
ATOM 3108 C CA . LYS B 1 58 ? -18.281 27.766 4.562 1 89.38 58 LYS B CA 1
ATOM 3109 C C . LYS B 1 58 ? -17.688 29.156 4.801 1 89.38 58 LYS B C 1
ATOM 3111 O O . LYS B 1 58 ? -17.125 29.422 5.867 1 89.38 58 LYS B O 1
ATOM 3116 N N . LEU B 1 59 ? -17.812 30.016 3.842 1 93.06 59 LEU B N 1
ATOM 3117 C CA . LEU B 1 59 ? -17.375 31.391 3.969 1 93.06 59 LEU B CA 1
ATOM 3118 C C . LEU B 1 59 ? -18.438 32.25 4.66 1 93.06 59 LEU B C 1
ATOM 3120 O O . LEU B 1 59 ? -19.641 31.984 4.523 1 93.06 59 LEU B O 1
ATOM 3124 N N . PRO B 1 60 ? -18.078 33.344 5.367 1 95.94 60 PRO B N 1
ATOM 3125 C CA . PRO B 1 60 ? -16.703 33.75 5.66 1 95.94 60 PRO B CA 1
ATOM 3126 C C . PRO B 1 60 ? -15.984 32.781 6.609 1 95.94 60 PRO B C 1
ATOM 3128 O O . PRO B 1 60 ? -16.641 32.125 7.426 1 95.94 60 PRO B O 1
ATOM 3131 N N . PHE B 1 61 ? -14.656 32.719 6.5 1 96.19 61 PHE B N 1
ATOM 3132 C CA . PHE B 1 61 ? -13.914 31.734 7.27 1 96.19 61 PHE B CA 1
ATOM 3133 C C . PHE B 1 61 ? -12.547 32.281 7.672 1 96.19 61 PHE B C 1
ATOM 3135 O O . PHE B 1 61 ? -12.031 33.219 7.055 1 96.19 61 PHE B O 1
ATOM 3142 N N . VAL B 1 62 ? -11.984 31.797 8.773 1 98.06 62 VAL B N 1
ATOM 3143 C CA . VAL B 1 62 ? -10.625 32.094 9.203 1 98.06 62 VAL B CA 1
ATOM 3144 C C . VAL B 1 62 ? -9.742 30.844 9.016 1 98.06 62 VAL B C 1
ATOM 3146 O O . VAL B 1 62 ? -9.992 29.797 9.625 1 98.06 62 VAL B O 1
ATOM 3149 N N . LEU B 1 63 ? -8.664 30.922 8.227 1 97.88 63 LEU B N 1
ATOM 3150 C CA . LEU B 1 63 ? -7.781 29.812 7.895 1 97.88 63 LEU B CA 1
ATOM 3151 C C . LEU B 1 63 ? -6.766 29.562 9.008 1 97.88 63 LEU B C 1
ATOM 3153 O O . LEU B 1 63 ? -6.711 30.328 9.977 1 97.88 63 LEU B O 1
ATOM 3157 N N . GLY B 1 64 ? -6.008 28.469 8.859 1 98 64 GLY B N 1
ATOM 3158 C CA . GLY B 1 64 ? -4.879 28.203 9.734 1 98 64 GLY B CA 1
ATOM 3159 C C . GLY B 1 64 ? -5.094 27.016 10.633 1 98 64 GLY B C 1
ATOM 3160 O O . GLY B 1 64 ? -5.797 27.094 11.648 1 98 64 GLY B O 1
ATOM 3161 N N . HIS B 1 65 ? -4.328 25.922 10.344 1 98.06 65 HIS B N 1
ATOM 3162 C CA . HIS B 1 65 ? -4.527 24.719 11.148 1 98.06 65 HIS B CA 1
ATOM 3163 C C . HIS B 1 65 ? -3.252 24.328 11.883 1 98.06 65 HIS B C 1
ATOM 3165 O O . HIS B 1 65 ? -3.24 23.359 12.648 1 98.06 65 HIS B O 1
ATOM 3171 N N . GLU B 1 66 ? -2.154 25.016 11.727 1 98.62 66 GLU B N 1
ATOM 3172 C CA . GLU B 1 66 ? -0.901 24.812 12.445 1 98.62 66 GLU B CA 1
ATOM 3173 C C . GLU B 1 66 ? -0.738 25.844 13.562 1 98.62 66 GLU B C 1
ATOM 3175 O O . GLU B 1 66 ? -0.132 26.891 13.367 1 98.62 66 GLU B O 1
ATOM 3180 N N . ASN B 1 67 ? -1.198 25.453 14.773 1 98.75 67 ASN B N 1
ATOM 3181 C CA . ASN B 1 67 ? -1.323 26.484 15.789 1 98.75 67 ASN B CA 1
ATOM 3182 C C . ASN B 1 67 ? -0.559 26.125 17.062 1 98.75 67 ASN B C 1
ATOM 3184 O O . ASN B 1 67 ? -0.547 24.953 17.469 1 98.75 67 ASN B O 1
ATOM 3188 N N . ALA B 1 68 ? 0.069 27.094 17.641 1 98.81 68 ALA B N 1
ATOM 3189 C CA . ALA B 1 68 ? 0.665 27.047 18.969 1 98.81 68 ALA B CA 1
ATOM 3190 C C . ALA B 1 68 ? 0.476 28.375 19.703 1 98.81 68 ALA B C 1
ATOM 3192 O O . ALA B 1 68 ? 0.359 29.422 19.062 1 98.81 68 ALA B O 1
ATOM 3193 N N . GLY B 1 69 ? 0.423 28.297 21 1 98.69 69 GLY B N 1
ATOM 3194 C CA . GLY B 1 69 ? 0.204 29.531 21.734 1 98.69 69 GLY B CA 1
ATOM 3195 C C . GLY B 1 69 ? 0.208 29.328 23.25 1 98.69 69 GLY B C 1
ATOM 3196 O O . GLY B 1 69 ? 0.922 28.469 23.75 1 98.69 69 GLY B O 1
ATOM 3197 N N . ILE B 1 70 ? -0.475 30.281 23.875 1 98.69 70 ILE B N 1
ATOM 3198 C CA . ILE B 1 70 ? -0.559 30.297 25.328 1 98.69 70 ILE B CA 1
ATOM 3199 C C . ILE B 1 70 ? -2.018 30.188 25.766 1 98.69 70 ILE B C 1
ATOM 3201 O O . ILE B 1 70 ? -2.893 30.844 25.203 1 98.69 70 ILE B O 1
ATOM 3205 N N . VAL B 1 71 ? -2.252 29.312 26.75 1 98.75 71 VAL B N 1
ATOM 3206 C CA . VAL B 1 71 ? -3.6 29.203 27.297 1 98.75 71 VAL B CA 1
ATOM 3207 C C . VAL B 1 71 ? -4.023 30.531 27.906 1 98.75 71 VAL B C 1
ATOM 3209 O O . VAL B 1 71 ? -3.357 31.047 28.797 1 98.75 71 VAL B O 1
ATOM 3212 N N . GLU B 1 72 ? -5.074 31.062 27.359 1 98.56 72 GLU B N 1
ATOM 3213 C CA . GLU B 1 72 ? -5.613 32.312 27.859 1 98.56 72 GLU B CA 1
ATOM 3214 C C . GLU B 1 72 ? -6.668 32.094 28.938 1 98.56 72 GLU B C 1
ATOM 3216 O O . GLU B 1 72 ? -6.664 32.75 29.969 1 98.56 72 GLU B O 1
ATOM 3221 N N . GLU B 1 73 ? -7.598 31.25 28.672 1 98.56 73 GLU B N 1
ATOM 3222 C CA . GLU B 1 73 ? -8.695 30.891 29.578 1 98.56 73 GLU B CA 1
ATOM 3223 C C . GLU B 1 73 ? -9.055 29.406 29.438 1 98.56 73 GLU B C 1
ATOM 3225 O O . GLU B 1 73 ? -8.859 28.812 28.375 1 98.56 73 GLU B O 1
ATOM 3230 N N . VAL B 1 74 ? -9.539 28.812 30.562 1 98.56 74 VAL B N 1
ATOM 3231 C CA . VAL B 1 74 ? -9.93 27.406 30.547 1 98.56 74 VAL B CA 1
ATOM 3232 C C . VAL B 1 74 ? -11.367 27.266 31.031 1 98.56 74 VAL B C 1
ATOM 3234 O O . VAL B 1 74 ? -11.797 28 31.938 1 98.56 74 VAL B O 1
ATOM 3237 N N . GLY B 1 75 ? -12.07 26.359 30.422 1 98.44 75 GLY B N 1
ATOM 3238 C CA . GLY B 1 75 ? -13.391 26 30.922 1 98.44 75 GLY B CA 1
ATOM 3239 C C . GLY B 1 75 ? -13.344 25.297 32.25 1 98.44 75 GLY B C 1
ATOM 3240 O O . GLY B 1 75 ? -12.297 24.797 32.656 1 98.44 75 GLY B O 1
ATOM 3241 N N . GLY B 1 76 ? -14.547 25.297 32.906 1 98.06 76 GLY B N 1
ATOM 3242 C CA . GLY B 1 76 ? -14.641 24.766 34.25 1 98.06 76 GLY B CA 1
ATOM 3243 C C . GLY B 1 76 ? -14.312 23.297 34.344 1 98.06 76 GLY B C 1
ATOM 3244 O O . GLY B 1 76 ? -13.977 22.797 35.438 1 98.06 76 GLY B O 1
ATOM 3245 N N . LYS B 1 77 ? -14.359 22.516 33.25 1 98.19 77 LYS B N 1
ATOM 3246 C CA . LYS B 1 77 ? -14.164 21.078 33.281 1 98.19 77 LYS B CA 1
ATOM 3247 C C . LYS B 1 77 ? -12.797 20.688 32.719 1 98.19 77 LYS B C 1
ATOM 3249 O O . LYS B 1 77 ? -12.508 19.5 32.531 1 98.19 77 LYS B O 1
ATOM 3254 N N . VAL B 1 78 ? -11.992 21.672 32.438 1 98.06 78 VAL B N 1
ATOM 3255 C CA . VAL B 1 78 ? -10.664 21.422 31.891 1 98.06 78 VAL B CA 1
ATOM 3256 C C . VAL B 1 78 ? -9.758 20.844 33 1 98.06 78 VAL B C 1
ATOM 3258 O O . VAL B 1 78 ? -9.797 21.297 34.125 1 98.06 78 VAL B O 1
ATOM 3261 N N . LYS B 1 79 ? -8.977 19.875 32.656 1 96.88 79 LYS B N 1
ATOM 3262 C CA . LYS B 1 79 ? -8.031 19.25 33.562 1 96.88 79 LYS B CA 1
ATOM 3263 C C . LYS B 1 79 ? -6.594 19.406 33.094 1 96.88 79 LYS B C 1
ATOM 3265 O O . LYS B 1 79 ? -6.324 19.344 31.875 1 96.88 79 LYS B O 1
ATOM 3270 N N . GLY B 1 80 ? -5.66 19.734 33.969 1 96.56 80 GLY B N 1
ATOM 3271 C CA . GLY B 1 80 ? -4.234 19.625 33.719 1 96.56 80 GLY B CA 1
ATOM 3272 C C . GLY B 1 80 ? -3.678 20.812 32.969 1 96.56 80 GLY B C 1
ATOM 3273 O O . GLY B 1 80 ? -2.5 20.828 32.594 1 96.56 80 GLY B O 1
ATOM 3274 N N . LEU B 1 81 ? -4.457 21.812 32.594 1 98 81 LEU B N 1
ATOM 3275 C CA . LEU B 1 81 ? -4.016 23.031 31.922 1 98 81 LEU B CA 1
ATOM 3276 C C . LEU B 1 81 ? -4.465 24.266 32.688 1 98 81 LEU B C 1
ATOM 3278 O O . LEU B 1 81 ? -5.512 24.25 33.344 1 98 81 LEU B O 1
ATOM 3282 N N . LYS B 1 82 ? -3.705 25.312 32.625 1 97.94 82 LYS B N 1
ATOM 3283 C CA . LYS B 1 82 ? -4.023 26.594 33.25 1 97.94 82 LYS B CA 1
ATOM 3284 C C . LYS B 1 82 ? -3.547 27.766 32.375 1 97.94 82 LYS B C 1
ATOM 3286 O O . LYS B 1 82 ? -2.664 27.594 31.547 1 97.94 82 LYS B O 1
ATOM 3291 N N . PRO B 1 83 ? -4.223 28.906 32.594 1 98.5 83 PRO B N 1
ATOM 3292 C CA . PRO B 1 83 ? -3.736 30.078 31.875 1 98.5 83 PRO B CA 1
ATOM 3293 C C . PRO B 1 83 ? -2.23 30.281 32.031 1 98.5 83 PRO B C 1
ATOM 3295 O O . PRO B 1 83 ? -1.686 30.109 33.125 1 98.5 83 PRO B O 1
ATOM 3298 N N . GLY B 1 84 ? -1.562 30.547 30.938 1 98.44 84 GLY B N 1
ATOM 3299 C CA . GLY B 1 84 ? -0.121 30.734 30.969 1 98.44 84 GLY B CA 1
ATOM 3300 C C . GLY B 1 84 ? 0.646 29.562 30.391 1 98.44 84 GLY B C 1
ATOM 3301 O O . GLY B 1 84 ? 1.803 29.703 29.984 1 98.44 84 GLY B O 1
ATOM 3302 N N . ASP B 1 85 ? 0.074 28.406 30.359 1 98.5 85 ASP B N 1
ATOM 3303 C CA . ASP B 1 85 ? 0.724 27.234 29.781 1 98.5 85 ASP B CA 1
ATOM 3304 C C . ASP B 1 85 ? 0.945 27.422 28.281 1 98.5 85 ASP B C 1
ATOM 3306 O O . ASP B 1 85 ? 0.065 27.906 27.578 1 98.5 85 ASP B O 1
ATOM 3310 N N . LYS B 1 86 ? 2.164 27.094 27.75 1 98.69 86 LYS B N 1
ATOM 3311 C CA . LYS B 1 86 ? 2.404 27.016 26.312 1 98.69 86 LYS B CA 1
ATOM 3312 C C . LYS B 1 86 ? 1.886 25.703 25.734 1 98.69 86 LYS B C 1
ATOM 3314 O O . LYS B 1 86 ? 2.105 24.641 26.328 1 98.69 86 LYS B O 1
ATOM 3319 N N . VAL B 1 87 ? 1.167 25.766 24.625 1 98.81 87 VAL B N 1
ATOM 3320 C CA . VAL B 1 87 ? 0.54 24.547 24.094 1 98.81 87 VAL B CA 1
ATOM 3321 C C . VAL B 1 87 ? 0.7 24.5 22.578 1 98.81 87 VAL B C 1
ATOM 3323 O O . VAL B 1 87 ? 0.799 25.531 21.922 1 98.81 87 VAL B O 1
ATOM 3326 N N . LEU B 1 88 ? 0.895 23.328 22.078 1 98.81 88 LEU B N 1
ATOM 3327 C CA . LEU B 1 88 ? 0.747 22.984 20.672 1 98.81 88 LEU B CA 1
ATOM 3328 C C . LEU B 1 88 ? -0.628 22.375 20.406 1 98.81 88 LEU B C 1
ATOM 3330 O O . LEU B 1 88 ? -1.084 21.5 21.156 1 98.81 88 LEU B O 1
ATOM 3334 N N . VAL B 1 89 ? -1.365 22.844 19.375 1 98.88 89 VAL B N 1
ATOM 3335 C CA . VAL B 1 89 ? -2.748 22.438 19.141 1 98.88 89 VAL B CA 1
ATOM 3336 C C . VAL B 1 89 ? -2.789 21.266 18.156 1 98.88 89 VAL B C 1
ATOM 3338 O O . VAL B 1 89 ? -2.301 21.375 17.031 1 98.88 89 VAL B O 1
ATOM 3341 N N . TYR B 1 90 ? -3.277 20.156 18.594 1 98.69 90 TYR B N 1
ATOM 3342 C CA . TYR B 1 90 ? -3.529 19.016 17.719 1 98.69 90 TYR B CA 1
ATOM 3343 C C . TYR B 1 90 ? -4.695 19.312 16.781 1 98.69 90 TYR B C 1
ATOM 3345 O O . TYR B 1 90 ? -5.777 19.703 17.219 1 98.69 90 TYR B O 1
ATOM 3353 N N . ALA B 1 91 ? -4.555 19.109 15.539 1 97.56 91 ALA B N 1
ATOM 3354 C CA . ALA B 1 91 ? -5.488 19.625 14.547 1 97.56 91 ALA B CA 1
ATOM 3355 C C . ALA B 1 91 ? -6.637 18.656 14.297 1 97.56 91 ALA B C 1
ATOM 3357 O O . ALA B 1 91 ? -7.652 19.031 13.703 1 97.56 91 ALA B O 1
ATOM 3358 N N . ILE B 1 92 ? -6.484 17.391 14.727 1 97.88 92 ILE B N 1
ATOM 3359 C CA . ILE B 1 92 ? -7.527 16.406 14.445 1 97.88 92 ILE B CA 1
ATOM 3360 C C . ILE B 1 92 ? -8.523 16.375 15.602 1 97.88 92 ILE B C 1
ATOM 3362 O O . ILE B 1 92 ? -8.336 15.625 16.562 1 97.88 92 ILE B O 1
ATOM 3366 N N . TRP B 1 93 ? -9.609 17.188 15.43 1 97.62 93 TRP B N 1
ATOM 3367 C CA . TRP B 1 93 ? -10.664 17.234 16.438 1 97.62 93 TRP B CA 1
ATOM 3368 C C . TRP B 1 93 ? -11.789 16.266 16.109 1 97.62 93 TRP B C 1
ATOM 3370 O O . TRP B 1 93 ? -12.758 16.641 15.445 1 97.62 93 TRP B O 1
ATOM 3380 N N . ALA B 1 94 ? -11.688 15.008 16.641 1 96.5 94 ALA B N 1
ATOM 3381 C CA . ALA B 1 94 ? -12.523 13.898 16.203 1 96.5 94 ALA B CA 1
ATOM 3382 C C . ALA B 1 94 ? -13.445 13.43 17.328 1 96.5 94 ALA B C 1
ATOM 3384 O O . ALA B 1 94 ? -13.344 13.914 18.453 1 96.5 94 ALA B O 1
ATOM 3385 N N . ASP B 1 95 ? -14.438 12.578 16.922 1 93.62 95 ASP B N 1
ATOM 3386 C CA . ASP B 1 95 ? -15.32 11.914 17.875 1 93.62 95 ASP B CA 1
ATOM 3387 C C . ASP B 1 95 ? -14.57 10.859 18.688 1 93.62 95 ASP B C 1
ATOM 3389 O O . ASP B 1 95 ? -14.258 9.789 18.172 1 93.62 95 ASP B O 1
ATOM 3393 N N . PRO B 1 96 ? -14.383 11.133 19.953 1 92.19 96 PRO B N 1
ATOM 3394 C CA . PRO B 1 96 ? -13.578 10.203 20.734 1 92.19 96 PRO B CA 1
ATOM 3395 C C . PRO B 1 96 ? -14.242 8.836 20.891 1 92.19 96 PRO B C 1
ATOM 3397 O O . PRO B 1 96 ? -13.578 7.859 21.25 1 92.19 96 PRO B O 1
ATOM 3400 N N . GLY B 1 97 ? -15.539 8.781 20.594 1 94 97 GLY B N 1
ATOM 3401 C CA . GLY B 1 97 ? -16.281 7.551 20.781 1 94 97 GLY B CA 1
ATOM 3402 C C . GLY B 1 97 ? -16.297 6.668 19.547 1 94 97 GLY B C 1
ATOM 3403 O O . GLY B 1 97 ? -16.75 5.52 19.609 1 94 97 GLY B O 1
ATOM 3404 N N . CYS B 1 98 ? -15.727 7.156 18.469 1 94.62 98 CYS B N 1
ATOM 3405 C CA . CYS B 1 98 ? -15.82 6.344 17.266 1 94.62 98 CYS B CA 1
ATOM 3406 C C . CYS B 1 98 ? -14.773 5.238 17.266 1 94.62 98 CYS B C 1
ATOM 3408 O O . CYS B 1 98 ? -13.836 5.266 18.078 1 94.62 98 CYS B O 1
ATOM 3410 N N . LYS B 1 99 ? -14.875 4.262 16.391 1 93.31 99 LYS B N 1
ATOM 3411 C CA . LYS B 1 99 ? -14.047 3.057 16.391 1 93.31 99 LYS B CA 1
ATOM 3412 C C . LYS B 1 99 ? -12.586 3.391 16.094 1 93.31 99 LYS B C 1
ATOM 3414 O O . LYS B 1 99 ? -11.68 2.701 16.562 1 93.31 99 LYS B O 1
ATOM 3419 N N . TYR B 1 100 ? -12.312 4.438 15.414 1 96.25 100 TYR B N 1
ATOM 3420 C CA . TYR B 1 100 ? -10.953 4.809 15.055 1 96.25 100 TYR B CA 1
ATOM 3421 C C . TYR B 1 100 ? -10.266 5.535 16.203 1 96.25 100 TYR B C 1
ATOM 3423 O O . TYR B 1 100 ? -9.133 5.203 16.562 1 96.25 100 TYR B O 1
ATOM 3431 N N . CYS B 1 101 ? -10.922 6.465 16.797 1 96.06 101 CYS B N 1
ATOM 3432 C CA . CYS B 1 101 ? -10.328 7.262 17.875 1 96.06 101 CYS B CA 1
ATOM 3433 C C . CYS B 1 101 ? -10.055 6.41 19.094 1 96.06 101 CYS B C 1
ATOM 3435 O O . CYS B 1 101 ? -9.086 6.648 19.828 1 96.06 101 CYS B O 1
ATOM 3437 N N . ARG B 1 102 ? -10.852 5.398 19.266 1 96.25 102 ARG B N 1
ATOM 3438 C CA . ARG B 1 102 ? -10.695 4.527 20.422 1 96.25 102 ARG B CA 1
ATOM 3439 C C . ARG B 1 102 ? -9.383 3.754 20.359 1 96.25 102 ARG B C 1
ATOM 3441 O O . ARG B 1 102 ? -8.93 3.207 21.359 1 96.25 102 ARG B O 1
ATOM 3448 N N . VAL B 1 103 ? -8.805 3.701 19.156 1 95.06 103 VAL B N 1
ATOM 3449 C CA . VAL B 1 103 ? -7.551 2.961 19.031 1 95.06 103 VAL B CA 1
ATOM 3450 C C . VAL B 1 103 ? -6.445 3.893 18.547 1 95.06 103 VAL B C 1
ATOM 3452 O O . VAL B 1 103 ? -5.488 3.449 17.906 1 95.06 103 VAL B O 1
ATOM 3455 N N . GLY B 1 104 ? -6.578 5.172 18.719 1 94.81 104 GLY B N 1
ATOM 3456 C CA . GLY B 1 104 ? -5.527 6.148 18.469 1 94.81 104 GLY B CA 1
ATOM 3457 C C . GLY B 1 104 ? -5.383 6.508 17 1 94.81 104 GLY B C 1
ATOM 3458 O O . GLY B 1 104 ? -4.34 7.012 16.578 1 94.81 104 GLY B O 1
ATOM 3459 N N . LYS B 1 105 ? -6.395 6.199 16.172 1 97.31 105 LYS B N 1
ATOM 3460 C CA . LYS B 1 105 ? -6.352 6.477 14.742 1 97.31 105 LYS B CA 1
ATOM 3461 C C . LYS B 1 105 ? -7.387 7.531 14.359 1 97.31 105 LYS B C 1
ATOM 3463 O O . LYS B 1 105 ? -8.133 7.355 13.391 1 97.31 105 LYS B O 1
ATOM 3468 N N . CYS B 1 106 ? -7.395 8.617 15.125 1 97.25 106 CYS B N 1
ATOM 3469 C CA . CYS B 1 106 ? -8.414 9.648 14.984 1 97.25 106 CYS B CA 1
ATOM 3470 C C . CYS B 1 106 ? -8.32 10.32 13.617 1 97.25 106 CYS B C 1
ATOM 3472 O O . CYS B 1 106 ? -9.281 10.945 13.164 1 97.25 106 CYS B O 1
ATOM 3474 N N . MET B 1 107 ? -7.098 10.203 12.938 1 97.25 107 MET B N 1
ATOM 3475 C CA . MET B 1 107 ? -6.934 10.758 11.594 1 97.25 107 MET B CA 1
ATOM 3476 C C . MET B 1 107 ? -7.891 10.086 10.617 1 97.25 107 MET B C 1
ATOM 3478 O O . MET B 1 107 ? -8.18 10.641 9.547 1 97.25 107 MET B O 1
ATOM 3482 N N . GLN B 1 108 ? -8.406 8.938 10.992 1 97.31 108 GLN B N 1
ATOM 3483 C CA . GLN B 1 108 ? -9.266 8.148 10.117 1 97.31 108 GLN B CA 1
ATOM 3484 C C . GLN B 1 108 ? -10.734 8.398 10.414 1 97.31 108 GLN B C 1
ATOM 3486 O O . GLN B 1 108 ? -11.617 7.828 9.766 1 97.31 108 GLN B O 1
ATOM 3491 N N . CYS B 1 109 ? -11.078 9.297 11.398 1 96.31 109 CYS B N 1
ATOM 3492 C CA . CYS B 1 109 ? -12.453 9.625 11.758 1 96.31 109 CYS B CA 1
ATOM 3493 C C . CYS B 1 109 ? -13.094 10.516 10.703 1 96.31 109 CYS B C 1
ATOM 3495 O O . CYS B 1 109 ? -12.656 11.648 10.5 1 96.31 109 CYS B O 1
ATOM 3497 N N . ARG B 1 110 ? -14.164 10.102 10.039 1 91.56 110 ARG B N 1
ATOM 3498 C CA . ARG B 1 110 ? -14.812 10.875 8.984 1 91.56 110 ARG B CA 1
ATOM 3499 C C . ARG B 1 110 ? -15.5 12.109 9.555 1 91.56 110 ARG B C 1
ATOM 3501 O O . ARG B 1 110 ? -15.719 13.086 8.844 1 91.56 110 ARG B O 1
ATOM 3508 N N . ASP B 1 111 ? -15.734 12.062 10.828 1 91.75 111 ASP B N 1
ATOM 3509 C CA . ASP B 1 111 ? -16.438 13.164 11.477 1 91.75 111 ASP B CA 1
ATOM 3510 C C . ASP B 1 111 ? -15.453 14.148 12.109 1 91.75 111 ASP B C 1
ATOM 3512 O O . ASP B 1 111 ? -15.852 15.031 12.875 1 91.75 111 ASP B O 1
ATOM 3516 N N . GLN B 1 112 ? -14.242 14.016 11.773 1 94.31 112 GLN B N 1
ATOM 3517 C CA . GLN B 1 112 ? -13.242 14.898 12.359 1 94.31 112 GLN B CA 1
ATOM 3518 C C . GLN B 1 112 ? -13.398 16.328 11.844 1 94.31 112 GLN B C 1
ATOM 3520 O O . GLN B 1 112 ? -13.898 16.547 10.734 1 94.31 112 GLN B O 1
ATOM 3525 N N . SER B 1 113 ? -13.094 17.266 12.672 1 95.06 113 SER B N 1
ATOM 3526 C CA . SER B 1 113 ? -12.953 18.672 12.312 1 95.06 113 SER B CA 1
ATOM 3527 C C . SER B 1 113 ? -11.508 19.141 12.445 1 95.06 113 SER B C 1
ATOM 3529 O O . SER B 1 113 ? -10.781 18.688 13.344 1 95.06 113 SER B O 1
ATOM 3531 N N . ILE B 1 114 ? -11.086 19.922 11.547 1 96.31 114 ILE B N 1
ATOM 3532 C CA . ILE B 1 114 ? -9.766 20.547 11.609 1 96.31 114 ILE B CA 1
ATOM 3533 C C . ILE B 1 114 ? -9.914 22.062 11.703 1 96.31 114 ILE B C 1
ATOM 3535 O O . ILE B 1 114 ? -10.594 22.672 10.875 1 96.31 114 ILE B O 1
ATOM 3539 N N . PRO B 1 115 ? -9.367 22.656 12.781 1 97.19 115 PRO B N 1
ATOM 3540 C CA . PRO B 1 115 ? -9.438 24.109 12.852 1 97.19 115 PRO B CA 1
ATOM 3541 C C . PRO B 1 115 ? -8.836 24.797 11.625 1 97.19 115 PRO B C 1
ATOM 3543 O O . PRO B 1 115 ? -7.75 24.422 11.18 1 97.19 115 PRO B O 1
ATOM 3546 N N . GLY B 1 116 ? -9.594 25.734 11.133 1 97.12 116 GLY B N 1
ATOM 3547 C CA . GLY B 1 116 ? -9.102 26.453 9.969 1 97.12 116 GLY B CA 1
ATOM 3548 C C . GLY B 1 116 ? -9.406 25.766 8.664 1 97.12 116 GLY B C 1
ATOM 3549 O O . GLY B 1 116 ? -9.055 26.266 7.59 1 97.12 116 GLY B O 1
ATOM 3550 N N . GLN B 1 117 ? -10.023 24.547 8.781 1 95.5 117 GLN B N 1
ATOM 3551 C CA . GLN B 1 117 ? -10.344 23.828 7.555 1 95.5 117 GLN B CA 1
ATOM 3552 C C . GLN B 1 117 ? -11.828 23.484 7.492 1 95.5 117 GLN B C 1
ATOM 3554 O O . GLN B 1 117 ? -12.391 23.328 6.406 1 95.5 117 GLN B O 1
ATOM 3559 N N . SER B 1 118 ? -12.359 23.266 8.781 1 89.94 118 SER B N 1
ATOM 3560 C CA . SER B 1 118 ? -13.766 22.891 8.836 1 89.94 118 SER B CA 1
ATOM 3561 C C . SER B 1 118 ? -14.391 23.281 10.172 1 89.94 118 SER B C 1
ATOM 3563 O O . SER B 1 118 ? -13.711 23.25 11.203 1 89.94 118 SER B O 1
ATOM 3565 N N . ASN B 1 119 ? -15.594 23.578 10.273 1 92.06 119 ASN B N 1
ATOM 3566 C CA . ASN B 1 119 ? -16.5 23.766 11.406 1 92.06 119 ASN B CA 1
ATOM 3567 C C . ASN B 1 119 ? -15.961 24.781 12.398 1 92.06 119 ASN B C 1
ATOM 3569 O O . ASN B 1 119 ? -16.719 25.344 13.203 1 92.06 119 ASN B O 1
ATOM 3573 N N . TYR B 1 120 ? -14.57 24.891 12.531 1 95.5 120 TYR B N 1
ATOM 3574 C CA . TYR B 1 120 ? -13.961 25.812 13.492 1 95.5 120 TYR B CA 1
ATOM 3575 C C . TYR B 1 120 ? -13.016 26.781 12.789 1 95.5 120 TYR B C 1
ATOM 3577 O O . TYR B 1 120 ? -12.273 26.391 11.883 1 95.5 120 TYR B O 1
ATOM 3585 N N . TYR B 1 121 ? -13.047 28.016 13.242 1 97.31 121 TYR B N 1
ATOM 3586 C CA . TYR B 1 121 ? -12.07 29 12.758 1 97.31 121 TYR B CA 1
ATOM 3587 C C . TYR B 1 121 ? -10.656 28.594 13.148 1 97.31 121 TYR B C 1
ATOM 3589 O O . TYR B 1 121 ? -10.453 27.906 14.156 1 97.31 121 TYR B O 1
ATOM 3597 N N . GLY B 1 122 ? -9.68 29.078 12.289 1 98 122 GLY B N 1
ATOM 3598 C CA . GLY B 1 122 ? -8.297 28.672 12.484 1 98 122 GLY B CA 1
ATOM 3599 C C . GLY B 1 122 ? -7.457 29.75 13.156 1 98 122 GLY B C 1
ATOM 3600 O O . GLY B 1 122 ? -7.992 30.609 13.852 1 98 122 GLY B O 1
ATOM 3601 N N . GLY B 1 123 ? -6.168 29.594 13.008 1 98.38 123 GLY B N 1
ATOM 3602 C CA . GLY B 1 123 ? -5.211 30.344 13.812 1 98.38 123 GLY B CA 1
ATOM 3603 C C . GLY B 1 123 ? -4.777 31.641 13.164 1 98.38 123 GLY B C 1
ATOM 3604 O O . GLY B 1 123 ? -3.947 32.375 13.711 1 98.38 123 GLY B O 1
ATOM 3605 N N . TYR B 1 124 ? -5.289 31.922 11.922 1 98.62 124 TYR B N 1
ATOM 3606 C CA . TYR B 1 124 ? -5.016 33.25 11.391 1 98.62 124 TYR B CA 1
ATOM 3607 C C . TYR B 1 124 ? -5.793 34.312 12.148 1 98.62 124 TYR B C 1
ATOM 3609 O O . TYR B 1 124 ? -6.523 35.125 11.555 1 98.62 124 TYR B O 1
ATOM 3617 N N . ALA B 1 125 ? -5.641 34.344 13.445 1 98.56 125 ALA B N 1
ATOM 3618 C CA . ALA B 1 125 ? -6.391 35.156 14.406 1 98.56 125 ALA B CA 1
ATOM 3619 C C . ALA B 1 125 ? -5.602 35.344 15.695 1 98.56 125 ALA B C 1
ATOM 3621 O O . ALA B 1 125 ? -4.598 34.688 15.93 1 98.56 125 ALA B O 1
ATOM 3622 N N . GLU B 1 126 ? -6.07 36.281 16.484 1 98.62 126 GLU B N 1
ATOM 3623 C CA . GLU B 1 126 ? -5.438 36.531 17.781 1 98.62 126 GLU B CA 1
ATOM 3624 C C . GLU B 1 126 ? -5.715 35.406 18.766 1 98.62 126 GLU B C 1
ATOM 3626 O O . GLU B 1 126 ? -4.867 35.094 19.594 1 98.62 126 GLU B O 1
ATOM 3631 N N . TYR B 1 127 ? -6.902 34.812 18.656 1 98.62 127 TYR B N 1
ATOM 3632 C CA . TYR B 1 127 ? -7.316 33.781 19.594 1 98.62 127 TYR B CA 1
ATOM 3633 C C . TYR B 1 127 ? -7.914 32.594 18.859 1 98.62 127 TYR B C 1
ATOM 3635 O O . TYR B 1 127 ? -8.469 32.75 17.781 1 98.62 127 TYR B O 1
ATOM 3643 N N . LEU B 1 128 ? -7.777 31.438 19.422 1 98.62 128 LEU B N 1
ATOM 3644 C CA . LEU B 1 128 ? -8.312 30.188 18.906 1 98.62 128 LEU B CA 1
ATOM 3645 C C . LEU B 1 128 ? -9.141 29.469 19.953 1 98.62 128 LEU B C 1
ATOM 3647 O O . LEU B 1 128 ? -8.672 29.234 21.078 1 98.62 128 LEU B O 1
ATOM 3651 N N . TYR B 1 129 ? -10.367 29.203 19.594 1 98.62 129 TYR B N 1
ATOM 3652 C CA . TYR B 1 129 ? -11.227 28.391 20.438 1 98.62 129 TYR B CA 1
ATOM 3653 C C . TYR B 1 129 ? -10.969 26.906 20.219 1 98.62 129 TYR B C 1
ATOM 3655 O O . TYR B 1 129 ? -11.055 26.406 19.094 1 98.62 129 TYR B O 1
ATOM 3663 N N . VAL B 1 130 ? -10.578 26.172 21.234 1 98.62 130 VAL B N 1
ATOM 3664 C CA . VAL B 1 130 ? -10.391 24.719 21.219 1 98.62 130 VAL B CA 1
ATOM 3665 C C . VAL B 1 130 ? -11.484 24.047 22.031 1 98.62 130 VAL B C 1
ATOM 3667 O O . VAL B 1 130 ? -11.555 24.219 23.25 1 98.62 130 VAL B O 1
ATOM 3670 N N . PRO B 1 131 ? -12.305 23.266 21.422 1 97.88 131 PRO B N 1
ATOM 3671 C CA . PRO B 1 131 ? -13.516 22.766 22.078 1 97.88 131 PRO B CA 1
ATOM 3672 C C . PRO B 1 131 ? -13.211 21.75 23.172 1 97.88 131 PRO B C 1
ATOM 3674 O O . PRO B 1 131 ? -14.07 21.453 24 1 97.88 131 PRO B O 1
ATOM 3677 N N . ASP B 1 132 ? -12.039 21.156 23.156 1 98.06 132 ASP B N 1
ATOM 3678 C CA . ASP B 1 132 ? -11.664 20.141 24.141 1 98.06 132 ASP B CA 1
ATOM 3679 C C . ASP B 1 132 ? -10.18 20.219 24.469 1 98.06 132 ASP B C 1
ATOM 3681 O O . ASP B 1 132 ? -9.336 20.234 23.562 1 98.06 132 ASP B O 1
ATOM 3685 N N . TYR B 1 133 ? -9.836 20.234 25.766 1 97.94 133 TYR B N 1
ATOM 3686 C CA . TYR B 1 133 ? -8.453 20.375 26.219 1 97.94 133 TYR B CA 1
ATOM 3687 C C . TYR B 1 133 ? -7.617 19.172 25.781 1 97.94 133 TYR B C 1
ATOM 3689 O O . TYR B 1 133 ? -6.387 19.234 25.766 1 97.94 133 TYR B O 1
ATOM 3697 N N . ARG B 1 134 ? -8.219 18.062 25.391 1 95.94 134 ARG B N 1
ATOM 3698 C CA . ARG B 1 134 ? -7.5 16.859 24.969 1 95.94 134 ARG B CA 1
ATOM 3699 C C . ARG B 1 134 ? -6.723 17.109 23.672 1 95.94 134 ARG B C 1
ATOM 3701 O O . ARG B 1 134 ? -5.816 16.359 23.328 1 95.94 134 ARG B O 1
ATOM 3708 N N . TYR B 1 135 ? -7.016 18.203 22.969 1 98.31 135 TYR B N 1
ATOM 3709 C CA . TYR B 1 135 ? -6.379 18.5 21.688 1 98.31 135 TYR B CA 1
ATOM 3710 C C . TYR B 1 135 ? -5.16 19.406 21.891 1 98.31 135 TYR B C 1
ATOM 3712 O O . TYR B 1 135 ? -4.602 19.922 20.922 1 98.31 135 TYR B O 1
ATOM 3720 N N . LEU B 1 136 ? -4.77 19.547 23.141 1 98.62 136 LEU B N 1
ATOM 3721 C CA . LEU B 1 136 ? -3.639 20.422 23.438 1 98.62 136 LEU B CA 1
ATOM 3722 C C . LEU B 1 136 ? -2.494 19.625 24.062 1 98.62 136 LEU B C 1
ATOM 3724 O O . LEU B 1 136 ? -2.715 18.812 24.969 1 98.62 136 LEU B O 1
ATOM 3728 N N . VAL B 1 137 ? -1.313 19.812 23.516 1 98.31 137 VAL B N 1
ATOM 3729 C CA . VAL B 1 137 ? -0.092 19.25 24.094 1 98.31 137 VAL B CA 1
ATOM 3730 C C . VAL B 1 137 ? 0.744 20.359 24.719 1 98.31 137 VAL B C 1
ATOM 3732 O O . VAL B 1 137 ? 1.09 21.344 24.047 1 98.31 137 VAL B O 1
ATOM 3735 N N . ARG B 1 138 ? 1.045 20.25 25.969 1 97.62 138 ARG B N 1
ATOM 3736 C CA . ARG B 1 138 ? 1.907 21.234 26.625 1 97.62 138 ARG B CA 1
ATOM 3737 C C . ARG B 1 138 ? 3.32 21.188 26.047 1 97.62 138 ARG B C 1
ATOM 3739 O O . ARG B 1 138 ? 3.857 20.109 25.797 1 97.62 138 ARG B O 1
ATOM 3746 N N . ILE B 1 139 ? 3.867 22.344 25.844 1 97.38 139 ILE B N 1
ATOM 3747 C CA . ILE B 1 139 ? 5.215 22.391 25.281 1 97.38 139 ILE B CA 1
ATOM 3748 C C . ILE B 1 139 ? 6.07 23.359 26.109 1 97.38 139 ILE B C 1
ATOM 3750 O O . ILE B 1 139 ? 5.539 24.203 26.828 1 97.38 139 ILE B O 1
ATOM 3754 N N . ASP B 1 140 ? 7.371 23.188 26.062 1 94.75 140 ASP B N 1
ATOM 3755 C CA . ASP B 1 140 ? 8.312 24.094 26.703 1 94.75 140 ASP B CA 1
ATOM 3756 C C . ASP B 1 140 ? 9.219 24.766 25.672 1 94.75 140 ASP B C 1
ATOM 3758 O O . ASP B 1 140 ? 10.289 25.281 26.016 1 94.75 140 ASP B O 1
ATOM 3762 N N . ILE B 1 141 ? 8.836 24.672 24.453 1 93.75 141 ILE B N 1
ATOM 3763 C CA . ILE B 1 141 ? 9.555 25.297 23.344 1 93.75 141 ILE B CA 1
ATOM 3764 C C . ILE B 1 141 ? 8.797 26.531 22.875 1 93.75 141 ILE B C 1
ATOM 3766 O O . ILE B 1 141 ? 7.629 26.719 23.219 1 93.75 141 ILE B O 1
ATOM 3770 N N . ASP B 1 142 ? 9.508 27.406 22.156 1 95.81 142 ASP B N 1
ATOM 3771 C CA . ASP B 1 142 ? 8.906 28.641 21.641 1 95.81 142 ASP B CA 1
ATOM 3772 C C . ASP B 1 142 ? 7.723 28.312 20.734 1 95.81 142 ASP B C 1
ATOM 3774 O O . ASP B 1 142 ? 7.871 27.609 19.719 1 95.81 142 ASP B O 1
ATOM 3778 N N . PRO B 1 143 ? 6.535 28.828 21.062 1 97.44 143 PRO B N 1
ATOM 3779 C CA . PRO B 1 143 ? 5.344 28.516 20.266 1 97.44 143 PRO B CA 1
ATOM 3780 C C . PRO B 1 143 ? 5.48 28.922 18.812 1 97.44 143 PRO B C 1
ATOM 3782 O O . PRO B 1 143 ? 4.895 28.297 17.922 1 97.44 143 PRO B O 1
ATOM 3785 N N . VAL B 1 144 ? 6.211 29.984 18.484 1 97.56 144 VAL B N 1
ATOM 3786 C CA . VAL B 1 144 ? 6.406 30.406 17.109 1 97.56 144 VAL B CA 1
ATOM 3787 C C . VAL B 1 144 ? 7.152 29.312 16.344 1 97.56 144 VAL B C 1
ATOM 3789 O O . VAL B 1 144 ? 6.789 28.969 15.211 1 97.56 144 VAL B O 1
ATOM 3792 N N . GLU B 1 145 ? 8.102 28.703 16.984 1 94.94 145 GLU B N 1
ATOM 3793 C CA . GLU B 1 145 ? 8.93 27.656 16.375 1 94.94 145 GLU B CA 1
ATOM 3794 C C . GLU B 1 145 ? 8.172 26.344 16.281 1 94.94 145 GLU B C 1
ATOM 3796 O O . GLU B 1 145 ? 8.469 25.516 15.406 1 94.94 145 GLU B O 1
ATOM 3801 N N . THR B 1 146 ? 7.16 26.203 17.125 1 96.38 146 THR B N 1
ATOM 3802 C CA . THR B 1 146 ? 6.512 24.906 17.234 1 96.38 146 THR B CA 1
ATOM 3803 C C . THR B 1 146 ? 5.219 24.875 16.422 1 96.38 146 THR B C 1
ATOM 3805 O O . THR B 1 146 ? 4.691 23.797 16.125 1 96.38 146 THR B O 1
ATOM 3808 N N . ALA B 1 147 ? 4.711 26.016 16.031 1 98 147 ALA B N 1
ATOM 3809 C CA . ALA B 1 147 ? 3.416 26.094 15.359 1 98 147 ALA B CA 1
ATOM 3810 C C . ALA B 1 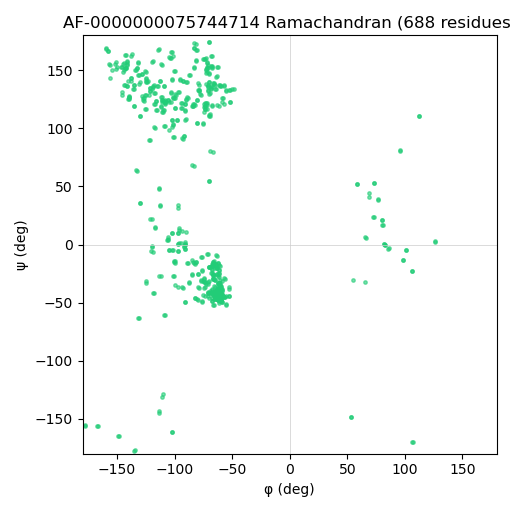147 ? 3.365 25.156 14.156 1 98 147 ALA B C 1
ATOM 3812 O O . ALA B 1 147 ? 2.443 24.344 14.023 1 98 147 ALA B O 1
ATOM 3813 N N . PRO B 1 148 ? 4.477 25.125 13.312 1 97.88 148 PRO B N 1
ATOM 3814 C CA . PRO B 1 148 ? 4.434 24.25 12.148 1 97.88 148 PRO B CA 1
ATOM 3815 C C . PRO B 1 148 ? 4.434 22.766 12.523 1 97.88 148 PRO B C 1
ATOM 3817 O O . PRO B 1 148 ? 4.078 21.922 11.703 1 97.88 148 PRO B O 1
ATOM 3820 N N . LEU B 1 149 ? 4.84 22.453 13.742 1 98.06 149 LEU B N 1
ATOM 3821 C CA . LEU B 1 149 ? 4.91 21.062 14.172 1 98.06 149 LEU B CA 1
ATOM 3822 C C . LEU B 1 149 ? 3.514 20.453 14.273 1 98.06 149 LEU B C 1
ATOM 3824 O O . LEU B 1 149 ? 3.361 19.219 14.219 1 98.06 149 LEU B O 1
ATOM 3828 N N . ALA B 1 150 ? 2.482 21.297 14.406 1 98.38 150 ALA B N 1
ATOM 3829 C CA . ALA B 1 150 ? 1.114 20.812 14.586 1 98.38 150 ALA B CA 1
ATOM 3830 C C . ALA B 1 150 ? 0.66 20 13.367 1 98.38 150 ALA B C 1
ATOM 3832 O O . ALA B 1 150 ? -0.193 19.109 13.492 1 98.38 150 ALA B O 1
ATOM 3833 N N . ASP B 1 151 ? 1.215 20.281 12.227 1 98.19 151 ASP B N 1
ATOM 3834 C CA . ASP B 1 151 ? 0.907 19.516 11.023 1 98.19 151 ASP B CA 1
ATOM 3835 C C . ASP B 1 151 ? 2.184 19.109 10.297 1 98.19 151 ASP B C 1
ATOM 3837 O O . ASP B 1 151 ? 2.588 17.938 10.352 1 98.19 151 ASP B O 1
ATOM 3841 N N . ALA B 1 152 ? 2.963 20.047 9.812 1 97.81 152 ALA B N 1
ATOM 3842 C CA . ALA B 1 152 ? 4.141 19.75 9 1 97.81 152 ALA B CA 1
ATOM 3843 C C . ALA B 1 152 ? 5.078 18.797 9.734 1 97.81 152 ALA B C 1
ATOM 3845 O O . ALA B 1 152 ? 5.496 17.766 9.188 1 97.81 152 ALA B O 1
ATOM 3846 N N . GLY B 1 153 ? 5.391 19.172 10.969 1 98.31 153 GLY B N 1
ATOM 3847 C CA . GLY B 1 153 ? 6.246 18.297 11.758 1 98.31 153 GLY B CA 1
ATOM 3848 C C . GLY B 1 153 ? 5.621 16.953 12.047 1 98.31 153 GLY B C 1
ATOM 3849 O O . GLY B 1 153 ? 6.262 15.914 11.859 1 98.31 153 GLY B O 1
ATOM 3850 N N . LEU B 1 154 ? 4.363 16.984 12.484 1 98.75 154 LEU B N 1
ATOM 3851 C CA . LEU B 1 154 ? 3.68 15.758 12.906 1 98.75 154 LEU B CA 1
ATOM 3852 C C . LEU B 1 154 ? 3.455 14.82 11.727 1 98.75 154 LEU B C 1
ATOM 3854 O O . LEU B 1 154 ? 3.666 13.617 11.836 1 98.75 154 LEU B O 1
ATOM 3858 N N . THR B 1 155 ? 3.033 15.375 10.609 1 98.69 155 THR B N 1
ATOM 3859 C CA . THR B 1 155 ? 2.82 14.602 9.391 1 98.69 155 THR B CA 1
ATOM 3860 C C . THR B 1 155 ? 4.109 13.906 8.961 1 98.69 155 THR B C 1
ATOM 3862 O O . THR B 1 155 ? 4.098 12.719 8.625 1 98.69 155 THR B O 1
ATOM 3865 N N . SER B 1 156 ? 5.203 14.625 9 1 98.81 156 SER B N 1
ATOM 3866 C CA . SER B 1 156 ? 6.5 14.07 8.625 1 98.81 156 SER B CA 1
ATOM 3867 C C . SER B 1 156 ? 6.969 13.023 9.633 1 98.81 156 SER B C 1
ATOM 3869 O O . SER B 1 156 ? 7.539 12 9.25 1 98.81 156 SER B O 1
ATOM 3871 N N . TYR B 1 157 ? 6.758 13.32 10.922 1 98.88 157 TYR B N 1
ATOM 3872 C CA . TYR B 1 157 ? 7.152 12.398 11.977 1 98.88 157 TYR B CA 1
ATOM 3873 C C . TYR B 1 157 ? 6.449 11.055 11.82 1 98.88 157 TYR B C 1
ATOM 3875 O O . TYR B 1 157 ? 7.086 10 11.875 1 98.88 157 TYR B O 1
ATOM 3883 N N . SER B 1 158 ? 5.164 11.141 11.609 1 98.88 158 SER B N 1
ATOM 3884 C CA . SER B 1 158 ? 4.375 9.93 11.438 1 98.88 158 SER B CA 1
ATOM 3885 C C . SER B 1 158 ? 4.82 9.148 10.203 1 98.88 158 SER B C 1
ATOM 3887 O O . SER B 1 158 ? 4.898 7.922 10.227 1 98.88 158 SER B O 1
ATOM 3889 N N . ALA B 1 159 ? 5.082 9.812 9.117 1 98.88 159 ALA B N 1
ATOM 3890 C CA . ALA B 1 159 ? 5.535 9.172 7.879 1 98.88 159 ALA B CA 1
ATOM 3891 C C . ALA B 1 159 ? 6.863 8.453 8.086 1 98.88 159 ALA B C 1
ATOM 3893 O O . ALA B 1 159 ? 7.039 7.32 7.637 1 98.88 159 ALA B O 1
ATOM 3894 N N . VAL B 1 160 ? 7.777 9.125 8.789 1 98.88 160 VAL B N 1
ATOM 3895 C CA . VAL B 1 160 ? 9.086 8.523 9.047 1 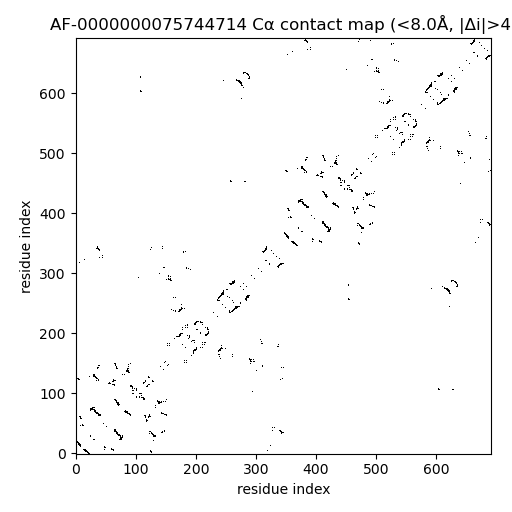98.88 160 VAL B CA 1
ATOM 3896 C C . VAL B 1 160 ? 8.922 7.301 9.953 1 98.88 160 VAL B C 1
ATOM 3898 O O . VAL B 1 160 ? 9.547 6.266 9.727 1 98.88 160 VAL B O 1
ATOM 3901 N N . LYS B 1 161 ? 8.102 7.426 10.945 1 98.81 161 LYS B N 1
ATOM 3902 C CA . LYS B 1 161 ? 7.871 6.281 11.82 1 98.81 161 LYS B CA 1
ATOM 3903 C C . LYS B 1 161 ? 7.336 5.086 11.031 1 98.81 161 LYS B C 1
ATOM 3905 O O . LYS B 1 161 ? 7.734 3.947 11.281 1 98.81 161 LYS B O 1
ATOM 3910 N N . LYS B 1 162 ? 6.473 5.316 10.102 1 98.69 162 LYS B N 1
ATOM 3911 C CA . LYS B 1 162 ? 5.895 4.258 9.273 1 98.69 162 LYS B CA 1
ATOM 3912 C C . LYS B 1 162 ? 6.953 3.627 8.367 1 98.69 162 LYS B C 1
ATOM 3914 O O . LYS B 1 162 ? 6.754 2.529 7.848 1 98.69 162 LYS B O 1
ATOM 3919 N N . SER B 1 163 ? 8.047 4.316 8.172 1 98.69 163 SER B N 1
ATOM 3920 C CA . SER B 1 163 ? 9.117 3.84 7.309 1 98.69 163 SER B CA 1
ATOM 3921 C C . SER B 1 163 ? 10.062 2.91 8.062 1 98.69 163 SER B C 1
ATOM 3923 O O . SER B 1 163 ? 10.703 2.045 7.457 1 98.69 163 SER B O 1
ATOM 3925 N N . ILE B 1 164 ? 10.141 3.045 9.32 1 98.69 164 ILE B N 1
ATOM 3926 C CA . ILE B 1 164 ? 11.203 2.455 10.125 1 98.69 164 ILE B CA 1
ATOM 3927 C C . ILE B 1 164 ? 11.172 0.934 9.992 1 98.69 164 ILE B C 1
ATOM 3929 O O . ILE B 1 164 ? 12.211 0.294 9.852 1 98.69 164 ILE B O 1
ATOM 3933 N N . PRO B 1 165 ? 9.953 0.291 9.961 1 98.06 165 PRO B N 1
ATOM 3934 C CA . PRO B 1 165 ? 9.914 -1.171 9.867 1 98.06 165 PRO B CA 1
ATOM 3935 C C . PRO B 1 165 ? 10.539 -1.693 8.578 1 98.06 165 PRO B C 1
ATOM 3937 O O . PRO B 1 165 ? 10.859 -2.883 8.477 1 98.06 165 PRO B O 1
ATOM 3940 N N . TYR B 1 166 ? 10.75 -0.9 7.582 1 98.31 166 TYR B N 1
ATOM 3941 C CA . TYR B 1 166 ? 11.289 -1.313 6.293 1 98.31 166 TYR B CA 1
ATOM 3942 C C . TYR B 1 166 ? 12.797 -1.062 6.23 1 98.31 166 TYR B C 1
ATOM 3944 O O . TYR B 1 166 ? 13.453 -1.446 5.262 1 98.31 166 TYR B O 1
ATOM 3952 N N . LEU B 1 167 ? 13.359 -0.414 7.273 1 98.44 167 LEU B N 1
ATOM 3953 C CA . LEU B 1 167 ? 14.727 0.09 7.195 1 98.44 167 LEU B CA 1
ATOM 3954 C C . LEU B 1 167 ? 15.688 -0.828 7.938 1 98.44 167 LEU B C 1
ATOM 3956 O O . LEU B 1 167 ? 15.328 -1.415 8.961 1 98.44 167 LEU B O 1
ATOM 3960 N N . TYR B 1 168 ? 16.844 -1.026 7.426 1 96.69 168 TYR B N 1
ATOM 3961 C CA . TYR B 1 168 ? 18 -1.735 7.984 1 96.69 168 TYR B CA 1
ATOM 3962 C C . TYR B 1 168 ? 19.297 -1.041 7.613 1 96.69 168 TYR B C 1
ATOM 3964 O O . TYR B 1 168 ? 19.312 -0.131 6.781 1 96.69 168 TYR B O 1
ATOM 3972 N N . PRO B 1 169 ? 20.422 -1.358 8.336 1 96.56 169 PRO B N 1
ATOM 3973 C CA . PRO B 1 169 ? 21.688 -0.708 7.973 1 96.56 169 PRO B CA 1
ATOM 3974 C C . PRO B 1 169 ? 22.016 -0.842 6.488 1 96.56 169 PRO B C 1
ATOM 3976 O O . PRO B 1 169 ? 22.016 -1.953 5.953 1 96.56 169 PRO B O 1
ATOM 3979 N N . GLY B 1 170 ? 22.188 0.302 5.855 1 95.38 170 GLY B N 1
ATOM 3980 C CA . GLY B 1 170 ? 22.484 0.312 4.434 1 95.38 170 GLY B CA 1
ATOM 3981 C C . GLY B 1 170 ? 21.281 0.621 3.564 1 95.38 170 GLY B C 1
ATOM 3982 O O . GLY B 1 170 ? 21.422 0.825 2.355 1 95.38 170 GLY B O 1
ATOM 3983 N N . SER B 1 171 ? 20.094 0.752 4.152 1 98.06 171 SER B N 1
ATOM 3984 C CA . SER B 1 171 ? 18.891 1.087 3.404 1 98.06 171 SER B CA 1
ATOM 3985 C C . SER B 1 171 ? 19 2.471 2.771 1 98.06 171 SER B C 1
ATOM 3987 O O . SER B 1 171 ? 19.641 3.367 3.328 1 98.06 171 SER B O 1
ATOM 3989 N N . LEU B 1 172 ? 18.422 2.555 1.618 1 98.75 172 LEU B N 1
ATOM 3990 C CA . LEU B 1 172 ? 18.281 3.838 0.941 1 98.75 172 LEU B CA 1
ATOM 3991 C C . LEU B 1 172 ? 16.859 4.367 1.061 1 98.75 172 LEU B C 1
ATOM 3993 O O . LEU B 1 172 ? 15.898 3.615 0.881 1 98.75 172 LEU B O 1
ATOM 3997 N N . VAL B 1 173 ? 16.734 5.633 1.459 1 98.94 173 VAL B N 1
ATOM 3998 C CA . VAL B 1 173 ? 15.43 6.289 1.55 1 98.94 173 VAL B CA 1
ATOM 3999 C C . VAL B 1 173 ? 15.367 7.457 0.565 1 98.94 173 VAL B C 1
ATOM 4001 O O . VAL B 1 173 ? 16.234 8.336 0.581 1 98.94 173 VAL B O 1
ATOM 4004 N N . ILE B 1 174 ? 14.383 7.43 -0.323 1 98.94 174 ILE B N 1
ATOM 4005 C CA . ILE B 1 174 ? 14.133 8.562 -1.21 1 98.94 174 ILE B CA 1
ATOM 4006 C C . ILE B 1 174 ? 13.125 9.508 -0.561 1 98.94 174 ILE B C 1
ATOM 4008 O O . ILE B 1 174 ? 12.039 9.094 -0.153 1 98.94 174 ILE B O 1
ATOM 4012 N N . VAL B 1 175 ? 13.5 10.703 -0.366 1 98.94 175 VAL B N 1
ATOM 4013 C CA . VAL B 1 175 ? 12.594 11.773 0.049 1 98.94 175 VAL B CA 1
ATOM 4014 C C . VAL B 1 175 ? 12.234 12.641 -1.153 1 98.94 175 VAL B C 1
ATOM 4016 O O . VAL B 1 175 ? 13.023 13.492 -1.565 1 98.94 175 VAL B O 1
ATOM 4019 N N . TYR B 1 176 ? 11.047 12.422 -1.64 1 98.88 176 TYR B N 1
ATOM 4020 C CA . TYR B 1 176 ? 10.656 13.023 -2.91 1 98.88 176 TYR B CA 1
ATOM 4021 C C . TYR B 1 176 ? 9.805 14.266 -2.689 1 98.88 176 TYR B C 1
ATOM 4023 O O . TYR B 1 176 ? 8.68 14.172 -2.193 1 98.88 176 TYR B O 1
ATOM 4031 N N . GLY B 1 177 ? 10.289 15.391 -3.119 1 97.38 177 GLY B N 1
ATOM 4032 C CA . GLY B 1 177 ? 9.594 16.656 -2.938 1 97.38 177 GLY B CA 1
ATOM 4033 C C . GLY B 1 177 ? 10.062 17.422 -1.723 1 97.38 177 GLY B C 1
ATOM 4034 O O . GLY B 1 177 ? 9.391 17.438 -0.689 1 97.38 177 GLY B O 1
ATOM 4035 N N . MET B 1 178 ? 11.195 18.141 -1.886 1 96.19 178 MET B N 1
ATOM 4036 C CA . MET B 1 178 ? 11.742 18.922 -0.783 1 96.19 178 MET B CA 1
ATOM 4037 C C . MET B 1 178 ? 10.914 20.188 -0.547 1 96.19 178 MET B C 1
ATOM 4039 O O . MET B 1 178 ? 10.68 20.969 -1.472 1 96.19 178 MET B O 1
ATOM 4043 N N . GLY B 1 179 ? 10.398 20.297 0.62 1 94.19 179 GLY B N 1
ATOM 4044 C CA . GLY B 1 179 ? 9.617 21.422 1.087 1 94.19 179 GLY B CA 1
ATOM 4045 C C . GLY B 1 179 ? 9.414 21.438 2.592 1 94.19 179 GLY B C 1
ATOM 4046 O O . GLY B 1 179 ? 10.281 20.984 3.34 1 94.19 179 GLY B O 1
ATOM 4047 N N . GLY B 1 180 ? 8.367 22.094 2.984 1 93.75 180 GLY B N 1
ATOM 4048 C CA . GLY B 1 180 ? 8.109 22.25 4.406 1 93.75 180 GLY B CA 1
ATOM 4049 C C . GLY B 1 180 ? 8.039 20.938 5.152 1 93.75 180 GLY B C 1
ATOM 4050 O O . GLY B 1 180 ? 8.648 20.781 6.211 1 93.75 180 GLY B O 1
ATOM 4051 N N . LEU B 1 181 ? 7.352 19.922 4.629 1 96.69 181 LEU B N 1
ATOM 4052 C CA . LEU B 1 181 ? 7.211 18.641 5.293 1 96.69 181 LEU B CA 1
ATOM 4053 C C . LEU B 1 181 ? 8.5 17.828 5.184 1 96.69 181 LEU B C 1
ATOM 4055 O O . LEU B 1 181 ? 9.008 17.312 6.188 1 96.69 181 LEU B O 1
ATOM 4059 N N . ALA B 1 182 ? 9.07 17.828 4.035 1 97.69 182 ALA B N 1
ATOM 4060 C CA . ALA B 1 182 ? 10.258 17.016 3.771 1 97.69 182 ALA B CA 1
ATOM 4061 C C . ALA B 1 182 ? 11.445 17.516 4.59 1 97.69 182 ALA B C 1
ATOM 4063 O O . ALA B 1 182 ? 12.336 16.734 4.945 1 97.69 182 ALA B O 1
ATOM 4064 N N . SER B 1 183 ? 11.461 18.812 4.883 1 97.69 183 SER B N 1
ATOM 4065 C CA . SER B 1 183 ? 12.547 19.359 5.684 1 97.69 183 SER B CA 1
ATOM 4066 C C . SER B 1 183 ? 12.594 18.719 7.066 1 97.69 183 SER B C 1
ATOM 4068 O O . SER B 1 183 ? 13.68 18.453 7.602 1 97.69 183 SER B O 1
ATOM 4070 N N . TYR B 1 184 ? 11.422 18.469 7.637 1 98.25 184 TYR B N 1
ATOM 4071 C CA . TYR B 1 184 ? 11.367 17.75 8.914 1 98.25 184 TYR B CA 1
ATOM 4072 C C . TYR B 1 184 ? 11.742 16.281 8.734 1 98.25 184 TYR B C 1
ATOM 4074 O O . TYR B 1 184 ? 12.492 15.734 9.547 1 98.25 184 TYR B O 1
ATOM 4082 N N . ALA B 1 185 ? 11.273 15.656 7.684 1 98.81 185 ALA B N 1
ATOM 4083 C CA . ALA B 1 185 ? 11.492 14.234 7.453 1 98.81 185 ALA B CA 1
ATOM 4084 C C . ALA B 1 185 ? 12.984 13.914 7.34 1 98.81 185 ALA B C 1
ATOM 4086 O O . ALA B 1 185 ? 13.453 12.93 7.906 1 98.81 185 ALA B O 1
ATOM 4087 N N . VAL B 1 186 ? 13.711 14.773 6.59 1 98.81 186 VAL B N 1
ATOM 4088 C CA . VAL B 1 186 ? 15.148 14.555 6.43 1 98.81 186 VAL B CA 1
ATOM 4089 C C . VAL B 1 186 ? 15.828 14.594 7.797 1 98.81 186 VAL B C 1
ATOM 4091 O O . VAL B 1 186 ? 16.641 13.719 8.117 1 98.81 186 VAL B O 1
ATOM 4094 N N . GLN B 1 187 ? 15.453 15.562 8.594 1 98.75 187 GLN B N 1
ATOM 4095 C CA . GLN B 1 187 ? 16.047 15.672 9.922 1 98.75 187 GLN B CA 1
ATOM 4096 C C . GLN B 1 187 ? 15.68 14.484 10.797 1 98.75 187 GLN B C 1
ATOM 4098 O O . GLN B 1 187 ? 16.531 13.93 11.5 1 98.75 187 GLN B O 1
ATOM 4103 N N . TYR B 1 188 ? 14.352 14.094 10.805 1 98.81 188 TYR B N 1
ATOM 4104 C CA . TYR B 1 188 ? 13.914 12.938 11.57 1 98.81 188 TYR B CA 1
ATOM 4105 C C . TYR B 1 188 ? 14.68 11.688 11.148 1 98.81 188 TYR B C 1
ATOM 4107 O O . TYR B 1 188 ? 15.125 10.914 12 1 98.81 188 TYR B O 1
ATOM 4115 N N . LEU B 1 189 ? 14.828 11.469 9.812 1 98.81 189 LEU B N 1
ATOM 4116 C CA . LEU B 1 189 ? 15.547 10.305 9.312 1 98.81 189 LEU B CA 1
ATOM 4117 C C . LEU B 1 189 ? 16.984 10.289 9.82 1 98.81 189 LEU B C 1
ATOM 4119 O O . LEU B 1 189 ? 17.469 9.266 10.305 1 98.81 189 LEU B O 1
ATOM 4123 N N . ARG B 1 190 ? 17.625 11.406 9.758 1 98.5 190 ARG B N 1
ATOM 4124 C CA . ARG B 1 190 ? 19.031 11.492 10.141 1 98.5 190 ARG B CA 1
ATOM 4125 C C . ARG B 1 190 ? 19.219 11.211 11.633 1 98.5 190 ARG B C 1
ATOM 4127 O O . ARG B 1 190 ? 20.234 10.648 12.039 1 98.5 190 ARG B O 1
ATOM 4134 N N . LYS B 1 191 ? 18.234 11.555 12.391 1 98.31 191 LYS B N 1
ATOM 4135 C CA . LYS B 1 191 ? 18.359 11.422 13.844 1 98.31 191 LYS B CA 1
ATOM 4136 C C . LYS B 1 191 ? 17.828 10.078 14.32 1 98.31 191 LYS B C 1
ATOM 4138 O O . LYS B 1 191 ? 18.391 9.461 15.219 1 98.31 191 LYS B O 1
ATOM 4143 N N . MET B 1 192 ? 16.75 9.547 13.734 1 98.19 192 MET B N 1
ATOM 4144 C CA . MET B 1 192 ? 16.094 8.32 14.18 1 98.19 192 MET B CA 1
ATOM 4145 C C . MET B 1 192 ? 16.75 7.102 13.531 1 98.19 192 MET B C 1
ATOM 4147 O O . MET B 1 192 ? 16.734 6.008 14.102 1 98.19 192 MET B O 1
ATOM 4151 N N . THR B 1 193 ? 17.234 7.277 12.289 1 98.25 193 THR B N 1
ATOM 4152 C CA . THR B 1 193 ? 17.766 6.176 11.508 1 98.25 193 THR B CA 1
ATOM 4153 C C . THR B 1 193 ? 19.094 6.559 10.875 1 98.25 193 THR B C 1
ATOM 4155 O O . THR B 1 193 ? 19.234 6.555 9.648 1 98.25 193 THR B O 1
ATOM 4158 N N . PRO B 1 194 ? 20.078 6.812 11.695 1 97.38 194 PRO B N 1
ATOM 4159 C CA . PRO B 1 194 ? 21.359 7.289 11.188 1 97.38 194 PRO B CA 1
ATOM 4160 C C . PRO B 1 194 ? 22.062 6.27 10.289 1 97.38 194 PRO B C 1
ATOM 4162 O O . PRO B 1 194 ? 23.047 6.598 9.625 1 97.38 194 PRO B O 1
ATOM 4165 N N . TYR B 1 195 ? 21.594 5.07 10.203 1 97.88 195 TYR B N 1
ATOM 4166 C CA . TYR B 1 195 ? 22.234 3.979 9.469 1 97.88 195 TYR B CA 1
ATOM 4167 C C . TYR B 1 195 ? 21.734 3.936 8.031 1 97.88 195 TYR B C 1
ATOM 4169 O O . TYR B 1 195 ? 22.156 3.082 7.242 1 97.88 195 TYR B O 1
ATOM 4177 N N . VAL B 1 196 ? 20.828 4.867 7.625 1 98.38 196 VAL B N 1
ATOM 4178 C CA . VAL B 1 196 ? 20.297 4.844 6.266 1 98.38 196 VAL B CA 1
ATOM 4179 C C . VAL B 1 196 ? 21 5.914 5.422 1 98.38 196 VAL B C 1
ATOM 4181 O O . VAL B 1 196 ? 21.641 6.82 5.961 1 98.38 196 VAL B O 1
ATOM 4184 N N . THR B 1 197 ? 20.906 5.781 4.109 1 98.69 197 THR B N 1
ATOM 4185 C CA . THR B 1 197 ? 21.281 6.812 3.148 1 98.69 197 THR B CA 1
ATOM 4186 C C . THR B 1 197 ? 20.047 7.547 2.637 1 98.69 197 THR B C 1
ATOM 4188 O O . THR B 1 197 ? 19.094 6.918 2.178 1 98.69 197 THR B O 1
ATOM 4191 N N . VAL B 1 198 ? 20.078 8.867 2.758 1 98.88 198 VAL B N 1
ATOM 4192 C CA . VAL B 1 198 ? 18.938 9.68 2.363 1 98.88 198 VAL B CA 1
ATOM 4193 C C . VAL B 1 198 ? 19.234 10.391 1.046 1 98.88 198 VAL B C 1
ATOM 4195 O O . VAL B 1 198 ? 20.234 11.102 0.928 1 98.88 198 VAL B O 1
ATOM 4198 N N . VAL B 1 199 ? 18.359 10.195 0.034 1 98.94 199 VAL B N 1
ATOM 4199 C CA . VAL B 1 199 ? 18.406 10.922 -1.229 1 98.94 199 VAL B CA 1
ATOM 4200 C C . VAL B 1 199 ? 17.203 11.852 -1.326 1 98.94 199 VAL B C 1
ATOM 4202 O O . VAL B 1 199 ? 16.062 11.398 -1.423 1 98.94 199 VAL B O 1
ATOM 4205 N N . ALA B 1 200 ? 17.453 13.133 -1.32 1 98.88 200 ALA B N 1
ATOM 4206 C CA . ALA B 1 200 ? 16.391 14.141 -1.459 1 98.88 200 ALA B CA 1
ATOM 4207 C C . ALA B 1 200 ? 16.203 14.539 -2.92 1 98.88 200 ALA B C 1
ATOM 4209 O O . ALA B 1 200 ? 17.188 14.664 -3.666 1 98.88 200 ALA B O 1
ATOM 4210 N N . VAL B 1 201 ? 14.961 14.719 -3.297 1 98.81 201 VAL B N 1
ATOM 4211 C CA . VAL B 1 201 ? 14.633 15.039 -4.684 1 98.81 201 VAL B CA 1
ATOM 4212 C C . VAL B 1 201 ? 13.875 16.375 -4.738 1 98.81 201 VAL B C 1
ATOM 4214 O O . VAL B 1 201 ? 12.977 16.609 -3.93 1 98.81 201 VAL B O 1
ATOM 4217 N N . SER B 1 202 ? 14.211 17.281 -5.574 1 97.5 202 SER B N 1
ATOM 4218 C CA . SER B 1 202 ? 13.523 18.547 -5.812 1 97.5 202 SER B CA 1
ATOM 4219 C C . SER B 1 202 ? 13.836 19.094 -7.199 1 97.5 202 SER B C 1
ATOM 4221 O O . SER B 1 202 ? 14.852 18.734 -7.801 1 97.5 202 SER B O 1
ATOM 4223 N N . ARG B 1 203 ? 12.945 19.875 -7.684 1 95.94 203 ARG B N 1
ATOM 4224 C CA . ARG B 1 203 ? 13.195 20.578 -8.945 1 95.94 203 ARG B CA 1
ATOM 4225 C C . ARG B 1 203 ? 14.008 21.844 -8.719 1 95.94 203 ARG B C 1
ATOM 4227 O O . ARG B 1 203 ? 14.547 22.422 -9.664 1 95.94 203 ARG B O 1
ATOM 4234 N N . SER B 1 204 ? 14.094 22.312 -7.457 1 95.62 204 SER B N 1
ATOM 4235 C CA . SER B 1 204 ? 14.727 23.578 -7.102 1 95.62 204 SER B CA 1
ATOM 4236 C C . SER B 1 204 ? 16.141 23.375 -6.582 1 95.62 204 SER B C 1
ATOM 4238 O O . SER B 1 204 ? 16.344 22.641 -5.613 1 95.62 204 SER B O 1
ATOM 4240 N N . ASP B 1 205 ? 17.094 24.156 -7.188 1 96.56 205 ASP B N 1
ATOM 4241 C CA . ASP B 1 205 ? 18.484 24.078 -6.727 1 96.56 205 ASP B CA 1
ATOM 4242 C C . ASP B 1 205 ? 18.609 24.547 -5.277 1 96.56 205 ASP B C 1
ATOM 4244 O O . ASP B 1 205 ? 19.359 23.969 -4.5 1 96.56 205 ASP B O 1
ATOM 4248 N N . ASP B 1 206 ? 17.875 25.547 -4.988 1 95.56 206 ASP B N 1
ATOM 4249 C CA . ASP B 1 206 ? 17.922 26.094 -3.633 1 95.56 206 ASP B CA 1
ATOM 4250 C C . ASP B 1 206 ? 17.438 25.062 -2.613 1 95.56 206 ASP B C 1
ATOM 4252 O O . ASP B 1 206 ? 18.016 24.922 -1.532 1 95.56 206 ASP B O 1
ATOM 4256 N N . LYS B 1 207 ? 16.453 24.312 -2.947 1 96.38 207 LYS B N 1
ATOM 4257 C CA . LYS B 1 207 ? 15.914 23.297 -2.039 1 96.38 207 LYS B CA 1
ATOM 4258 C C . LYS B 1 207 ? 16.844 22.094 -1.947 1 96.38 207 LYS B C 1
ATOM 4260 O O . LYS B 1 207 ? 16.906 21.422 -0.907 1 96.38 207 LYS B O 1
ATOM 4265 N N . LEU B 1 208 ? 17.516 21.828 -3.07 1 98 208 LEU B N 1
ATOM 4266 C CA . LEU B 1 208 ? 18.5 20.75 -3.027 1 98 208 LEU B CA 1
ATOM 4267 C C . LEU B 1 208 ? 19.641 21.078 -2.076 1 98 208 LEU B C 1
ATOM 4269 O O . LEU B 1 208 ? 20.047 20.25 -1.27 1 98 208 LEU B O 1
ATOM 4273 N N . LYS B 1 209 ? 20.141 22.312 -2.168 1 97.75 209 LYS B N 1
ATOM 4274 C CA . LYS B 1 209 ? 21.172 22.766 -1.238 1 97.75 209 LYS B CA 1
ATOM 4275 C C . LYS B 1 209 ? 20.672 22.719 0.204 1 97.75 209 LYS B C 1
ATOM 4277 O O . LYS B 1 209 ? 21.391 22.266 1.099 1 97.75 209 LYS B O 1
ATOM 4282 N N . TRP B 1 210 ? 19.438 23.156 0.34 1 97.12 210 TRP B N 1
ATOM 4283 C CA . TRP B 1 210 ? 18.797 23.141 1.654 1 97.12 210 TRP B CA 1
ATOM 4284 C C . TRP B 1 210 ? 18.703 21.719 2.189 1 97.12 210 TRP B C 1
ATOM 4286 O O . TRP B 1 210 ? 18.953 21.469 3.371 1 97.12 210 TRP B O 1
ATOM 4296 N N . ALA B 1 211 ? 18.391 20.734 1.366 1 98.12 211 ALA B N 1
ATOM 4297 C CA . ALA B 1 211 ? 18.281 19.328 1.753 1 98.12 211 ALA B CA 1
ATOM 4298 C C . ALA B 1 211 ? 19.625 18.797 2.281 1 98.12 211 ALA B C 1
ATOM 4300 O O . ALA B 1 211 ? 19.656 18.094 3.287 1 98.12 211 ALA B O 1
ATOM 4301 N N . GLU B 1 212 ? 20.672 19.141 1.604 1 98.31 212 GLU B N 1
ATOM 4302 C CA . GLU B 1 212 ? 22 18.719 2.041 1 98.31 212 GLU B CA 1
ATOM 4303 C C . GLU B 1 212 ? 22.344 19.328 3.398 1 98.31 212 GLU B C 1
ATOM 4305 O O . GLU B 1 212 ? 22.906 18.656 4.262 1 98.31 212 GLU B O 1
ATOM 4310 N N . GLU B 1 213 ? 21.969 20.578 3.562 1 97.38 213 GLU B N 1
ATOM 4311 C CA . GLU B 1 213 ? 22.219 21.25 4.832 1 97.38 213 GLU B CA 1
ATOM 4312 C C . GLU B 1 213 ? 21.469 20.562 5.973 1 97.38 213 GLU B C 1
ATOM 4314 O O . GLU B 1 213 ? 21.953 20.531 7.105 1 97.38 213 GLU B O 1
ATOM 4319 N N . LEU B 1 214 ? 20.328 20.031 5.648 1 97.5 214 LEU B N 1
ATOM 4320 C CA . LEU B 1 214 ? 19.5 19.391 6.66 1 97.5 214 LEU B CA 1
ATOM 4321 C C . LEU B 1 214 ? 19.969 17.969 6.945 1 97.5 214 LEU B C 1
ATOM 4323 O O . LEU B 1 214 ? 19.547 17.359 7.922 1 97.5 214 LEU B O 1
ATOM 4327 N N . GLY B 1 215 ? 20.828 17.422 6.039 1 98.12 215 GLY B N 1
ATOM 4328 C CA . GLY B 1 215 ? 21.453 16.141 6.363 1 98.12 215 GLY B CA 1
ATOM 4329 C C . GLY B 1 215 ? 21.25 15.094 5.277 1 98.12 215 GLY B C 1
ATOM 4330 O O . GLY B 1 215 ? 21.688 13.953 5.43 1 98.12 215 GLY B O 1
ATOM 4331 N N . ALA B 1 216 ? 20.609 15.438 4.168 1 98.75 216 ALA B N 1
ATOM 4332 C CA . ALA B 1 216 ? 20.516 14.477 3.07 1 98.75 216 ALA B CA 1
ATOM 4333 C C . ALA B 1 216 ? 21.906 14.109 2.547 1 98.75 216 ALA B C 1
ATOM 4335 O O . ALA B 1 216 ? 22.781 14.977 2.426 1 98.75 216 ALA B O 1
ATOM 4336 N N . HIS B 1 217 ? 22.109 12.867 2.295 1 98.81 217 HIS B N 1
ATOM 4337 C CA . HIS B 1 217 ? 23.391 12.43 1.773 1 98.81 217 HIS B CA 1
ATOM 4338 C C . HIS B 1 217 ? 23.547 12.805 0.306 1 98.81 217 HIS B C 1
ATOM 4340 O O . HIS B 1 217 ? 24.672 13.094 -0.148 1 98.81 217 HIS B O 1
ATOM 4346 N N . TYR B 1 218 ? 22.484 12.727 -0.45 1 98.69 218 TYR B N 1
ATOM 4347 C CA . TYR B 1 218 ? 22.406 13.156 -1.843 1 98.69 218 TYR B CA 1
ATOM 4348 C C . TYR B 1 218 ? 21.188 14.031 -2.082 1 98.69 218 TYR B C 1
ATOM 4350 O O . TYR B 1 218 ? 20.172 13.875 -1.411 1 98.69 218 TYR B O 1
ATOM 4358 N N . ALA B 1 219 ? 21.297 14.984 -2.953 1 98.81 219 ALA B N 1
ATOM 4359 C CA . ALA B 1 219 ? 20.219 15.852 -3.398 1 98.81 219 ALA B CA 1
ATOM 4360 C C . ALA B 1 219 ? 20.234 16.016 -4.918 1 98.81 219 ALA B C 1
ATOM 4362 O O . ALA B 1 219 ? 21.219 16.5 -5.484 1 98.81 219 ALA B O 1
ATOM 4363 N N . VAL B 1 220 ? 19.141 15.594 -5.543 1 98.81 220 VAL B N 1
ATOM 4364 C CA . VAL B 1 220 ? 19.219 15.516 -7 1 98.81 220 VAL B CA 1
ATOM 4365 C C . VAL B 1 220 ? 17.891 15.961 -7.609 1 98.81 220 VAL B C 1
ATOM 4367 O O . VAL B 1 220 ? 16.859 15.969 -6.934 1 98.81 220 VAL B O 1
ATOM 4370 N N . HIS B 1 221 ? 17.953 16.375 -8.844 1 98.62 221 HIS B N 1
ATOM 4371 C CA . HIS B 1 221 ? 16.734 16.609 -9.625 1 98.62 221 HIS B CA 1
ATOM 4372 C C . HIS B 1 221 ? 16.047 15.305 -10 1 98.62 221 HIS B C 1
ATOM 4374 O O . HIS B 1 221 ? 16.688 14.25 -10.023 1 98.62 221 HIS B O 1
ATOM 4380 N N . PRO B 1 222 ? 14.758 15.367 -10.266 1 98.31 222 PRO B N 1
ATOM 4381 C CA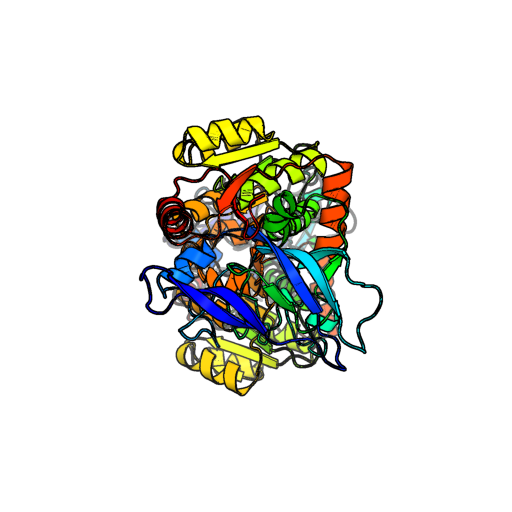 . PRO B 1 222 ? 14.031 14.141 -10.602 1 98.31 222 PRO B CA 1
ATOM 4382 C C . PRO B 1 222 ? 14.688 13.359 -11.742 1 98.31 222 PRO B C 1
ATOM 4384 O O . PRO B 1 222 ? 14.711 12.133 -11.719 1 98.31 222 PRO B O 1
ATOM 4387 N N . SER B 1 223 ? 15.227 14.055 -12.703 1 97.88 223 SER B N 1
ATOM 4388 C CA . SER B 1 223 ? 15.789 13.414 -13.883 1 97.88 223 SER B CA 1
ATOM 4389 C C . SER B 1 223 ? 17.031 12.609 -13.531 1 97.88 223 SER B C 1
ATOM 4391 O O . SER B 1 223 ? 17.453 11.734 -14.297 1 97.88 223 SER B O 1
ATOM 4393 N N . GLU B 1 224 ? 17.594 12.867 -12.367 1 98.38 224 GLU B N 1
ATOM 4394 C CA . GLU B 1 224 ? 18.828 12.219 -11.977 1 98.38 224 GLU B CA 1
ATOM 4395 C C . GLU B 1 224 ? 18.578 11.125 -10.938 1 98.38 224 GLU B C 1
ATOM 4397 O O . GLU B 1 224 ? 19.5 10.406 -10.547 1 98.38 224 GLU B O 1
ATOM 4402 N N . LEU B 1 225 ? 17.391 11 -10.508 1 98.69 225 LEU B N 1
ATOM 4403 C CA . LEU B 1 225 ? 17.078 10.156 -9.367 1 98.69 225 LEU B CA 1
ATOM 4404 C C . LEU B 1 225 ? 17.391 8.695 -9.656 1 98.69 225 LEU B C 1
ATOM 4406 O O . LEU B 1 225 ? 18.062 8.023 -8.859 1 98.69 225 LEU B O 1
ATOM 4410 N N . ALA B 1 226 ? 16.984 8.188 -10.797 1 98.19 226 ALA B N 1
ATOM 4411 C CA . ALA B 1 226 ? 17.203 6.781 -11.141 1 98.19 226 ALA B CA 1
ATOM 4412 C C . ALA B 1 226 ? 18.703 6.441 -11.141 1 98.19 226 ALA B C 1
ATOM 4414 O O . ALA B 1 226 ? 19.109 5.398 -10.625 1 98.19 226 ALA B O 1
ATOM 4415 N N . SER B 1 227 ? 19.516 7.32 -11.719 1 98 227 SER B N 1
ATOM 4416 C CA . SER B 1 227 ? 20.953 7.102 -11.812 1 98 227 SER B CA 1
ATOM 4417 C C . SER B 1 227 ? 21.594 7.07 -10.43 1 98 227 SER B C 1
ATOM 4419 O O . SER B 1 227 ? 22.453 6.23 -10.156 1 98 227 SER B O 1
ATOM 4421 N N . ILE B 1 228 ? 21.219 7.98 -9.555 1 98.31 228 ILE B N 1
ATOM 4422 C CA . ILE B 1 228 ? 21.812 8.039 -8.227 1 98.31 228 ILE B CA 1
ATOM 4423 C C . ILE B 1 228 ? 21.406 6.812 -7.418 1 98.31 228 ILE B C 1
ATOM 4425 O O . ILE B 1 228 ? 22.203 6.246 -6.68 1 98.31 228 ILE B O 1
ATOM 4429 N N . VAL B 1 229 ? 20.156 6.379 -7.512 1 98.5 229 VAL B N 1
ATOM 4430 C CA . VAL B 1 229 ? 19.703 5.199 -6.789 1 98.5 229 VAL B CA 1
ATOM 4431 C C . VAL B 1 229 ? 20.5 3.979 -7.223 1 98.5 229 VAL B C 1
ATOM 4433 O O . VAL B 1 229 ? 20.984 3.217 -6.383 1 98.5 229 VAL B O 1
ATOM 4436 N N . LYS B 1 230 ? 20.656 3.799 -8.523 1 96.81 230 LYS B N 1
ATOM 4437 C CA . LYS B 1 230 ? 21.406 2.668 -9.055 1 96.81 230 LYS B CA 1
ATOM 4438 C C . LYS B 1 230 ? 22.859 2.691 -8.57 1 96.81 230 LYS B C 1
ATOM 4440 O O . LYS B 1 230 ? 23.453 1.641 -8.312 1 96.81 230 LYS B O 1
ATOM 4445 N N . SER B 1 231 ? 23.406 3.865 -8.445 1 96.94 231 SER B N 1
ATOM 4446 C CA . SER B 1 231 ? 24.797 4.016 -8.062 1 96.94 231 SER B CA 1
ATOM 4447 C C . SER B 1 231 ? 25 3.736 -6.578 1 96.94 231 SER B C 1
ATOM 4449 O O . SER B 1 231 ? 26.062 3.242 -6.172 1 96.94 231 SER B O 1
ATOM 4451 N N . VAL B 1 232 ? 23.984 3.992 -5.758 1 96.19 232 VAL B N 1
ATOM 4452 C CA . VAL B 1 232 ? 24.172 3.973 -4.309 1 96.19 232 VAL B CA 1
ATOM 4453 C C . VAL B 1 232 ? 23.656 2.656 -3.74 1 96.19 232 VAL B C 1
ATOM 4455 O O . VAL B 1 232 ? 24.094 2.215 -2.678 1 96.19 232 VAL B O 1
ATOM 4458 N N . SER B 1 233 ? 22.719 2.078 -4.43 1 95.44 233 SER B N 1
ATOM 4459 C CA . SER B 1 233 ? 22.109 0.85 -3.938 1 95.44 233 SER B CA 1
ATOM 4460 C C . SER B 1 233 ? 21.875 -0.149 -5.066 1 95.44 233 SER B C 1
ATOM 4462 O O . SER B 1 233 ? 21.172 0.148 -6.035 1 95.44 233 SER B O 1
ATOM 4464 N N . THR B 1 234 ? 22.344 -1.331 -4.914 1 90.88 234 THR B N 1
ATOM 4465 C CA . THR B 1 234 ? 22.219 -2.375 -5.922 1 90.88 234 THR B CA 1
ATOM 4466 C C . THR B 1 234 ? 20.766 -2.85 -6.023 1 90.88 234 THR B C 1
ATOM 4468 O O . THR B 1 234 ? 20.281 -3.143 -7.113 1 90.88 234 THR B O 1
ATOM 4471 N N . ASP B 1 235 ? 20.062 -2.828 -4.922 1 93.5 235 ASP B N 1
ATOM 4472 C CA . ASP B 1 235 ? 18.734 -3.443 -4.887 1 93.5 235 ASP B CA 1
ATOM 4473 C C . ASP B 1 235 ? 17.641 -2.395 -5.031 1 93.5 235 ASP B C 1
ATOM 4475 O O . ASP B 1 235 ? 16.469 -2.732 -5.277 1 93.5 235 ASP B O 1
ATOM 4479 N N . GLY B 1 236 ? 17.969 -1.096 -4.879 1 98 236 GLY B N 1
ATOM 4480 C CA . GLY B 1 236 ? 16.969 -0.042 -4.914 1 98 236 GLY B CA 1
ATOM 4481 C C . GLY B 1 236 ? 16.688 0.562 -3.553 1 98 236 GLY B C 1
ATOM 4482 O O . GLY B 1 236 ? 17.453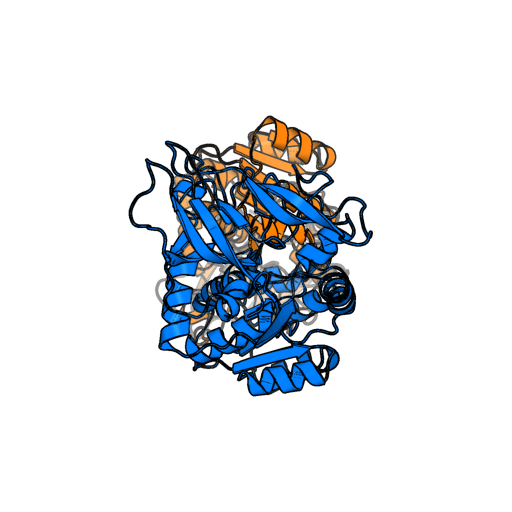 0.369 -2.609 1 98 236 GLY B O 1
ATOM 4483 N N . ALA B 1 237 ? 15.688 1.343 -3.475 1 98.81 237 ALA B N 1
ATOM 4484 C CA . ALA B 1 237 ? 15.336 2.043 -2.24 1 98.81 237 ALA B CA 1
ATOM 4485 C C . ALA B 1 237 ? 14.398 1.205 -1.38 1 98.81 237 ALA B C 1
ATOM 4487 O O . ALA B 1 237 ? 13.492 0.546 -1.898 1 98.81 237 ALA B O 1
ATOM 4488 N N . SER B 1 238 ? 14.625 1.228 -0.048 1 98.81 238 SER B N 1
ATOM 4489 C CA . SER B 1 238 ? 13.711 0.569 0.879 1 98.81 238 SER B CA 1
ATOM 4490 C C . SER B 1 238 ? 12.414 1.358 1.032 1 98.81 238 SER B C 1
ATOM 4492 O O . SER B 1 238 ? 11.344 0.776 1.241 1 98.81 238 SER B O 1
ATOM 4494 N N . ILE B 1 239 ? 12.594 2.686 0.912 1 98.94 239 ILE B N 1
ATOM 4495 C CA . ILE B 1 239 ? 11.445 3.555 1.147 1 98.94 239 ILE B CA 1
ATOM 4496 C C . ILE B 1 239 ? 11.461 4.711 0.15 1 98.94 239 ILE B C 1
ATOM 4498 O O . ILE B 1 239 ? 12.508 5.289 -0.126 1 98.94 239 ILE B O 1
ATOM 4502 N N . LEU B 1 240 ? 10.336 5.008 -0.378 1 98.94 240 LEU B N 1
ATOM 4503 C CA . LEU B 1 240 ? 10.008 6.27 -1.028 1 98.94 240 LEU B CA 1
ATOM 4504 C C . LEU B 1 240 ? 9.039 7.086 -0.178 1 98.94 240 LEU B C 1
ATOM 4506 O O . LEU B 1 240 ? 7.859 6.746 -0.076 1 98.94 240 LEU B O 1
ATOM 4510 N N . LEU B 1 241 ? 9.539 8.094 0.531 1 98.94 241 LEU B N 1
ATOM 4511 C CA . LEU B 1 241 ? 8.68 9.094 1.155 1 98.94 241 LEU B CA 1
ATOM 4512 C C . LEU B 1 241 ? 8.234 10.141 0.14 1 98.94 241 LEU B C 1
ATOM 4514 O O . LEU B 1 241 ? 9.008 11.023 -0.226 1 98.94 241 LEU B O 1
ATOM 4518 N N . ASP B 1 242 ? 7.039 10.062 -0.279 1 98.94 242 ASP B N 1
ATOM 4519 C CA . ASP B 1 242 ? 6.578 10.922 -1.366 1 98.94 242 ASP B CA 1
ATOM 4520 C C . ASP B 1 242 ? 5.75 12.086 -0.832 1 98.94 242 ASP B C 1
ATOM 4522 O O . ASP B 1 242 ? 4.598 11.906 -0.426 1 98.94 242 ASP B O 1
ATOM 4526 N N . PHE B 1 243 ? 6.316 13.266 -0.86 1 98.25 243 PHE B N 1
ATOM 4527 C CA . PHE B 1 243 ? 5.656 14.461 -0.348 1 98.25 243 PHE B CA 1
ATOM 4528 C C . PHE B 1 243 ? 4.992 15.242 -1.479 1 98.25 243 PHE B C 1
ATOM 4530 O O . PHE B 1 243 ? 4.539 16.359 -1.278 1 98.25 243 PHE B O 1
ATOM 4537 N N . VAL B 1 244 ? 4.898 14.719 -2.664 1 97.38 244 VAL B N 1
ATOM 4538 C CA . VAL B 1 244 ? 4.242 15.344 -3.807 1 97.38 244 VAL B CA 1
ATOM 4539 C C . VAL B 1 244 ? 2.939 14.609 -4.121 1 97.38 244 VAL B C 1
ATOM 4541 O O . VAL B 1 244 ? 1.849 15.141 -3.898 1 97.38 244 VAL B O 1
ATOM 4544 N N . GLY B 1 245 ? 3.037 13.297 -4.449 1 98.06 245 GLY B N 1
ATOM 4545 C CA . GLY B 1 245 ? 1.859 12.477 -4.684 1 98.06 245 GLY B CA 1
ATOM 4546 C C . GLY B 1 245 ? 1.168 12.789 -6 1 98.06 245 GLY B C 1
ATOM 4547 O O . GLY B 1 245 ? -0.029 13.086 -6.02 1 98.06 245 GLY B O 1
ATOM 4548 N N . ASN B 1 246 ? 1.895 12.773 -7.086 1 97.94 246 ASN B N 1
ATOM 4549 C CA . ASN B 1 246 ? 1.338 12.961 -8.422 1 97.94 246 ASN B CA 1
ATOM 4550 C C . ASN B 1 246 ? 1.897 11.938 -9.414 1 97.94 246 ASN B C 1
ATOM 4552 O O . ASN B 1 246 ? 2.588 11 -9.016 1 97.94 246 ASN B O 1
ATOM 4556 N N . GLU B 1 247 ? 1.519 12.031 -10.672 1 98 247 GLU B N 1
ATOM 4557 C CA . GLU B 1 247 ? 1.932 11.055 -11.68 1 98 247 GLU B CA 1
ATOM 4558 C C . GLU B 1 247 ? 3.449 11.039 -11.836 1 98 247 GLU B C 1
ATOM 4560 O O . GLU B 1 247 ? 4.047 9.977 -12.031 1 98 247 GLU B O 1
ATOM 4565 N N . GLU B 1 248 ? 4.078 12.188 -11.766 1 97.56 248 GLU B N 1
ATOM 4566 C CA . GLU B 1 248 ? 5.523 12.273 -11.945 1 97.56 248 GLU B CA 1
ATOM 4567 C C . GLU B 1 248 ? 6.266 11.594 -10.797 1 97.56 248 GLU B C 1
ATOM 4569 O O . GLU B 1 248 ? 7.188 10.812 -11.023 1 97.56 248 GLU B O 1
ATOM 4574 N N . SER B 1 249 ? 5.883 11.906 -9.562 1 98.5 249 SER B N 1
ATOM 4575 C CA . SER B 1 249 ? 6.57 11.305 -8.422 1 98.5 249 SER B CA 1
ATOM 4576 C C . SER B 1 249 ? 6.312 9.805 -8.352 1 98.5 249 SER B C 1
ATOM 4578 O O . SER B 1 249 ? 7.152 9.055 -7.863 1 98.5 249 SER B O 1
ATOM 4580 N N . ALA B 1 250 ? 5.164 9.352 -8.906 1 98.69 250 ALA B N 1
ATOM 4581 C CA . ALA B 1 250 ? 4.812 7.934 -8.914 1 98.69 250 ALA B CA 1
ATOM 4582 C C . ALA B 1 250 ? 5.816 7.121 -9.727 1 98.69 250 ALA B C 1
ATOM 4584 O O . ALA B 1 250 ? 5.969 5.918 -9.508 1 98.69 250 ALA B O 1
ATOM 4585 N N . LYS B 1 251 ? 6.484 7.734 -10.664 1 98.12 251 LYS B N 1
ATOM 4586 C CA . LYS B 1 251 ? 7.477 7.047 -11.484 1 98.12 251 LYS B CA 1
ATOM 4587 C C . LYS B 1 251 ? 8.617 6.504 -10.625 1 98.12 251 LYS B C 1
ATOM 4589 O O . LYS B 1 251 ? 9.297 5.559 -11.023 1 98.12 251 LYS B O 1
ATOM 4594 N N . ALA B 1 252 ? 8.805 7.07 -9.438 1 98.75 252 ALA B N 1
ATOM 4595 C CA . ALA B 1 252 ? 9.898 6.668 -8.555 1 98.75 252 ALA B CA 1
ATOM 4596 C C . ALA B 1 252 ? 9.594 5.34 -7.871 1 98.75 252 ALA B C 1
ATOM 4598 O O . ALA B 1 252 ? 10.477 4.715 -7.285 1 98.75 252 ALA B O 1
ATOM 4599 N N . VAL B 1 253 ? 8.367 4.859 -7.965 1 98.81 253 VAL B N 1
ATOM 4600 C CA . VAL B 1 253 ? 7.973 3.611 -7.324 1 98.81 253 VAL B CA 1
ATOM 4601 C C . VAL B 1 253 ? 8.805 2.457 -7.879 1 98.81 253 VAL B C 1
ATOM 4603 O O . VAL B 1 253 ? 9.148 1.525 -7.152 1 98.81 253 VAL B O 1
ATOM 4606 N N . SER B 1 254 ? 9.172 2.527 -9.117 1 97.62 254 SER B N 1
ATOM 4607 C CA . SER B 1 254 ? 9.906 1.453 -9.773 1 97.62 254 SER B CA 1
ATOM 4608 C C . SER B 1 254 ? 11.344 1.37 -9.266 1 97.62 254 SER B C 1
ATOM 4610 O O . SER B 1 254 ? 12.062 0.421 -9.578 1 97.62 254 SER B O 1
ATOM 4612 N N . LEU B 1 255 ? 11.773 2.332 -8.461 1 98.69 255 LEU B N 1
ATOM 4613 C CA . LEU B 1 255 ? 13.141 2.381 -7.945 1 98.69 255 LEU B CA 1
ATOM 4614 C C . LEU B 1 255 ? 13.242 1.652 -6.609 1 98.69 255 LEU B C 1
ATOM 4616 O O . LEU B 1 255 ? 14.328 1.557 -6.031 1 98.69 255 LEU B O 1
ATOM 4620 N N . LEU B 1 256 ? 12.125 1.098 -6.125 1 98.75 256 LEU B N 1
ATOM 4621 C CA . LEU B 1 256 ? 12.109 0.392 -4.852 1 98.75 256 LEU B CA 1
ATOM 4622 C C . LEU B 1 256 ? 12.805 -0.958 -4.965 1 98.75 256 LEU B C 1
ATOM 4624 O O . LEU B 1 256 ? 12.812 -1.573 -6.031 1 98.75 256 LEU B O 1
ATOM 4628 N N . GLU B 1 257 ? 13.43 -1.396 -3.9 1 98.38 257 GLU B N 1
ATOM 4629 C CA . GLU B 1 257 ? 13.867 -2.785 -3.805 1 98.38 257 GLU B CA 1
ATOM 4630 C C . GLU B 1 257 ? 12.688 -3.719 -3.547 1 98.38 257 GLU B C 1
ATOM 4632 O O . GLU B 1 257 ? 11.617 -3.275 -3.125 1 98.38 257 GLU B O 1
ATOM 4637 N N . PRO B 1 258 ? 12.828 -5 -3.836 1 98.06 258 PRO B N 1
ATOM 4638 C CA . PRO B 1 258 ? 11.734 -5.914 -3.494 1 98.06 258 PRO B CA 1
ATOM 4639 C C . PRO B 1 258 ? 11.305 -5.797 -2.033 1 98.06 258 PRO B C 1
ATOM 4641 O O . PRO B 1 258 ? 12.148 -5.73 -1.139 1 98.06 258 PRO B O 1
ATOM 4644 N N . GLY B 1 259 ? 9.992 -5.719 -1.871 1 98.38 259 GLY B N 1
ATOM 4645 C CA . GLY B 1 259 ? 9.477 -5.586 -0.519 1 98.38 259 GLY B CA 1
ATOM 4646 C C . GLY B 1 259 ? 9.508 -4.16 -0.001 1 98.38 259 GLY B C 1
ATOM 4647 O O . GLY B 1 259 ? 9.109 -3.898 1.135 1 98.38 259 GLY B O 1
ATOM 4648 N N . GLY B 1 260 ? 10 -3.186 -0.841 1 98.75 260 GLY B N 1
ATOM 4649 C CA . GLY B 1 260 ? 10.047 -1.787 -0.445 1 98.75 260 GLY B CA 1
ATOM 4650 C C . GLY B 1 260 ? 8.672 -1.153 -0.351 1 98.75 260 GLY B C 1
ATOM 4651 O O . GLY B 1 260 ? 7.664 -1.778 -0.703 1 98.75 260 GLY B O 1
ATOM 4652 N N . ALA B 1 261 ? 8.656 0.131 0.142 1 98.94 261 ALA B N 1
ATOM 4653 C CA . ALA B 1 261 ? 7.355 0.749 0.367 1 98.94 261 ALA B CA 1
ATOM 4654 C C . ALA B 1 261 ? 7.383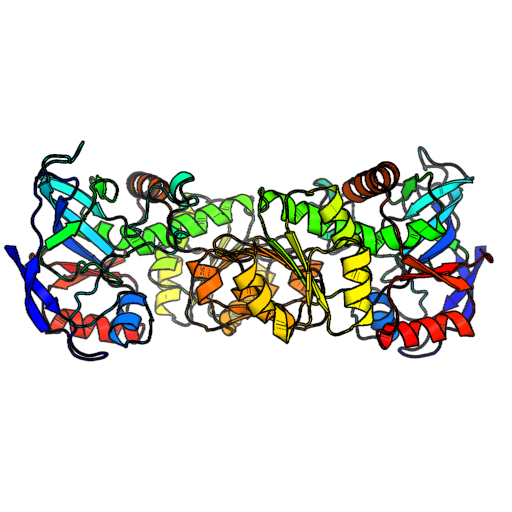 2.232 0.014 1 98.94 261 ALA B C 1
ATOM 4656 O O . ALA B 1 261 ? 8.445 2.859 0.023 1 98.94 261 ALA B O 1
ATOM 4657 N N . VAL B 1 262 ? 6.23 2.68 -0.36 1 98.94 262 VAL B N 1
ATOM 4658 C CA . VAL B 1 262 ? 5.949 4.105 -0.486 1 98.94 262 VAL B CA 1
ATOM 4659 C C . VAL B 1 262 ? 5.152 4.586 0.728 1 98.94 262 VAL B C 1
ATOM 4661 O O . VAL B 1 262 ? 4.188 3.938 1.141 1 98.94 262 VAL B O 1
ATOM 4664 N N . VAL B 1 263 ? 5.613 5.574 1.36 1 98.94 263 VAL B N 1
ATOM 4665 C CA . VAL B 1 263 ? 4.734 6.352 2.23 1 98.94 263 VAL B CA 1
ATOM 4666 C C . VAL B 1 263 ? 4.242 7.594 1.491 1 98.94 263 VAL B C 1
ATOM 4668 O O . VAL B 1 263 ? 5.016 8.523 1.244 1 98.94 263 VAL B O 1
ATOM 4671 N N . LEU B 1 264 ? 2.998 7.562 1.125 1 98.94 264 LEU B N 1
ATOM 4672 C CA . LEU B 1 264 ? 2.389 8.609 0.31 1 98.94 264 LEU B CA 1
ATOM 4673 C C . LEU B 1 264 ? 1.773 9.695 1.188 1 98.94 264 LEU B C 1
ATOM 4675 O O . LEU B 1 264 ? 0.806 9.438 1.908 1 98.94 264 LEU B O 1
ATOM 4679 N N . VAL B 1 265 ? 2.34 10.906 1.096 1 98.62 265 VAL B N 1
ATOM 4680 C CA . VAL B 1 265 ? 1.936 12.008 1.967 1 98.62 265 VAL B CA 1
ATOM 4681 C C . VAL B 1 265 ? 1.36 13.148 1.13 1 98.62 265 VAL B C 1
ATOM 4683 O O . VAL B 1 265 ? 0.346 13.742 1.497 1 98.62 265 VAL B O 1
ATOM 4686 N N . GLY B 1 266 ? 2.014 13.414 0.012 1 97.25 266 GLY B N 1
ATOM 4687 C CA . GLY B 1 266 ? 1.612 14.531 -0.823 1 97.25 266 GLY B CA 1
ATOM 4688 C C . GLY B 1 266 ? 0.304 14.297 -1.553 1 97.25 266 GLY B C 1
ATOM 4689 O O . GLY B 1 266 ? -0.038 13.156 -1.869 1 97.25 266 GLY B O 1
ATOM 4690 N N . MET B 1 267 ? -0.401 15.398 -1.844 1 95.38 267 MET B N 1
ATOM 4691 C CA . MET B 1 267 ? -1.722 15.297 -2.457 1 95.38 267 MET B CA 1
ATOM 4692 C C . MET B 1 267 ? -1.831 16.203 -3.678 1 95.38 267 MET B C 1
ATOM 4694 O O . MET B 1 267 ? -2.887 16.781 -3.93 1 95.38 267 MET B O 1
ATOM 4698 N N . GLU B 1 268 ? -0.747 16.297 -4.371 1 93.19 268 GLU B N 1
ATOM 4699 C CA . GLU B 1 268 ? -0.728 17.266 -5.465 1 93.19 268 GLU B CA 1
ATOM 4700 C C . GLU B 1 268 ? -1.487 16.75 -6.68 1 93.19 268 GLU B C 1
ATOM 4702 O O . GLU B 1 268 ? -1.99 17.531 -7.488 1 93.19 268 GLU B O 1
ATOM 4707 N N . GLY B 1 269 ? -1.453 15.445 -6.836 1 94.88 269 GLY B N 1
ATOM 4708 C CA . GLY B 1 269 ? -2.121 14.867 -7.992 1 94.88 269 GLY B CA 1
ATOM 4709 C C . GLY B 1 269 ? -3.463 14.242 -7.652 1 94.88 269 GLY B C 1
ATOM 4710 O O . GLY B 1 269 ? -3.797 14.07 -6.48 1 94.88 269 GLY B O 1
ATOM 4711 N N . LYS B 1 270 ? -4.273 13.961 -8.711 1 95.06 270 LYS B N 1
ATOM 4712 C CA . LYS B 1 270 ? -5.547 13.273 -8.539 1 95.06 270 LYS B CA 1
ATOM 4713 C C . LYS B 1 270 ? -5.34 11.766 -8.398 1 95.06 270 LYS B C 1
ATOM 4715 O O . LYS B 1 270 ? -6.039 11.109 -7.621 1 95.06 270 LYS B O 1
ATOM 4720 N N . SER B 1 271 ? -4.387 11.32 -9.141 1 97.5 271 SER B N 1
ATOM 4721 C CA . SER B 1 271 ? -4.125 9.891 -9.148 1 97.5 271 SER B CA 1
ATOM 4722 C C . SER B 1 271 ? -2.635 9.602 -8.984 1 97.5 271 SER B C 1
ATOM 4724 O O . SER B 1 271 ? -1.797 10.461 -9.25 1 97.5 271 SER B O 1
ATOM 4726 N N . TYR B 1 272 ? -2.369 8.516 -8.453 1 98.56 272 TYR B N 1
ATOM 4727 C CA . TYR B 1 272 ? -1.029 7.973 -8.25 1 98.56 272 TYR B CA 1
ATOM 4728 C C . TYR B 1 272 ? -0.884 6.617 -8.93 1 98.56 272 TYR B C 1
ATOM 4730 O O . TYR B 1 272 ? -1.195 5.582 -8.336 1 98.56 272 TYR B O 1
ATOM 4738 N N . PRO B 1 273 ? -0.453 6.652 -10.227 1 98.62 273 PRO B N 1
ATOM 4739 C CA . PRO B 1 273 ? -0.348 5.402 -10.977 1 98.62 273 PRO B CA 1
ATOM 4740 C C . PRO B 1 273 ? 0.862 4.566 -10.57 1 98.62 273 PRO B C 1
ATOM 4742 O O . PRO B 1 273 ? 1.99 4.871 -10.961 1 98.62 273 PRO B O 1
ATOM 4745 N N . ILE B 1 274 ? 0.642 3.486 -9.797 1 98.62 274 ILE B N 1
ATOM 4746 C CA . ILE B 1 274 ? 1.758 2.615 -9.445 1 98.62 274 ILE B CA 1
ATOM 4747 C C . ILE B 1 274 ? 1.947 1.556 -10.531 1 98.62 274 ILE B C 1
ATOM 4749 O O . ILE B 1 274 ? 0.984 1.148 -11.188 1 98.62 274 ILE B O 1
ATOM 4753 N N . PRO B 1 275 ? 3.176 1.142 -10.805 1 98.38 275 PRO B N 1
ATOM 4754 C CA . PRO B 1 275 ? 3.406 0.075 -11.781 1 98.38 275 PRO B CA 1
ATOM 4755 C C . PRO B 1 275 ? 2.883 -1.28 -11.312 1 98.38 275 PRO B C 1
ATOM 4757 O O . PRO B 1 275 ? 3.348 -1.808 -10.297 1 98.38 275 PRO B O 1
ATOM 4760 N N . VAL B 1 276 ? 1.974 -1.83 -12.047 1 97.75 276 VAL B N 1
ATOM 4761 C CA . VAL B 1 276 ? 1.246 -3.014 -11.602 1 97.75 276 VAL B CA 1
ATOM 4762 C C . VAL B 1 276 ? 2.201 -4.199 -11.5 1 97.75 276 VAL B C 1
ATOM 4764 O O . VAL B 1 276 ? 2.295 -4.844 -10.453 1 97.75 276 VAL B O 1
ATOM 4767 N N . PHE B 1 277 ? 2.967 -4.504 -12.555 1 95.06 277 PHE B N 1
ATOM 4768 C CA . PHE B 1 277 ? 3.807 -5.695 -12.594 1 95.06 277 PHE B CA 1
ATOM 4769 C C . PHE B 1 277 ? 4.816 -5.684 -11.445 1 95.06 277 PHE B C 1
ATOM 4771 O O . PHE B 1 277 ? 4.891 -6.637 -10.672 1 95.06 277 PHE B O 1
ATOM 4778 N N . ASP B 1 278 ? 5.539 -4.523 -11.289 1 96 278 ASP B N 1
ATOM 4779 C CA . ASP B 1 278 ? 6.566 -4.43 -10.258 1 96 278 ASP B CA 1
ATOM 4780 C C . ASP B 1 278 ? 5.949 -4.535 -8.867 1 96 278 ASP B C 1
ATOM 4782 O O . ASP B 1 278 ? 6.508 -5.188 -7.98 1 96 278 ASP B O 1
ATOM 4786 N N . THR B 1 279 ? 4.801 -3.869 -8.68 1 98.5 279 THR B N 1
ATOM 4787 C CA . THR B 1 279 ? 4.164 -3.855 -7.363 1 98.5 279 THR B CA 1
ATOM 4788 C C . THR B 1 279 ? 3.74 -5.262 -6.953 1 98.5 279 THR B C 1
ATOM 4790 O O . THR B 1 279 ? 3.963 -5.676 -5.812 1 98.5 279 THR B O 1
ATOM 4793 N N . VAL B 1 280 ? 3.191 -6.004 -7.855 1 97.88 280 VAL B N 1
ATOM 4794 C CA . VAL B 1 280 ? 2.709 -7.344 -7.547 1 97.88 280 VAL B CA 1
ATOM 4795 C C . VAL B 1 280 ? 3.887 -8.312 -7.449 1 97.88 280 VAL B C 1
ATOM 4797 O O . VAL B 1 280 ? 4.055 -9 -6.441 1 97.88 280 VAL B O 1
ATOM 4800 N N . ALA B 1 281 ? 4.789 -8.32 -8.43 1 95.25 281 ALA B N 1
ATOM 4801 C CA . ALA B 1 281 ? 5.883 -9.281 -8.523 1 95.25 281 ALA B CA 1
ATOM 4802 C C . ALA B 1 281 ? 6.859 -9.117 -7.363 1 95.25 281 ALA B C 1
ATOM 4804 O O . ALA B 1 281 ? 7.34 -10.109 -6.805 1 95.25 281 ALA B O 1
ATOM 4805 N N . TRP B 1 282 ? 7.109 -7.805 -7.035 1 97.38 282 TRP B N 1
ATOM 4806 C CA . TRP B 1 282 ? 8.133 -7.555 -6.027 1 97.38 282 TRP B CA 1
ATOM 4807 C C . TRP B 1 282 ? 7.508 -7.137 -4.703 1 97.38 282 TRP B C 1
ATOM 4809 O O . TRP B 1 282 ? 8.219 -6.805 -3.752 1 97.38 282 TRP B O 1
ATOM 4819 N N . GLN B 1 283 ? 6.188 -7.164 -4.695 1 98.5 283 GLN B N 1
ATOM 4820 C CA . GLN B 1 283 ? 5.398 -7.008 -3.477 1 98.5 283 GLN B CA 1
ATOM 4821 C C . GLN B 1 283 ? 5.699 -5.676 -2.795 1 98.5 283 GLN B C 1
ATOM 4823 O O . GLN B 1 283 ? 5.992 -5.637 -1.598 1 98.5 283 GLN B O 1
ATOM 4828 N N . TYR B 1 284 ? 5.598 -4.562 -3.59 1 98.81 284 TYR B N 1
ATOM 4829 C CA . TYR B 1 284 ? 5.656 -3.223 -3.018 1 98.81 284 TYR B CA 1
ATOM 4830 C C . TYR B 1 284 ? 4.426 -2.941 -2.16 1 98.81 284 TYR B C 1
ATOM 4832 O O . TYR B 1 284 ? 3.391 -3.596 -2.316 1 98.81 284 TYR B O 1
ATOM 4840 N N . THR B 1 285 ? 4.613 -2.045 -1.198 1 98.88 285 THR B N 1
ATOM 4841 C CA . THR B 1 285 ? 3.49 -1.553 -0.405 1 98.88 285 THR B CA 1
ATOM 4842 C C . THR B 1 285 ? 3.365 -0.037 -0.529 1 98.88 285 THR B C 1
ATOM 4844 O O . THR B 1 285 ? 4.371 0.677 -0.536 1 98.88 285 THR B O 1
ATOM 4847 N N . VAL B 1 286 ? 2.168 0.451 -0.722 1 98.94 286 VAL B N 1
ATOM 4848 C CA . VAL B 1 286 ? 1.882 1.882 -0.667 1 98.94 286 VAL B CA 1
ATOM 4849 C C . VAL B 1 286 ? 1.031 2.193 0.562 1 98.94 286 VAL B C 1
ATOM 4851 O O . VAL B 1 286 ? -0.05 1.626 0.736 1 98.94 286 VAL B O 1
ATOM 4854 N N . ILE B 1 287 ? 1.538 3.072 1.392 1 98.88 287 ILE B N 1
ATOM 4855 C CA . ILE B 1 287 ? 0.878 3.438 2.641 1 98.88 287 ILE B CA 1
ATOM 4856 C C . ILE B 1 287 ? 0.469 4.906 2.598 1 98.88 287 ILE B C 1
ATOM 4858 O O . ILE B 1 287 ? 1.323 5.793 2.531 1 98.88 287 ILE B O 1
ATOM 4862 N N . GLY B 1 288 ? -0.824 5.117 2.633 1 98.81 288 GLY B N 1
ATOM 4863 C CA . GLY B 1 288 ? -1.268 6.488 2.824 1 98.81 288 GLY B CA 1
ATOM 4864 C C . GLY B 1 288 ? -0.997 7.012 4.223 1 98.81 288 GLY B C 1
ATOM 4865 O O . GLY B 1 288 ? -1.185 6.297 5.207 1 98.81 288 GLY B O 1
ATOM 4866 N N . SER B 1 289 ? -0.589 8.242 4.281 1 98.69 289 SER B N 1
ATOM 4867 C CA . SER B 1 289 ? -0.245 8.828 5.57 1 98.69 289 SER B CA 1
ATOM 4868 C C . SER B 1 289 ? -0.737 10.266 5.676 1 98.69 289 SER B C 1
ATOM 4870 O O . SER B 1 289 ? -0.505 11.07 4.777 1 98.69 289 SER B O 1
ATOM 4872 N N . ASN B 1 290 ? -1.448 10.547 6.699 1 97.25 290 ASN B N 1
ATOM 4873 C CA . ASN B 1 290 ? -1.971 11.883 6.969 1 97.25 290 ASN B CA 1
ATOM 4874 C C . ASN B 1 290 ? -1.88 12.234 8.445 1 97.25 290 ASN B C 1
ATOM 4876 O O . ASN B 1 290 ? -2.373 11.492 9.297 1 97.25 290 ASN B O 1
ATOM 4880 N N . TYR B 1 291 ? -1.233 13.367 8.719 1 97.81 291 TYR B N 1
ATOM 4881 C CA . TYR B 1 291 ? -1.015 13.812 10.094 1 97.81 291 TYR B CA 1
ATOM 4882 C C . TYR B 1 291 ? -0.362 12.719 10.922 1 97.81 291 TYR B C 1
ATOM 4884 O O . TYR B 1 291 ? 0.598 12.078 10.484 1 97.81 291 TYR B O 1
ATOM 4892 N N . GLY B 1 292 ? -0.556 12.562 12.141 1 98.31 292 GLY B N 1
ATOM 4893 C CA . GLY B 1 292 ? -0.171 11.617 13.172 1 98.31 292 GLY B CA 1
ATOM 4894 C C . GLY B 1 292 ? -1.082 11.648 14.383 1 98.31 292 GLY B C 1
ATOM 4895 O O . GLY B 1 292 ? -1.965 12.508 14.484 1 98.31 292 GLY B O 1
ATOM 4896 N N . SER B 1 293 ? -0.943 10.727 15.203 1 98.06 293 SER B N 1
ATOM 4897 C CA . SER B 1 293 ? -1.744 10.664 16.422 1 98.06 293 SER B CA 1
ATOM 4898 C C . SER B 1 293 ? -1.282 11.703 17.438 1 98.06 293 SER B C 1
ATOM 4900 O O . SER B 1 293 ? -0.191 12.266 17.312 1 98.06 293 SER B O 1
ATOM 4902 N N . ILE B 1 294 ? -2.107 12.016 18.344 1 97.56 294 ILE B N 1
ATOM 4903 C CA . ILE B 1 294 ? -1.745 12.961 19.391 1 97.56 294 ILE B CA 1
ATOM 4904 C C . ILE B 1 294 ? -0.582 12.398 20.219 1 97.56 294 ILE B C 1
ATOM 4906 O O . ILE B 1 294 ? 0.277 13.156 20.672 1 97.56 294 ILE B O 1
ATOM 4910 N N . ASN B 1 295 ? -0.561 11.055 20.375 1 97.94 295 ASN B N 1
ATOM 4911 C CA . ASN B 1 295 ? 0.591 10.445 21.031 1 97.94 295 ASN B CA 1
ATOM 4912 C C . ASN B 1 295 ? 1.879 10.695 20.25 1 97.94 295 ASN B C 1
ATOM 4914 O O . ASN B 1 295 ? 2.928 10.953 20.844 1 97.94 295 ASN B O 1
ATOM 4918 N N . GLU B 1 296 ? 1.76 10.617 18.969 1 98.44 296 GLU B N 1
ATOM 4919 C CA . GLU B 1 296 ? 2.922 10.914 18.141 1 98.44 296 GLU B CA 1
ATOM 4920 C C . GLU B 1 296 ? 3.342 12.375 18.281 1 98.44 296 GLU B C 1
ATOM 4922 O O . GLU B 1 296 ? 4.531 12.695 18.219 1 98.44 296 GLU B O 1
ATOM 4927 N N . MET B 1 297 ? 2.377 13.25 18.406 1 98.5 297 MET B N 1
ATOM 4928 C CA . MET B 1 297 ? 2.717 14.656 18.609 1 98.5 297 MET B CA 1
ATOM 4929 C C . MET B 1 297 ? 3.502 14.844 19.891 1 98.5 297 MET B C 1
ATOM 4931 O O . MET B 1 297 ? 4.496 15.578 19.922 1 98.5 297 MET B O 1
ATOM 4935 N N . GLU B 1 298 ? 3.111 14.195 20.938 1 97.81 298 GLU B N 1
ATOM 4936 C CA . GLU B 1 298 ? 3.83 14.281 22.203 1 97.81 298 GLU B CA 1
ATOM 4937 C C . GLU B 1 298 ? 5.246 13.734 22.078 1 97.81 298 GLU B C 1
ATOM 4939 O O . GLU B 1 298 ? 6.203 14.344 22.562 1 97.81 298 GLU B O 1
ATOM 4944 N N . GLU B 1 299 ? 5.305 12.555 21.359 1 97.94 299 GLU B N 1
ATOM 4945 C CA . GLU B 1 299 ? 6.609 11.953 21.094 1 97.94 299 GLU B CA 1
ATOM 4946 C C . GLU B 1 299 ? 7.496 12.914 20.297 1 97.94 299 GLU B C 1
ATOM 4948 O O . GLU B 1 299 ? 8.672 13.086 20.625 1 97.94 299 GLU B O 1
ATOM 4953 N N . MET B 1 300 ? 6.863 13.492 19.359 1 98.19 300 MET B N 1
ATOM 4954 C CA . MET B 1 300 ? 7.578 14.383 18.453 1 98.19 300 MET B CA 1
ATOM 4955 C C . MET B 1 300 ? 8.133 15.594 19.188 1 98.19 300 MET B C 1
ATOM 4957 O O . MET B 1 300 ? 9.289 15.969 19 1 98.19 300 MET B O 1
ATOM 4961 N N . VAL B 1 301 ? 7.348 16.188 20.016 1 97.31 301 VAL B N 1
ATOM 4962 C CA . VAL B 1 301 ? 7.766 17.359 20.766 1 97.31 301 VAL B CA 1
ATOM 4963 C C . VAL B 1 301 ? 8.969 17.016 21.641 1 97.31 301 VAL B C 1
ATOM 4965 O O . VAL B 1 301 ? 9.953 17.75 21.672 1 97.31 301 VAL B O 1
ATOM 4968 N N . LYS B 1 302 ? 8.891 15.898 22.328 1 96.62 302 LYS B N 1
ATOM 4969 C CA . LYS B 1 302 ? 10.008 15.445 23.156 1 96.62 302 LYS B CA 1
ATOM 4970 C C . LYS B 1 302 ? 11.242 15.172 22.297 1 96.62 302 LYS B C 1
ATOM 4972 O O . LYS B 1 302 ? 12.359 15.562 22.672 1 96.62 302 LYS B O 1
ATOM 4977 N N . PHE B 1 303 ? 11.031 14.555 21.203 1 97.81 303 PHE B N 1
ATOM 4978 C CA . PHE B 1 303 ? 12.125 14.188 20.297 1 97.81 303 PHE B CA 1
ATOM 4979 C C . PHE B 1 303 ? 12.844 15.438 19.781 1 97.81 303 PHE B C 1
ATOM 4981 O O . PHE B 1 303 ? 14.07 15.484 19.766 1 97.81 303 PHE B O 1
ATOM 4988 N N . ILE B 1 304 ? 12.07 16.344 19.375 1 96.25 304 ILE B N 1
ATOM 4989 C CA . ILE B 1 304 ? 12.617 17.578 18.797 1 96.25 304 ILE B CA 1
ATOM 4990 C C . ILE B 1 304 ? 13.438 18.312 19.844 1 96.25 304 ILE B C 1
ATOM 4992 O O . ILE B 1 304 ? 14.516 18.828 19.562 1 96.25 304 ILE B O 1
ATOM 4996 N N . LYS B 1 305 ? 12.945 18.359 20.984 1 93.06 305 LYS B N 1
ATOM 4997 C CA . LYS B 1 305 ? 13.664 19 22.094 1 93.06 305 LYS B CA 1
ATOM 4998 C C . LYS B 1 305 ? 14.984 18.281 22.375 1 93.06 305 LYS B C 1
ATOM 5000 O O . LYS B 1 305 ? 16.016 18.922 22.516 1 93.06 305 LYS B O 1
ATOM 5005 N N . ASP B 1 306 ? 14.969 16.984 22.359 1 95.69 306 ASP B N 1
ATOM 5006 C CA . ASP B 1 306 ? 16.109 16.188 22.766 1 95.69 306 ASP B CA 1
ATOM 5007 C C . ASP B 1 306 ? 17.156 16.109 21.656 1 95.69 306 ASP B C 1
ATOM 5009 O O . ASP B 1 306 ? 18.359 15.945 21.938 1 95.69 306 ASP B O 1
ATOM 5013 N N . HIS B 1 307 ? 16.75 16.266 20.406 1 96.44 307 HIS B N 1
ATOM 5014 C CA . HIS B 1 307 ? 17.672 15.945 19.312 1 96.44 307 HIS B CA 1
ATOM 5015 C C . HIS B 1 307 ? 17.953 17.172 18.453 1 96.44 307 HIS B C 1
ATOM 5017 O O . HIS B 1 307 ? 18.781 17.125 17.547 1 96.44 307 HIS B O 1
ATOM 5023 N N . GLY B 1 308 ? 17.281 18.219 18.719 1 93.81 308 GLY B N 1
ATOM 5024 C CA . GLY B 1 308 ? 17.594 19.484 18.078 1 93.81 308 GLY B CA 1
ATOM 5025 C C . GLY B 1 308 ? 17.094 19.578 16.641 1 93.81 308 GLY B C 1
ATOM 5026 O O . GLY B 1 308 ? 17.812 20.062 15.758 1 93.81 308 GLY B O 1
ATOM 5027 N N . VAL B 1 309 ? 15.922 19.047 16.328 1 95.62 309 VAL B N 1
ATOM 5028 C CA . VAL B 1 309 ? 15.281 19.25 15.031 1 95.62 309 VAL B CA 1
ATOM 5029 C C . VAL B 1 309 ? 14.852 20.703 14.891 1 95.62 309 VAL B C 1
ATOM 5031 O O . VAL B 1 309 ? 14.258 21.266 15.812 1 95.62 309 VAL B O 1
ATOM 5034 N N . LYS B 1 310 ? 15.133 21.281 13.75 1 93.94 310 LYS B N 1
ATOM 5035 C CA . LYS B 1 310 ? 14.898 22.719 13.578 1 93.94 310 LYS B CA 1
ATOM 5036 C C . LYS B 1 310 ? 13.727 22.969 12.641 1 93.94 310 LYS B C 1
ATOM 5038 O O . LYS B 1 310 ? 13.57 22.281 11.625 1 93.94 310 LYS B O 1
ATOM 5043 N N . SER B 1 311 ? 12.906 23.906 13.055 1 95.12 311 SER B N 1
ATOM 5044 C CA . SER B 1 311 ? 11.906 24.453 12.148 1 95.12 311 SER B CA 1
ATOM 5045 C C . SER B 1 311 ? 12.469 25.656 11.383 1 95.12 311 SER B C 1
ATOM 5047 O O . SER B 1 311 ? 13.016 26.578 11.984 1 95.12 311 SER B O 1
ATOM 5049 N N . TYR B 1 312 ? 12.422 25.609 10.125 1 95.5 312 TYR B N 1
ATOM 5050 C CA . TYR B 1 312 ? 12.773 26.766 9.297 1 95.5 312 TYR B CA 1
ATOM 5051 C C . TYR B 1 312 ? 11.555 27.625 9.008 1 95.5 312 TYR B C 1
ATOM 5053 O O . TYR B 1 312 ? 10.695 27.25 8.203 1 95.5 312 TYR B O 1
ATOM 5061 N N . ILE B 1 313 ? 11.539 28.797 9.68 1 96.5 313 ILE B N 1
ATOM 5062 C CA . ILE B 1 313 ? 10.312 29.578 9.641 1 96.5 313 ILE B CA 1
ATOM 5063 C C . ILE B 1 313 ? 10.617 31 9.219 1 96.5 313 ILE B C 1
ATOM 5065 O O . ILE B 1 313 ? 11.727 31.5 9.43 1 96.5 313 ILE B O 1
ATOM 5069 N N . GLU B 1 314 ? 9.727 31.562 8.547 1 95.75 314 GLU B N 1
ATOM 5070 C CA . GLU B 1 314 ? 9.648 33 8.328 1 95.75 314 GLU B CA 1
ATOM 5071 C C . GLU B 1 314 ? 8.445 33.594 9.039 1 95.75 314 GLU B C 1
ATOM 5073 O O . GLU B 1 314 ? 7.297 33.281 8.727 1 95.75 314 GLU B O 1
ATOM 5078 N N . LYS B 1 315 ? 8.734 34.531 9.992 1 97 315 LYS B N 1
ATOM 5079 C CA . LYS B 1 315 ? 7.664 35.156 10.758 1 97 315 LYS B CA 1
ATOM 5080 C C . LYS B 1 315 ? 6.973 36.25 9.938 1 97 315 LYS B C 1
ATOM 5082 O O . LYS B 1 315 ? 7.637 37.031 9.25 1 97 315 LYS B O 1
ATOM 5087 N N . ILE B 1 316 ? 5.703 36.188 9.977 1 96.31 316 ILE B N 1
ATOM 5088 C CA . ILE B 1 316 ? 4.926 37.25 9.344 1 96.31 316 ILE B CA 1
ATOM 5089 C C . ILE B 1 316 ? 3.857 37.75 10.312 1 96.31 316 ILE B C 1
ATOM 5091 O O . ILE B 1 316 ? 3.225 36.969 11.016 1 96.31 316 ILE B O 1
ATOM 5095 N N . PRO B 1 317 ? 3.646 39.125 10.383 1 97.31 317 PRO B N 1
ATOM 5096 C CA . PRO B 1 317 ? 2.607 39.656 11.281 1 97.31 317 PRO B CA 1
ATOM 5097 C C . PRO B 1 317 ? 1.196 39.344 10.781 1 97.31 317 PRO B C 1
ATOM 5099 O O . PRO B 1 317 ? 0.993 39.125 9.586 1 97.31 317 PRO B O 1
ATOM 5102 N N . LEU B 1 318 ? 0.278 39.25 11.719 1 97.88 318 LEU B N 1
ATOM 5103 C CA . LEU B 1 318 ? -1.135 39.156 11.375 1 97.88 318 LEU B CA 1
ATOM 5104 C C . LEU B 1 318 ? -1.634 40.438 10.734 1 97.88 318 LEU B C 1
ATOM 5106 O O . LEU B 1 318 ? -2.246 41.281 11.406 1 97.88 318 LEU B O 1
ATOM 5110 N N . SER B 1 319 ? -1.393 40.656 9.477 1 96.94 319 SER B N 1
ATOM 5111 C CA . SER B 1 319 ? -1.827 41.812 8.711 1 96.94 319 SER B CA 1
ATOM 5112 C C . SER B 1 319 ? -2.248 41.438 7.301 1 96.94 319 SER B C 1
ATOM 5114 O O . SER B 1 319 ? -1.761 40.438 6.758 1 96.94 319 SER B O 1
ATOM 5116 N N . GLU B 1 320 ? -3.08 42.219 6.742 1 97.5 320 GLU B N 1
ATOM 5117 C CA . GLU B 1 320 ? -3.619 41.906 5.418 1 97.5 320 GLU B CA 1
ATOM 5118 C C . GLU B 1 320 ? -2.508 41.812 4.379 1 97.5 320 GLU B C 1
ATOM 5120 O O . GLU B 1 320 ? -2.439 40.812 3.639 1 97.5 320 GLU B O 1
ATOM 5125 N N . GLY B 1 321 ? -1.692 42.781 4.406 1 97.38 321 GLY B N 1
ATOM 5126 C CA . GLY B 1 321 ? -0.637 42.781 3.406 1 97.38 321 GLY B CA 1
ATOM 5127 C C . GLY B 1 321 ? 0.302 41.594 3.492 1 97.38 321 GLY B C 1
ATOM 5128 O O . GLY B 1 321 ? 0.542 40.938 2.494 1 97.38 321 GLY B O 1
ATOM 5129 N N . ASP B 1 322 ? 0.789 41.312 4.664 1 97 322 ASP B N 1
ATOM 5130 C CA . ASP B 1 322 ? 1.822 40.312 4.855 1 97 322 ASP B CA 1
ATOM 5131 C C . ASP B 1 322 ? 1.264 38.906 4.629 1 97 322 ASP B C 1
ATOM 5133 O O . ASP B 1 322 ? 1.889 38.094 3.953 1 97 322 ASP B O 1
ATOM 5137 N N . VAL B 1 323 ? 0.105 38.625 5.168 1 97.94 323 VAL B N 1
ATOM 5138 C CA . VAL B 1 323 ? -0.448 37.281 5.09 1 97.94 323 VAL B CA 1
ATOM 5139 C C . VAL B 1 323 ? -0.89 36.969 3.656 1 97.94 323 VAL B C 1
ATOM 5141 O O . VAL B 1 323 ? -0.672 35.875 3.145 1 97.94 323 VAL B O 1
ATOM 5144 N N . ASN B 1 324 ? -1.521 37.969 3.004 1 98.31 324 ASN B N 1
ATOM 5145 C CA . ASN B 1 324 ? -1.916 37.781 1.613 1 98.31 324 ASN B CA 1
ATOM 5146 C C . ASN B 1 324 ? -0.702 37.594 0.71 1 98.31 324 ASN B C 1
ATOM 5148 O O . ASN B 1 324 ? -0.722 36.75 -0.191 1 98.31 324 ASN B O 1
ATOM 5152 N N . ASP B 1 325 ? 0.312 38.375 0.98 1 97.44 325 ASP B N 1
ATOM 5153 C CA . ASP B 1 325 ? 1.548 38.188 0.223 1 97.44 325 ASP B CA 1
ATOM 5154 C C . ASP B 1 325 ? 2.131 36.812 0.437 1 97.44 325 ASP B C 1
ATOM 5156 O O . ASP B 1 325 ? 2.609 36.156 -0.508 1 97.44 325 ASP B O 1
ATOM 5160 N N . ALA B 1 326 ? 2.109 36.344 1.667 1 97.12 326 ALA B N 1
ATOM 5161 C CA . ALA B 1 326 ? 2.633 35 2.002 1 97.12 326 ALA B CA 1
ATOM 5162 C C . ALA B 1 326 ? 1.839 33.906 1.297 1 97.12 326 ALA B C 1
ATOM 5164 O O . ALA B 1 326 ? 2.414 32.938 0.82 1 97.12 326 ALA B O 1
ATOM 5165 N N . LEU B 1 327 ? 0.5 34.062 1.246 1 97 327 LEU B N 1
ATOM 5166 C CA . LEU B 1 327 ? -0.344 33.094 0.548 1 97 327 LEU B CA 1
ATOM 5167 C C . LEU B 1 327 ? 0.051 33 -0.921 1 97 327 LEU B C 1
ATOM 5169 O O . LEU B 1 327 ? 0.154 31.891 -1.464 1 97 327 LEU B O 1
ATOM 5173 N N . VAL B 1 328 ? 0.319 34.125 -1.526 1 96.38 328 VAL B N 1
ATOM 5174 C CA . VAL B 1 328 ? 0.702 34.156 -2.934 1 96.38 328 VAL B CA 1
ATOM 5175 C C . VAL B 1 328 ? 2.068 33.5 -3.115 1 96.38 328 VAL B C 1
ATOM 5177 O O . VAL B 1 328 ? 2.248 32.656 -3.998 1 96.38 328 VAL B O 1
ATOM 5180 N N . LYS B 1 329 ? 2.992 33.875 -2.236 1 95.25 329 LYS B N 1
ATOM 5181 C CA . LYS B 1 329 ? 4.336 33.312 -2.316 1 95.25 329 LYS B CA 1
ATOM 5182 C C . LYS B 1 329 ? 4.309 31.812 -2.16 1 95.25 329 LYS B C 1
ATOM 5184 O O . LYS B 1 329 ? 4.992 31.094 -2.891 1 95.25 329 LYS B O 1
ATOM 5189 N N . LEU B 1 330 ? 3.549 31.359 -1.207 1 94.5 330 LEU B N 1
ATOM 5190 C CA . LEU B 1 330 ? 3.434 29.922 -0.98 1 94.5 330 LEU B CA 1
ATOM 5191 C C . LEU B 1 330 ? 2.805 29.234 -2.186 1 94.5 330 LEU B C 1
ATOM 5193 O O . LEU B 1 330 ? 3.238 28.156 -2.58 1 94.5 330 LEU B O 1
ATOM 5197 N N . SER B 1 331 ? 1.799 29.828 -2.752 1 93.06 331 SER B N 1
ATOM 5198 C CA . SER B 1 331 ? 1.112 29.25 -3.902 1 93.06 331 SER B CA 1
ATOM 5199 C C . SER B 1 331 ? 2.057 29.094 -5.09 1 93.06 331 SER B C 1
ATOM 5201 O O . SER B 1 331 ? 1.873 28.219 -5.926 1 93.06 331 SER B O 1
ATOM 5203 N N . GLU B 1 332 ? 3.104 29.969 -5.062 1 90.75 332 GLU B N 1
ATOM 5204 C CA . GLU B 1 332 ? 4.066 29.969 -6.16 1 90.75 332 GLU B CA 1
ATOM 5205 C C . GLU B 1 332 ? 5.273 29.094 -5.828 1 90.75 332 GLU B C 1
ATOM 5207 O O . GLU B 1 332 ? 6.191 28.953 -6.641 1 90.75 332 GLU B O 1
ATOM 5212 N N . GLY B 1 333 ? 5.238 28.484 -4.664 1 85.44 333 GLY B N 1
ATOM 5213 C CA . GLY B 1 333 ? 6.32 27.609 -4.27 1 85.44 333 GLY B CA 1
ATOM 5214 C C . GLY B 1 333 ? 7.602 28.344 -3.918 1 85.44 333 GLY B C 1
ATOM 5215 O O . GLY B 1 333 ? 8.695 27.781 -4.004 1 85.44 333 GLY B O 1
ATOM 5216 N N . LYS B 1 334 ? 7.551 29.594 -3.545 1 83.19 334 LYS B N 1
ATOM 5217 C CA . LYS B 1 334 ? 8.703 30.453 -3.275 1 83.19 334 LYS B CA 1
ATOM 5218 C C . LYS B 1 334 ? 9.008 30.5 -1.781 1 83.19 334 LYS B C 1
ATOM 5220 O O . LYS B 1 334 ? 9.352 31.562 -1.254 1 83.19 334 LYS B O 1
ATOM 5225 N N . VAL B 1 335 ? 8.734 29.453 -1.097 1 87.06 335 VAL B N 1
ATOM 5226 C CA . VAL B 1 335 ? 9.016 29.375 0.333 1 87.06 335 VAL B CA 1
ATOM 5227 C C . VAL B 1 335 ? 9.852 28.141 0.626 1 87.06 335 VAL B C 1
ATOM 5229 O O . VAL B 1 335 ? 9.594 27.062 0.076 1 87.06 335 VAL B O 1
ATOM 5232 N N . LEU B 1 336 ? 10.938 28.234 1.303 1 86.12 336 LEU B N 1
ATOM 5233 C CA . LEU B 1 336 ? 11.789 27.125 1.685 1 86.12 336 LEU B CA 1
ATOM 5234 C C . LEU B 1 336 ? 11.234 26.406 2.914 1 86.12 336 LEU B C 1
ATOM 5236 O O . LEU B 1 336 ? 11.094 25.188 2.916 1 86.12 336 LEU B O 1
ATOM 5240 N N . GLY B 1 337 ? 10.852 27.047 3.92 1 91.12 337 GLY B N 1
ATOM 5241 C CA . GLY B 1 337 ? 10.32 26.516 5.164 1 91.12 337 GLY B CA 1
ATOM 5242 C C . GLY B 1 337 ? 8.844 26.828 5.355 1 91.12 337 GLY B C 1
ATOM 5243 O O . GLY B 1 337 ? 8.031 26.547 4.473 1 91.12 337 GLY B O 1
ATOM 5244 N N . ARG B 1 338 ? 8.562 27.297 6.469 1 95.06 338 ARG B N 1
ATOM 5245 C CA . ARG B 1 338 ? 7.172 27.578 6.828 1 95.06 338 ARG B CA 1
ATOM 5246 C C . ARG B 1 338 ? 6.977 29.031 7.207 1 95.06 338 ARG B C 1
ATOM 5248 O O . ARG B 1 338 ? 7.797 29.609 7.926 1 95.06 338 ARG B O 1
ATOM 5255 N N . PHE B 1 339 ? 5.969 29.656 6.555 1 97.25 339 PHE B N 1
ATOM 5256 C CA . PHE B 1 339 ? 5.527 30.922 7.117 1 97.25 339 PHE B CA 1
ATOM 5257 C C . PHE B 1 339 ? 4.781 30.703 8.43 1 97.25 339 PHE B C 1
ATOM 5259 O O . PHE B 1 339 ? 3.986 29.781 8.547 1 97.25 339 PHE B O 1
ATOM 5266 N N . VAL B 1 340 ? 5.102 31.531 9.398 1 98.31 340 VAL B N 1
ATOM 5267 C CA . VAL B 1 340 ? 4.387 31.484 10.664 1 98.31 340 VAL B CA 1
ATOM 5268 C C . VAL B 1 340 ? 3.832 32.875 10.992 1 98.31 340 VAL B C 1
ATOM 5270 O O . VAL B 1 340 ? 4.59 33.844 11.141 1 98.31 340 VAL B O 1
ATOM 5273 N N . ILE B 1 341 ? 2.537 32.969 11.055 1 98.44 341 ILE B N 1
ATOM 5274 C CA . ILE B 1 341 ? 1.85 34.219 11.391 1 98.44 341 ILE B CA 1
ATOM 5275 C C . ILE B 1 341 ? 1.93 34.438 12.898 1 98.44 341 ILE B C 1
ATOM 5277 O O . ILE B 1 341 ? 1.598 33.562 13.695 1 98.44 341 ILE B O 1
ATOM 5281 N N . THR B 1 342 ? 2.357 35.625 13.273 1 98.38 342 THR B N 1
ATOM 5282 C CA . THR B 1 342 ? 2.482 36.031 14.664 1 98.38 342 THR B CA 1
ATOM 5283 C C . THR B 1 342 ? 1.569 37.219 14.969 1 98.38 342 THR B C 1
ATOM 5285 O O . THR B 1 342 ? 1.919 38.344 14.688 1 98.38 342 THR B O 1
ATOM 5288 N N . PRO B 1 343 ? 0.491 36.906 15.578 1 96.38 343 PRO B N 1
ATOM 5289 C CA . PRO B 1 343 ? -0.507 37.969 15.781 1 96.38 343 PRO B CA 1
ATOM 5290 C C . PRO B 1 343 ? -0.042 39.031 16.766 1 96.38 343 PRO B C 1
ATOM 5292 O O . PRO B 1 343 ? -0.569 40.156 16.75 1 96.38 343 PRO B O 1
ATOM 5295 N N . TRP B 1 344 ? 0.851 38.781 17.688 1 91.5 344 TRP B N 1
ATOM 5296 C CA . TRP B 1 344 ? 1.214 39.719 18.766 1 91.5 344 TRP B CA 1
ATOM 5297 C C . TRP B 1 344 ? 2.643 40.219 18.594 1 91.5 344 TRP B C 1
ATOM 5299 O O . TRP B 1 344 ? 3.242 40.719 19.547 1 91.5 344 TRP B O 1
ATOM 5309 N N . GLY B 1 345 ? 3.098 40.375 17.422 1 77 345 GLY B N 1
ATOM 5310 C CA . GLY B 1 345 ? 4.379 41 17.141 1 77 345 GLY B CA 1
ATOM 5311 C C . GLY B 1 345 ? 5.562 40.156 17.594 1 77 345 GLY B C 1
ATOM 5312 O O . GLY B 1 345 ? 6.035 40.344 18.734 1 77 345 GLY B O 1
ATOM 5313 N N . GLY B 1 346 ? 5.707 38.875 17.422 1 54.09 346 GLY B N 1
ATOM 5314 C CA . GLY B 1 346 ? 6.945 38.25 17.844 1 54.09 346 GLY B CA 1
ATOM 5315 C C . GLY B 1 346 ? 8.188 38.969 17.391 1 54.09 346 GLY B C 1
ATOM 5316 O O . GLY B 1 346 ? 8.125 39.781 16.453 1 54.09 346 GLY B O 1
#

Foldseek 3Di:
DWWWFFWQADALDFTATDIDDDDDAEQAQKFKFQWQKFWDDVVLLCVSNVNDDDVADDPRAAATQLTKGFTCDGHNPHPDDDGGFTKTFQFWAADCPDPCNVPQNSVPGSRTGGARRHPFHHRSIRMGMGRHCVRIDTAPDDRNFCSCCSFLVQLLLVLLVVLVVLDDQLAEEEEEAAAANSLNNLLCCCQVPVRYAYEYEDPDPVSQVVSVVSPHPHYYYLVCVLVVQVVRDVQFHQEYEHQAQAQSSLVNLLRHGQQHEYEYEHDNYPDRDHDDCCCVVSVYYYHYTGGGGVVSSNVSSVCCVVRVRGFDEDEDESRRVGVSVVSVCVNVVVDHHIYMYGHPDD/DWWWFFWQADALDFTATDIDDDDDAEQAQKFKFQWQKFWDDVVLLCVSNVNDDDVADDPRAGATQLTKGFTCDGHNPHPDDDGGFTKTFQFWAADCPDPCNVVQNSVPGSRTGGARRHPFHHRSIRMGMGRHCVRIDTAPDDRNFCSCCSFLVQLLLVLLVVLVVLDDQLAEEEEEAAAANSLNNLLCCCQVPVRYAYEYEDPDPVSQVVSVVSPHPHYYYLVCVLVVQVVRDVQFHQEYEHQAQAQSSLVNLLRHGQVHEYEYEHDNYPDRDHDDCCCVVSVYYYHYTGGGGVVSSNVSSVCCVVRVRGADEDEDESRRVGVSVVSVCVNVVVDHHIYMYGHPDD

Secondary structure (DSSP, 8-state):
-EEEEEEB-STTSPPEEEEEE-PPP-SSS-EEEEEEEEE--HHHHHHHHT-S--TT--SSB----EEEEEEEEE-TT--S--TT-EEEEPS-B--TTSTTGGGT-GGG-TT-B-TTTSSS--SSBSEEEES-GGGEEE-SS-HHHHGGGGTHHHHHHHHHHHHGGG--TT-EEEEES-SHHHHHHHHHHHHH-TTSEEEEE-S-HHHHHHHHHHT-SEEE-HHHHHHHHHHH-SS-EEEEEESS-SHHHHGGGGGEEEEEEEEE----SSEEEEEHHHHHHTT-EEEE--S--HHHHHHHHHHHHHHT----EEEEESSHHHHHHHHHHHHTT--SSEEEEETT--/-EEEEEEB-STTSPPEEEEEE-PPP-SSS-EEEEEEEEE--HHHHHHHHT-S--TT--SSB----EEEEEEEEE-TT--S--TT-EEEEPS-B--TTSTTGGGT-GGG-TT-B-TTTSSS--SSBSEEEES-GGGEEE--S-HHHHGGGGTHHHHHHHHHHHHGGG--TT-EEEEES-SHHHHHHHHHHHHH-TTSEEEEE-S-HHHHHHHHHHT-SEEE-HHHHHHHHHHH-SS-EEEEEESS-SHHHHGGGGGEEEEEEEEE----SSEEEEEHHHHHHTT-EEEE--S--HHHHHHHHHHHHHHT----EEEEESSHHHHHHHHHHHHTT--SSEEEEETT--

Nearest PDB structures (foldseek):
  5env-assembly1_A  TM=9.077E-01  e=5.624E-34  Saccharomyces cerevisiae S288C
  7kc2-assembly1_A  TM=9.186E-01  e=4.878E-33  Saccharomyces cerevisiae
  8b1v-assembly1_A  TM=8.946E-01  e=9.262E-31  Tabernanthe iboga
  5h83-assembly1_B  TM=8.822E-01  e=3.688E-28  Catharanthus roseus
  5vm2-assembly1_A  TM=8.989E-01  e=1.622E-27  Escherichia coli

Radius of gyration: 28.99 Å; Cα contacts (8 Å, |Δi|>4): 1813; chains: 2; bounding box: 51×86×67 Å

Solvent-accessible surface area (backbone atoms only — not comparable to full-atom values): 33862 Å² total; per-residue (Å²): 81,80,39,51,27,38,35,35,67,46,68,66,45,74,42,39,75,39,79,40,83,43,73,69,54,51,87,34,35,18,28,26,28,37,32,42,8,15,18,60,51,72,65,50,44,32,47,41,55,61,74,50,88,39,84,67,52,58,75,66,36,29,42,26,45,13,24,9,18,30,32,62,41,66,9,72,62,45,76,99,72,53,63,69,42,37,30,37,32,52,33,76,50,43,56,68,83,40,83,38,33,68,70,60,38,35,64,44,36,88,74,41,31,31,35,24,55,16,86,38,58,13,31,43,20,40,50,31,66,36,76,44,53,86,40,49,43,79,47,92,65,61,31,58,64,43,2,39,37,37,35,42,38,26,28,20,50,40,46,50,59,70,44,49,87,62,57,49,85,72,28,29,35,36,38,35,42,60,33,52,38,39,54,39,31,42,34,48,41,53,69,76,43,65,54,45,45,37,37,33,25,27,90,43,69,69,48,27,54,49,37,41,74,51,57,28,74,40,54,38,39,69,92,45,43,66,60,52,42,57,73,75,25,90,63,31,21,30,32,37,41,27,52,38,30,19,60,74,64,27,62,55,61,79,48,38,18,62,60,12,34,34,40,34,51,19,60,76,23,70,36,33,42,38,51,22,56,59,26,16,57,27,29,27,32,40,35,28,37,50,47,53,37,70,68,50,43,55,52,46,53,52,46,34,69,76,67,65,62,75,70,53,69,45,82,35,52,70,41,44,69,53,46,48,50,48,49,52,35,51,72,68,63,72,54,69,44,31,46,24,34,14,51,78,65,120,81,77,38,51,26,38,36,33,67,46,68,68,48,73,44,38,74,39,79,40,83,41,75,68,54,49,89,34,34,17,30,25,28,37,31,42,7,15,16,59,52,72,65,50,44,33,48,41,56,60,74,51,90,40,84,66,53,58,76,66,37,28,41,26,47,13,26,9,19,29,31,60,42,65,9,72,61,44,74,97,71,52,64,70,42,37,31,38,33,51,33,75,49,43,56,68,82,39,84,36,32,68,70,59,38,36,62,44,36,88,73,41,32,31,36,26,56,16,85,39,58,14,29,44,21,39,51,31,67,36,77,43,53,85,40,50,42,80,49,93,64,61,31,58,65,43,2,39,38,36,36,41,39,24,28,22,50,39,46,49,59,70,45,50,86,62,56,51,84,71,28,29,36,36,38,38,41,61,32,52,37,39,54,39,30,44,35,49,41,53,70,77,43,65,54,45,45,38,38,33,23,28,91,44,70,69,47,27,55,49,39,42,74,52,58,28,74,39,55,37,40,70,91,45,44,67,62,52,41,56,73,76,27,92,65,32,22,30,31,36,41,27,52,38,29,18,59,74,63,28,63,55,60,77,47,39,18,62,61,12,34,34,39,34,51,19,62,76,23,70,35,33,43,38,51,21,55,60,26,17,56,28,28,27,33,41,34,27,36,51,47,53,38,71,67,50,43,56,51,46,54,53,47,33,69,75,67,63,62,75,70,55,68,45,82,35,51,72,41,44,68,53,46,48,51,46,46,53,36,51,72,70,62,72,53,70,43,32,46,23,35,15,52,77,64,120

Organism: Caldivirga maquilingensis (strain ATCC 700844 / DSM 13496 / JCM 10307 / IC-167) (NCBI:txid397948)